Protein AF-0000000066163654 (afdb_homodimer)

pLDDT: mean 97.37, std 4.15, range [55.19, 98.94]

Secondary structure (DSSP, 8-state):
--HHHHHHHHHHHHHHHHGGG--TT-EEEE--SHHHHHHHHHHHTTGGGS-EEEESSHHHHHHHHHTT--B--GGG-S-EEEEEE--SEE-TT--EE--TTS-HHHHHHHHHHEEEEEEEEEGGGB-SSB-SS-EEEEE-GGGHHHHHHHHHHTT-EEEE-TT---TTS-EEEEEES--BS-HHHHHHHHHTSTTEEEESEE-SS--SEEEEEETTEEEEEEPPP-/--HHHHHHHHHHHHHHHHGGG--TT-EEEE--SHHHHHHHHHHHTTGGGS-EEEESSHHHHHHHHHTT--B--GGG-S-EEEEEE--SEE-TT--EE--TTS-HHHHHHHHHHEEEEEEEEEGGGB-SSB-SS-EEEEE-GGGHHHHHHHHHHTT-EEEE-TT---TTS-EEEEEES--BS-HHHHHHHHHTSTTEEEESEE-SS--SEEEEEETTEEEEEEPPP-

Foldseek 3Di:
DDQLVLLLQLLVVVCVVCVVPFAAAAEAAAEDDDSSLSNLVVCLVVLRRYQAYEYLDPVSCVSNVVSVGDYDDPVVDQAHQEHEEEAQAQEQLQKGFHQPVPSQLSSLVVLVRYNAYEYEHEPVRYDHWPAQFFKKWWFAAVCVVVLQVVVVVVVWHWDWPPPDQHPVRTTITGTHDDGPPPLVVVQVVSVPRPGTSHIRICDVRGHQWYWYRDPVGTDIDGRDDD/DDQLVLLLQLLVVVCVVCVVPFAAAAEAEAEDDDSSLSNLVVCLVVLRRYQAYEYLDPVSCVSNVVSVGDYDDPVVDQAHQEHEEEAQAQEQLQKGFHQPVPSQLSSLVVLVRYNAYEYEHEPVRYDHWPAQFFKKWWFAAVCVVVLQVVVVVVVWHWDWPPPDQHPVRTTITGTHDDGPPPLVVVQVVSVPRPGTSHIRICDVRGHQWYWYRDPVGTDIDGRDDD

Organism: Saccharophagus degradans (strain 2-40 / ATCC 43961 / DSM 17024) (NCBI:txid203122)

Structure (mmCIF, N/CA/C/O backbone):
data_AF-0000000066163654-model_v1
#
loop_
_entity.id
_entity.type
_entity.pdbx_description
1 polymer 'Ribose-5-phosphate isomerase A'
#
loop_
_atom_site.group_PDB
_atom_site.id
_atom_site.type_symbol
_atom_site.label_atom_id
_atom_site.label_alt_id
_atom_site.label_comp_id
_atom_site.label_asym_id
_atom_site.label_entity_id
_atom_site.label_seq_id
_atom_site.pdbx_PDB_ins_code
_atom_site.Cartn_x
_atom_site.Cartn_y
_atom_site.Cartn_z
_atom_site.occupancy
_atom_site.B_iso_or_equiv
_atom_site.auth_seq_id
_atom_site.auth_comp_id
_atom_site.auth_asym_id
_atom_site.auth_atom_id
_atom_site.pdbx_PDB_model_num
ATOM 1 N N . MET A 1 1 ? 21 -30.688 -17.922 1 84.75 1 MET A N 1
ATOM 2 C CA . MET A 1 1 ? 19.812 -29.938 -18.297 1 84.75 1 MET A CA 1
ATOM 3 C C . MET A 1 1 ? 20.062 -28.438 -18.188 1 84.75 1 MET A C 1
ATOM 5 O O . MET A 1 1 ? 20.719 -27.984 -17.25 1 84.75 1 MET A O 1
ATOM 9 N N . THR A 1 2 ? 19.547 -27.672 -19.219 1 89.75 2 THR A N 1
ATOM 10 C CA . THR A 1 2 ? 19.672 -26.219 -19.188 1 89.75 2 THR A CA 1
ATOM 11 C C . THR A 1 2 ? 18.594 -25.609 -18.297 1 89.75 2 THR A C 1
ATOM 13 O O . THR A 1 2 ? 17.656 -26.281 -17.875 1 89.75 2 THR A O 1
ATOM 16 N N . GLN A 1 3 ? 18.859 -24.312 -17.906 1 88.62 3 GLN A N 1
ATOM 17 C CA . GLN A 1 3 ? 17.875 -23.609 -17.109 1 88.62 3 GLN A CA 1
ATOM 18 C C . GLN A 1 3 ? 16.516 -23.594 -17.781 1 88.62 3 GLN A C 1
ATOM 20 O O . GLN A 1 3 ? 15.484 -23.766 -17.125 1 88.62 3 GLN A O 1
ATOM 25 N N . ASP A 1 4 ? 16.484 -23.422 -19.016 1 90.5 4 ASP A N 1
ATOM 26 C CA . ASP A 1 4 ? 15.234 -23.391 -19.781 1 90.5 4 ASP A CA 1
ATOM 27 C C . ASP A 1 4 ? 14.523 -24.75 -19.734 1 90.5 4 ASP A C 1
ATOM 29 O O . ASP A 1 4 ? 13.297 -24.797 -19.641 1 90.5 4 ASP A O 1
ATOM 33 N N . GLU A 1 5 ? 15.328 -25.766 -19.828 1 94 5 GLU A N 1
ATOM 34 C CA . GLU A 1 5 ? 14.758 -27.109 -19.734 1 94 5 GLU A CA 1
ATOM 35 C C . GLU A 1 5 ? 14.148 -27.359 -18.359 1 94 5 GLU A C 1
ATOM 37 O O . GLU A 1 5 ? 13.102 -28 -18.234 1 94 5 GLU A O 1
ATOM 42 N N . LEU A 1 6 ? 14.828 -26.859 -17.375 1 95.31 6 LEU A N 1
ATOM 43 C CA . LEU A 1 6 ? 14.305 -27 -16.016 1 95.31 6 LEU A CA 1
ATOM 44 C C . LEU A 1 6 ? 12.984 -26.25 -15.859 1 95.31 6 LEU A C 1
ATOM 46 O O . LEU A 1 6 ? 12.047 -26.75 -15.25 1 95.31 6 LEU A O 1
ATOM 50 N N . LYS A 1 7 ? 12.906 -25.031 -16.438 1 95.81 7 LYS A N 1
ATOM 51 C CA . LYS A 1 7 ? 11.68 -24.25 -16.406 1 95.81 7 LYS A CA 1
ATOM 52 C C . LYS A 1 7 ? 10.547 -24.969 -17.125 1 95.81 7 LYS A C 1
ATOM 54 O O . LYS A 1 7 ? 9.406 -24.969 -16.656 1 95.81 7 LYS A O 1
ATOM 59 N N . GLN A 1 8 ? 10.898 -25.547 -18.219 1 96.62 8 GLN A N 1
ATOM 60 C CA . GLN A 1 8 ? 9.898 -26.297 -18.969 1 96.62 8 GLN A CA 1
ATOM 61 C C . GLN A 1 8 ? 9.383 -27.484 -18.156 1 96.62 8 GLN A C 1
ATOM 63 O O . GLN A 1 8 ? 8.188 -27.781 -18.172 1 96.62 8 GLN A O 1
ATOM 68 N N . ALA A 1 9 ? 10.289 -28.156 -17.5 1 98.06 9 ALA A N 1
ATOM 69 C CA . ALA A 1 9 ? 9.93 -29.328 -16.703 1 98.06 9 ALA A CA 1
ATOM 70 C C . ALA A 1 9 ? 8.961 -28.969 -15.594 1 98.06 9 ALA A C 1
ATOM 72 O O . ALA A 1 9 ? 7.984 -29.688 -15.352 1 98.06 9 ALA A O 1
ATOM 73 N N . VAL A 1 10 ? 9.203 -27.875 -14.938 1 98.56 10 VAL A N 1
ATOM 74 C CA . VAL A 1 10 ? 8.344 -27.516 -13.82 1 98.56 10 VAL A CA 1
ATOM 75 C C . VAL A 1 10 ? 7.016 -26.953 -14.344 1 98.56 10 VAL A C 1
ATOM 77 O O . VAL A 1 10 ? 5.969 -27.141 -13.727 1 98.56 10 VAL A O 1
ATOM 80 N N . ALA A 1 11 ? 7.008 -26.25 -15.469 1 98.5 11 ALA A N 1
ATOM 81 C CA . ALA A 1 11 ? 5.758 -25.844 -16.109 1 98.5 11 ALA A CA 1
ATOM 82 C C . ALA A 1 11 ? 4.871 -27.031 -16.422 1 98.5 11 ALA A C 1
ATOM 84 O O . ALA A 1 11 ? 3.674 -27.031 -16.125 1 98.5 11 ALA A O 1
ATOM 85 N N . GLN A 1 12 ? 5.5 -28.062 -16.969 1 98.56 12 GLN A N 1
ATOM 86 C CA . GLN A 1 12 ? 4.766 -29.281 -17.281 1 98.56 12 GLN A CA 1
ATOM 87 C C . GLN A 1 12 ? 4.25 -29.953 -16.016 1 98.56 12 GLN A C 1
ATOM 89 O O . GLN A 1 12 ? 3.111 -30.422 -15.969 1 98.56 12 GLN A O 1
ATOM 94 N N . ALA A 1 13 ? 5.094 -29.984 -15 1 98.75 13 ALA A N 1
ATOM 95 C CA . ALA A 1 13 ? 4.703 -30.609 -13.727 1 98.75 13 ALA A CA 1
ATOM 96 C C . ALA A 1 13 ? 3.502 -29.875 -13.125 1 98.75 13 ALA A C 1
ATOM 98 O O . ALA A 1 13 ? 2.613 -30.516 -12.547 1 98.75 13 ALA A O 1
ATOM 99 N N . ALA A 1 14 ? 3.477 -28.578 -13.195 1 98.81 14 ALA A N 1
ATOM 100 C CA . ALA A 1 14 ? 2.348 -27.797 -12.703 1 98.81 14 ALA A CA 1
ATOM 101 C C . ALA A 1 14 ? 1.071 -28.125 -13.469 1 98.81 14 ALA A C 1
ATOM 103 O O . ALA A 1 14 ? 0.003 -28.281 -12.875 1 98.81 14 ALA A O 1
ATOM 104 N N . LEU A 1 15 ? 1.201 -28.188 -14.797 1 98.69 15 LEU A N 1
ATOM 105 C CA . LEU A 1 15 ? 0.055 -28.562 -15.625 1 98.69 15 LEU A CA 1
ATOM 106 C C . LEU A 1 15 ? -0.477 -29.938 -15.219 1 98.69 15 LEU A C 1
ATOM 108 O O . LEU A 1 15 ? -1.682 -30.109 -15.023 1 98.69 15 LEU A O 1
ATOM 112 N N . ASP A 1 16 ? 0.438 -30.875 -15.07 1 98.69 16 ASP A N 1
ATOM 113 C CA . ASP A 1 16 ? 0.059 -32.25 -14.688 1 98.69 16 ASP A CA 1
ATOM 114 C C . ASP A 1 16 ? -0.637 -32.25 -13.328 1 98.69 16 ASP A C 1
ATOM 116 O O . ASP A 1 16 ? -1.544 -33.062 -13.094 1 98.69 16 ASP A O 1
ATOM 120 N N . TYR A 1 17 ? -0.197 -31.406 -12.469 1 98.44 17 TYR A N 1
ATOM 121 C CA . TYR A 1 17 ? -0.742 -31.312 -11.117 1 98.44 17 TYR A CA 1
ATOM 122 C C . TYR A 1 17 ? -2.188 -30.844 -11.148 1 98.44 17 TYR A C 1
ATOM 124 O O . TYR A 1 17 ? -3.033 -31.344 -10.406 1 98.44 17 TYR A O 1
ATOM 132 N N . ILE A 1 18 ? -2.543 -29.875 -12.055 1 98.5 18 ILE A N 1
ATOM 133 C CA . ILE A 1 18 ? -3.852 -29.25 -11.953 1 98.5 18 ILE A CA 1
ATOM 134 C C . ILE A 1 18 ? -4.816 -29.891 -12.945 1 98.5 18 ILE A C 1
ATOM 136 O O . ILE A 1 18 ? -6.035 -29.828 -12.773 1 98.5 18 ILE A O 1
ATOM 140 N N . LEU A 1 19 ? -4.305 -30.547 -13.984 1 98.38 19 LEU A N 1
ATOM 141 C CA . LEU A 1 19 ? -5.09 -31.016 -15.125 1 98.38 19 LEU A CA 1
ATOM 142 C C . LEU A 1 19 ? -6.23 -31.922 -14.672 1 98.38 19 LEU A C 1
ATOM 144 O O . LEU A 1 19 ? -7.379 -31.734 -15.086 1 98.38 19 LEU A O 1
ATOM 148 N N . PRO A 1 20 ? -5.984 -32.875 -13.719 1 98.31 20 PRO A N 1
ATOM 149 C CA . PRO A 1 20 ? -7.062 -33.75 -13.305 1 98.31 20 PRO A CA 1
ATOM 150 C C . PRO A 1 20 ? -8.164 -33.062 -12.523 1 98.31 20 PRO A C 1
ATOM 152 O O . PRO A 1 20 ? -9.242 -33.625 -12.312 1 98.31 20 PRO A O 1
ATOM 155 N N . HIS A 1 21 ? -7.969 -31.812 -12.141 1 98.19 21 HIS A N 1
ATOM 156 C CA . HIS A 1 21 ? -8.898 -31.109 -11.273 1 98.19 21 HIS A CA 1
ATOM 157 C C . HIS A 1 21 ? -9.648 -30.016 -12.031 1 98.19 21 HIS A C 1
ATOM 159 O O . HIS A 1 21 ? -10.547 -29.375 -11.484 1 98.19 21 HIS A O 1
ATOM 165 N N . LEU A 1 22 ? -9.281 -29.75 -13.266 1 97.75 22 LEU A N 1
ATOM 166 C CA . LEU A 1 22 ? -9.883 -28.672 -14.031 1 97.75 22 LEU A CA 1
ATOM 167 C C . LEU A 1 22 ? -11.352 -28.953 -14.32 1 97.75 22 LEU A C 1
ATOM 169 O O . LEU A 1 22 ? -11.719 -30.109 -14.586 1 97.75 22 LEU A O 1
ATOM 173 N N . GLU A 1 23 ? -12.117 -27.953 -14.172 1 97.44 23 GLU A N 1
ATOM 174 C CA . GLU A 1 23 ? -13.531 -27.953 -14.531 1 97.44 23 GLU A CA 1
ATOM 175 C C . GLU A 1 23 ? -13.852 -26.797 -15.492 1 97.44 23 GLU A C 1
ATOM 177 O O . GLU A 1 23 ? -13.172 -25.781 -15.492 1 97.44 23 GLU A O 1
ATOM 182 N N . ASP A 1 24 ? -14.938 -26.938 -16.203 1 96.5 24 ASP A N 1
ATOM 183 C CA . ASP A 1 24 ? -15.273 -26.031 -17.312 1 96.5 24 ASP A CA 1
ATOM 184 C C . ASP A 1 24 ? -15.484 -24.609 -16.812 1 96.5 24 ASP A C 1
ATOM 186 O O . ASP A 1 24 ? -15.25 -23.656 -17.531 1 96.5 24 ASP A O 1
ATOM 190 N N . ASP A 1 25 ? -15.867 -24.469 -15.602 1 96.44 25 ASP A N 1
ATOM 191 C CA . ASP A 1 25 ? -16.203 -23.141 -15.102 1 96.44 25 ASP A CA 1
ATOM 192 C C . ASP A 1 25 ? -15.07 -22.578 -14.234 1 96.44 25 ASP A C 1
ATOM 194 O O . ASP A 1 25 ? -15.227 -21.547 -13.602 1 96.44 25 ASP A O 1
ATOM 198 N N . MET A 1 26 ? -13.961 -23.281 -14.242 1 97.75 26 MET A N 1
ATOM 199 C CA . MET A 1 26 ? -12.852 -22.906 -13.375 1 97.75 26 MET A CA 1
ATOM 200 C C . MET A 1 26 ? -12.062 -21.75 -13.969 1 97.75 26 MET A C 1
ATOM 202 O O . MET A 1 26 ? -11.828 -21.703 -15.172 1 97.75 26 MET A O 1
ATOM 206 N N . ILE A 1 27 ? -11.773 -20.734 -13.094 1 98.56 27 ILE A N 1
ATOM 207 C CA . ILE A 1 27 ? -10.867 -19.641 -13.445 1 98.56 27 ILE A CA 1
ATOM 208 C C . ILE A 1 27 ? -9.539 -19.828 -12.711 1 98.56 27 ILE A C 1
ATOM 210 O O . ILE A 1 27 ? -9.516 -20.047 -11.5 1 98.56 27 ILE A O 1
ATOM 214 N N . LEU A 1 28 ? -8.43 -19.75 -13.445 1 98.75 28 LEU A N 1
ATOM 215 C CA . LEU A 1 28 ? -7.094 -19.969 -12.906 1 98.75 28 LEU A CA 1
ATOM 216 C C . LEU A 1 28 ? -6.371 -18.641 -12.688 1 98.75 28 LEU A C 1
ATOM 218 O O . LEU A 1 28 ? -6.559 -17.688 -13.453 1 98.75 28 LEU A O 1
ATOM 222 N N . GLY A 1 29 ? -5.625 -18.562 -11.562 1 98.81 29 GLY A N 1
ATOM 223 C CA . GLY A 1 29 ? -4.648 -17.5 -11.438 1 98.81 29 GLY A CA 1
ATOM 224 C C . GLY A 1 29 ? -3.33 -17.812 -12.117 1 98.81 29 GLY A C 1
ATOM 225 O O . GLY A 1 29 ? -2.791 -18.906 -11.961 1 98.81 29 GLY A O 1
ATOM 226 N N . ILE A 1 30 ? -2.824 -16.859 -12.859 1 98.75 30 ILE A N 1
ATOM 227 C CA . ILE A 1 30 ? -1.599 -17.078 -13.625 1 98.75 30 ILE A CA 1
ATOM 228 C C . ILE A 1 30 ? -0.623 -15.93 -13.375 1 98.75 30 ILE A C 1
ATOM 230 O O . ILE A 1 30 ? -0.985 -14.758 -13.508 1 98.75 30 ILE A O 1
ATOM 234 N N . GLY A 1 31 ? 0.583 -16.312 -13.047 1 98.31 31 GLY A N 1
ATOM 235 C CA . GLY A 1 31 ? 1.608 -15.328 -12.766 1 98.31 31 GLY A CA 1
ATOM 236 C C . GLY A 1 31 ? 2.301 -14.812 -14.008 1 98.31 31 GLY A C 1
ATOM 237 O O . GLY A 1 31 ? 1.725 -14.836 -15.102 1 98.31 31 GLY A O 1
ATOM 238 N N . THR A 1 32 ? 3.459 -14.188 -13.789 1 96.31 32 THR A N 1
ATOM 239 C CA . THR A 1 32 ? 4.234 -13.555 -14.844 1 96.31 32 THR A CA 1
ATOM 240 C C . THR A 1 32 ? 5.691 -14.008 -14.797 1 96.31 32 THR A C 1
ATOM 242 O O . THR A 1 32 ? 6.105 -14.68 -13.844 1 96.31 32 THR A O 1
ATOM 245 N N . GLY A 1 33 ? 6.371 -13.742 -15.898 1 93.94 33 GLY A N 1
ATOM 246 C CA . GLY A 1 33 ? 7.781 -14.094 -15.969 1 93.94 33 GLY A CA 1
ATOM 247 C C . GLY A 1 33 ? 8.055 -15.258 -16.906 1 93.94 33 GLY A C 1
ATOM 248 O O . GLY A 1 33 ? 7.129 -15.828 -17.5 1 93.94 33 GLY A O 1
ATOM 249 N N . SER A 1 34 ? 9.328 -15.68 -16.984 1 94.31 34 SER A N 1
ATOM 250 C CA . SER A 1 34 ? 9.789 -16.625 -18 1 94.31 34 SER A CA 1
ATOM 251 C C . SER A 1 34 ? 9.219 -18.016 -17.781 1 94.31 34 SER A C 1
ATOM 253 O O . SER A 1 34 ? 8.852 -18.703 -18.734 1 94.31 34 SER A O 1
ATOM 255 N N . THR A 1 35 ? 9.141 -18.438 -16.531 1 95.38 35 THR A N 1
ATOM 256 C CA . THR A 1 35 ? 8.617 -19.766 -16.266 1 95.38 35 THR A CA 1
ATOM 257 C C . THR A 1 35 ? 7.105 -19.812 -16.453 1 95.38 35 THR A C 1
ATOM 259 O O . THR A 1 35 ? 6.57 -20.75 -17.031 1 95.38 35 THR A O 1
ATOM 262 N N . ALA A 1 36 ? 6.426 -18.766 -15.984 1 96.56 36 ALA A N 1
ATOM 263 C CA . ALA A 1 36 ? 4.977 -18.672 -16.156 1 96.56 36 ALA A CA 1
ATOM 264 C C . ALA A 1 36 ? 4.602 -18.641 -17.641 1 96.56 36 ALA A C 1
ATOM 266 O O . ALA A 1 36 ? 3.566 -19.188 -18.031 1 96.56 36 ALA A O 1
ATOM 267 N N . ARG A 1 37 ? 5.434 -18.062 -18.469 1 97.25 37 ARG A N 1
ATOM 268 C CA . ARG A 1 37 ? 5.18 -18.016 -19.906 1 97.25 37 ARG A CA 1
ATOM 269 C C . ARG A 1 37 ? 5.125 -19.406 -20.5 1 97.25 37 ARG A C 1
ATOM 271 O O . ARG A 1 37 ? 4.285 -19.688 -21.359 1 97.25 37 ARG A O 1
ATOM 278 N N . LEU A 1 38 ? 6.031 -20.234 -20.078 1 98.06 38 LEU A N 1
ATOM 279 C CA . LEU A 1 38 ? 6.051 -21.609 -20.547 1 98.06 38 LEU A CA 1
ATOM 280 C C . LEU A 1 38 ? 4.797 -22.359 -20.109 1 98.06 38 LEU A C 1
ATOM 282 O O . LEU A 1 38 ? 4.219 -23.125 -20.875 1 98.06 38 LEU A O 1
ATOM 286 N N . PHE A 1 39 ? 4.375 -22.125 -18.906 1 98.62 39 PHE A N 1
ATOM 287 C CA . PHE A 1 39 ? 3.15 -22.734 -18.406 1 98.62 39 PHE A CA 1
ATOM 288 C C . PHE A 1 39 ? 1.951 -22.328 -19.25 1 98.62 39 PHE A C 1
ATOM 290 O O . PHE A 1 39 ? 1.115 -23.156 -19.609 1 98.62 39 PHE A O 1
ATOM 297 N N . ILE A 1 40 ? 1.878 -20.969 -19.562 1 98.62 40 ILE A N 1
ATOM 298 C CA . ILE A 1 40 ? 0.776 -20.453 -20.359 1 98.62 40 ILE A CA 1
ATOM 299 C C . ILE A 1 40 ? 0.745 -21.172 -21.719 1 98.62 40 ILE A C 1
ATOM 301 O O . ILE A 1 40 ? -0.323 -21.562 -22.188 1 98.62 40 ILE A O 1
ATOM 305 N N . ASP A 1 41 ? 1.882 -21.406 -22.344 1 98.38 41 ASP A N 1
ATOM 306 C CA . ASP A 1 41 ? 1.964 -22.078 -23.625 1 98.38 41 ASP A CA 1
ATOM 307 C C . ASP A 1 41 ? 1.426 -23.516 -23.531 1 98.38 41 ASP A C 1
ATOM 309 O O . ASP A 1 41 ? 0.675 -23.953 -24.391 1 98.38 41 ASP A O 1
ATOM 313 N N . LEU A 1 42 ? 1.826 -24.219 -22.5 1 98.38 42 LEU A N 1
ATOM 314 C CA . LEU A 1 42 ? 1.371 -25.578 -22.281 1 98.38 42 LEU A CA 1
ATOM 315 C C . LEU A 1 42 ? -0.125 -25.625 -22 1 98.38 42 LEU A C 1
ATOM 317 O O . LEU A 1 42 ? -0.837 -26.5 -22.5 1 98.38 42 LEU A O 1
ATOM 321 N N . LEU A 1 43 ? -0.573 -24.672 -21.203 1 98.31 43 LEU A N 1
ATOM 322 C CA . LEU A 1 43 ? -1.97 -24.578 -20.797 1 98.31 43 LEU A CA 1
ATOM 323 C C . LEU A 1 43 ? -2.877 -24.359 -22.016 1 98.31 43 LEU A C 1
ATOM 325 O O . LEU A 1 43 ? -4.02 -24.828 -22.016 1 98.31 43 LEU A O 1
ATOM 329 N N . ALA A 1 44 ? -2.367 -23.688 -23.016 1 98.06 44 ALA A N 1
ATOM 330 C CA . ALA A 1 44 ? -3.115 -23.312 -24.219 1 98.06 44 ALA A CA 1
ATOM 331 C C . ALA A 1 44 ? -3.689 -24.531 -24.906 1 98.06 44 ALA A C 1
ATOM 333 O O . ALA A 1 44 ? -4.777 -24.484 -25.5 1 98.06 44 ALA A O 1
ATOM 334 N N . ALA A 1 45 ? -3.018 -25.625 -24.828 1 97.75 45 ALA A N 1
ATOM 335 C CA . ALA A 1 45 ? -3.457 -26.875 -25.469 1 97.75 45 ALA A CA 1
ATOM 336 C C . ALA A 1 45 ? -4.695 -27.438 -24.781 1 97.75 45 ALA A C 1
ATOM 338 O O . ALA A 1 45 ? -5.375 -28.312 -25.328 1 97.75 45 ALA A O 1
ATOM 339 N N . HIS A 1 46 ? -5.027 -26.844 -23.672 1 97.94 46 HIS A N 1
ATOM 340 C CA . HIS A 1 46 ? -6.137 -27.375 -22.875 1 97.94 46 HIS A CA 1
ATOM 341 C C . HIS A 1 46 ? -7.199 -26.312 -22.656 1 97.94 46 HIS A C 1
ATOM 343 O O . HIS A 1 46 ? -7.953 -26.375 -21.672 1 97.94 46 HIS A O 1
ATOM 349 N N . LYS A 1 47 ? -7.285 -25.062 -23.359 1 94.38 47 LYS A N 1
ATOM 350 C CA . LYS A 1 47 ? -8.18 -23.922 -23.188 1 94.38 47 LYS A CA 1
ATOM 351 C C . LYS A 1 47 ? -9.641 -24.359 -23.219 1 94.38 47 LYS A C 1
ATOM 353 O O . LYS A 1 47 ? -10.508 -23.688 -22.656 1 94.38 47 LYS A O 1
ATOM 358 N N . GLY A 1 48 ? -10.039 -25.578 -23.281 1 94.75 48 GLY A N 1
ATOM 359 C CA . GLY A 1 48 ? -11.391 -26.125 -23.266 1 94.75 48 GLY A CA 1
ATOM 360 C C . GLY A 1 48 ? -11.734 -26.828 -21.969 1 94.75 48 GLY A C 1
ATOM 361 O O . GLY A 1 48 ? -12.898 -27.109 -21.703 1 94.75 48 GLY A O 1
ATOM 362 N N . LYS A 1 49 ? -10.766 -26.922 -21.094 1 97.69 49 LYS A N 1
ATOM 363 C CA . LYS A 1 49 ? -10.945 -27.672 -19.859 1 97.69 49 LYS A CA 1
ATOM 364 C C . LYS A 1 49 ? -11.156 -26.734 -18.672 1 97.69 49 LYS A C 1
ATOM 366 O O . LYS A 1 49 ? -11.32 -27.203 -17.547 1 97.69 49 LYS A O 1
ATOM 371 N N . PHE A 1 50 ? -11.188 -25.484 -18.797 1 98 50 PHE A N 1
ATOM 372 C CA . PHE A 1 50 ? -11.398 -24.438 -17.812 1 98 50 PHE A CA 1
ATOM 373 C C . PHE A 1 50 ? -11.992 -23.188 -18.469 1 98 50 PHE A C 1
ATOM 375 O O . PHE A 1 50 ? -12.055 -23.109 -19.703 1 98 50 PHE A O 1
ATOM 382 N N . ASP A 1 51 ? -12.461 -22.266 -17.703 1 97.56 51 ASP A N 1
ATOM 383 C CA . ASP A 1 51 ? -13.211 -21.125 -18.234 1 97.56 51 ASP A CA 1
ATOM 384 C C . ASP A 1 51 ? -12.266 -20.016 -18.672 1 97.56 51 ASP A C 1
ATOM 386 O O . ASP A 1 51 ? -12.484 -19.375 -19.719 1 97.56 51 ASP A O 1
ATOM 390 N N . GLY A 1 52 ? -11.258 -19.703 -17.875 1 98.19 52 GLY A N 1
ATOM 391 C CA . GLY A 1 52 ? -10.328 -18.609 -18.141 1 98.19 52 GLY A CA 1
ATOM 392 C C . GLY A 1 52 ? -9.32 -18.406 -17.031 1 98.19 52 GLY A C 1
ATOM 393 O O . GLY A 1 52 ? -9.008 -19.328 -16.281 1 98.19 52 GLY A O 1
ATOM 394 N N . ALA A 1 53 ? -8.773 -17.156 -17.047 1 98.69 53 ALA A N 1
ATOM 395 C CA . ALA A 1 53 ? -7.711 -16.891 -16.094 1 98.69 53 ALA A CA 1
ATOM 396 C C . ALA A 1 53 ? -7.77 -15.453 -15.578 1 98.69 53 ALA A C 1
ATOM 398 O O . ALA A 1 53 ? -8.383 -14.586 -16.219 1 98.69 53 ALA A O 1
ATOM 399 N N . VAL A 1 54 ? -7.301 -15.25 -14.43 1 98.75 54 VAL A N 1
ATOM 400 C CA . VAL A 1 54 ? -6.836 -13.953 -13.945 1 98.75 54 VAL A CA 1
ATOM 401 C C . VAL A 1 54 ? -5.309 -13.906 -13.992 1 98.75 54 VAL A C 1
ATOM 403 O O . VAL A 1 54 ? -4.637 -14.867 -13.617 1 98.75 54 VAL A O 1
ATO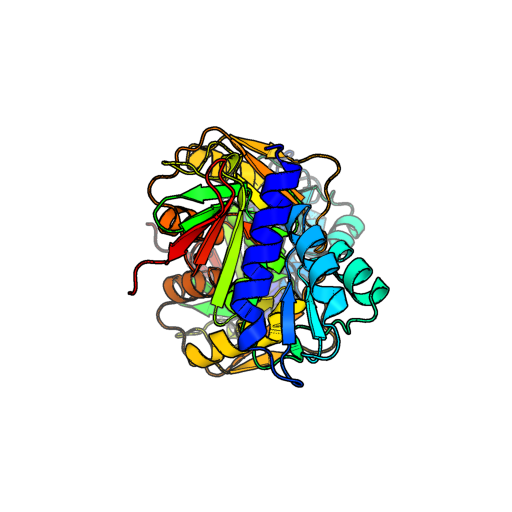M 406 N N . SER A 1 55 ? -4.754 -12.828 -14.469 1 98.44 55 SER A N 1
ATOM 407 C CA . SER A 1 55 ? -3.311 -12.758 -14.656 1 98.44 55 SER A CA 1
ATOM 408 C C . SER A 1 55 ? -2.697 -11.648 -13.812 1 98.44 55 SER A C 1
ATOM 410 O O . SER A 1 55 ? -3.367 -10.664 -13.484 1 98.44 55 SER A O 1
ATOM 412 N N . SER A 1 56 ? -1.423 -11.781 -13.469 1 97.94 56 SER A N 1
ATOM 413 C CA . SER A 1 56 ? -0.757 -10.844 -12.562 1 97.94 56 SER A CA 1
ATOM 414 C C . SER A 1 56 ? -0.032 -9.75 -13.336 1 97.94 56 SER A C 1
ATOM 416 O O . SER A 1 56 ? 0.619 -8.891 -12.742 1 97.94 56 SER A O 1
ATOM 418 N N . SER A 1 57 ? -0.101 -9.758 -14.695 1 97.12 57 SER A N 1
ATOM 419 C CA . SER A 1 57 ? 0.59 -8.734 -15.477 1 97.12 57 SER A CA 1
ATOM 420 C C . SER A 1 57 ? -0.059 -8.539 -16.844 1 97.12 57 SER A C 1
ATOM 422 O O . SER A 1 57 ? -0.771 -9.422 -17.328 1 97.12 57 SER A O 1
ATOM 424 N N . GLU A 1 58 ? 0.278 -7.375 -17.422 1 96.19 58 GLU A N 1
ATOM 425 C CA . GLU A 1 58 ? -0.189 -7.117 -18.781 1 96.19 58 GLU A CA 1
ATOM 426 C C . GLU A 1 58 ? 0.433 -8.094 -19.766 1 96.19 58 GLU A C 1
ATOM 428 O O . GLU A 1 58 ? -0.234 -8.547 -20.703 1 96.19 58 GLU A O 1
ATOM 433 N N . ALA A 1 59 ? 1.669 -8.422 -19.578 1 95.62 59 ALA A N 1
ATOM 434 C CA . ALA A 1 59 ? 2.363 -9.367 -20.438 1 95.62 59 ALA A CA 1
ATOM 435 C C . ALA A 1 59 ? 1.678 -10.727 -20.438 1 95.62 59 ALA A C 1
ATOM 437 O O . ALA A 1 59 ? 1.432 -11.312 -21.5 1 95.62 59 ALA A O 1
ATOM 438 N N . SER A 1 60 ? 1.379 -11.25 -19.25 1 97.75 60 SER A N 1
ATOM 439 C CA . SER A 1 60 ? 0.683 -12.523 -19.141 1 97.75 60 SER A CA 1
ATOM 440 C C . SER A 1 60 ? -0.712 -12.453 -19.75 1 97.75 60 SER A C 1
ATOM 442 O O . SER A 1 60 ? -1.157 -13.391 -20.406 1 97.75 60 SER A O 1
ATOM 444 N N . SER A 1 61 ? -1.394 -11.305 -19.547 1 98.25 61 SER A N 1
ATOM 445 C CA . SER A 1 61 ? -2.721 -11.125 -20.125 1 98.25 61 SER A CA 1
ATOM 446 C C . SER A 1 61 ? -2.68 -11.211 -21.641 1 98.25 61 SER A C 1
ATOM 448 O O . SER A 1 61 ? -3.502 -11.891 -22.25 1 98.25 61 SER A O 1
ATOM 450 N N . GLU A 1 62 ? -1.735 -10.547 -22.219 1 98.25 62 GLU A N 1
ATOM 451 C CA . GLU A 1 62 ? -1.601 -10.539 -23.672 1 98.25 62 GLU A CA 1
ATOM 452 C C . GLU A 1 62 ? -1.313 -11.938 -24.203 1 98.25 62 GLU A C 1
ATOM 454 O O . GLU A 1 62 ? -1.873 -12.344 -25.219 1 98.25 62 GLU A O 1
ATOM 459 N N . GLN A 1 63 ? -0.471 -12.633 -23.547 1 98.38 63 GLN A N 1
ATOM 460 C CA . GLN A 1 63 ? -0.143 -13.984 -23.969 1 98.38 63 GLN A CA 1
ATOM 461 C C . GLN A 1 63 ? -1.365 -14.898 -23.891 1 98.38 63 GLN A C 1
ATOM 463 O O . GLN A 1 63 ? -1.634 -15.664 -24.812 1 98.38 63 GLN A O 1
ATOM 468 N N . LEU A 1 64 ? -2.078 -14.82 -22.766 1 98.69 64 LEU A N 1
ATOM 469 C CA . LEU A 1 64 ? -3.285 -15.617 -22.594 1 98.69 64 LEU A CA 1
ATOM 470 C C . LEU A 1 64 ? -4.301 -15.32 -23.688 1 98.69 64 LEU A C 1
ATOM 472 O O . LEU A 1 64 ? -4.809 -16.25 -24.344 1 98.69 64 LEU A O 1
ATOM 476 N N . LYS A 1 65 ? -4.551 -14.047 -23.922 1 98.56 65 LYS A N 1
ATOM 477 C CA . LYS A 1 65 ? -5.492 -13.641 -24.953 1 98.56 65 LYS A CA 1
ATOM 478 C C . LYS A 1 65 ? -5.031 -14.102 -26.328 1 98.56 65 LYS A C 1
ATOM 480 O O . LYS A 1 65 ? -5.848 -14.516 -27.156 1 98.56 65 LYS A O 1
ATOM 485 N N . GLY A 1 66 ? -3.801 -14.031 -26.562 1 98.5 66 GLY A N 1
ATOM 486 C CA . GLY A 1 66 ? -3.232 -14.5 -27.812 1 98.5 66 GLY A CA 1
ATOM 487 C C . GLY A 1 66 ? -3.51 -15.969 -28.078 1 98.5 66 GLY A C 1
ATOM 488 O O . GLY A 1 66 ? -3.615 -16.391 -29.234 1 98.5 66 GLY A O 1
ATOM 489 N N . HIS A 1 67 ? -3.643 -16.781 -27.031 1 98.5 67 HIS A N 1
ATOM 490 C CA . HIS A 1 67 ? -3.934 -18.203 -27.141 1 98.5 67 HIS A CA 1
ATOM 491 C C . HIS A 1 67 ? -5.438 -18.469 -27.125 1 98.5 67 HIS A C 1
ATOM 493 O O . HIS A 1 67 ? -5.871 -19.625 -27.125 1 98.5 67 HIS A O 1
ATOM 499 N N . GLY A 1 68 ? -6.234 -17.375 -27 1 98.31 68 GLY A N 1
ATOM 500 C CA . GLY A 1 68 ? -7.68 -17.516 -26.969 1 98.31 68 GLY A CA 1
ATOM 501 C C . GLY A 1 68 ? -8.219 -17.875 -25.594 1 98.31 68 GLY A C 1
ATOM 502 O O . GLY A 1 68 ? -9.32 -18.406 -25.484 1 98.31 68 GLY A O 1
ATOM 503 N N . ILE A 1 69 ? -7.473 -17.688 -24.578 1 98.62 69 ILE A N 1
ATOM 504 C CA . ILE A 1 69 ? -7.922 -17.922 -23.203 1 98.62 69 ILE A CA 1
ATOM 505 C C . ILE A 1 69 ? -8.492 -16.625 -22.625 1 98.62 69 ILE A C 1
ATOM 507 O O . ILE A 1 69 ? -7.793 -15.602 -22.562 1 98.62 69 ILE A O 1
ATOM 511 N N . PRO A 1 70 ? -9.758 -16.625 -22.219 1 98.38 70 PRO A N 1
ATOM 512 C CA . PRO A 1 70 ? -10.344 -15.414 -21.641 1 98.38 70 PRO A CA 1
ATOM 513 C C . PRO A 1 70 ? -9.602 -14.953 -20.391 1 98.38 70 PRO A C 1
ATOM 515 O O . PRO A 1 70 ? -9.164 -15.773 -19.578 1 98.38 70 PRO A O 1
ATOM 518 N N . VAL A 1 71 ? -9.422 -13.648 -20.266 1 98.62 71 VAL A N 1
ATOM 519 C CA . VAL A 1 71 ? -8.828 -13.047 -19.078 1 98.62 71 VAL A CA 1
ATOM 520 C C . VAL A 1 71 ? -9.891 -12.242 -18.328 1 98.62 71 VAL A C 1
ATOM 522 O O . VAL A 1 71 ? -10.531 -11.359 -18.906 1 98.62 71 VAL A O 1
ATOM 525 N N . TYR A 1 72 ? -10.039 -12.547 -17.047 1 98.44 72 TYR A N 1
ATOM 526 C CA . TYR A 1 72 ? -11.094 -11.945 -16.234 1 98.44 72 TYR A CA 1
ATOM 527 C C . TYR A 1 72 ? -10.516 -10.906 -15.273 1 98.44 72 TYR A C 1
ATOM 529 O O . TYR A 1 72 ? -9.336 -10.969 -14.922 1 98.44 72 TYR A O 1
ATOM 537 N N . ASP A 1 73 ? -11.375 -9.969 -14.93 1 97.75 73 ASP A N 1
ATOM 538 C CA . ASP A 1 73 ? -11.109 -9.055 -13.828 1 97.75 73 ASP A CA 1
ATOM 539 C C . ASP A 1 73 ? -11.266 -9.758 -12.484 1 97.75 73 ASP A C 1
ATOM 541 O O . ASP A 1 73 ? -12.289 -10.406 -12.227 1 97.75 73 ASP A O 1
ATOM 545 N N . LEU A 1 74 ? -10.234 -9.633 -11.68 1 98.38 74 LEU A N 1
ATOM 546 C CA . LEU A 1 74 ? -10.258 -10.344 -10.406 1 98.38 74 LEU A CA 1
ATOM 547 C C . LEU A 1 74 ? -11.484 -9.961 -9.586 1 98.38 74 LEU A C 1
ATOM 549 O O . LEU A 1 74 ? -12.023 -10.781 -8.844 1 98.38 74 LEU A O 1
ATOM 553 N N . ASN A 1 75 ? -11.977 -8.719 -9.695 1 98.25 75 ASN A N 1
ATOM 554 C CA . ASN A 1 75 ? -13.125 -8.258 -8.93 1 98.25 75 ASN A CA 1
ATOM 555 C C . ASN A 1 75 ? -14.398 -9.023 -9.305 1 98.25 75 ASN A C 1
ATOM 557 O O . ASN A 1 75 ? -15.391 -8.977 -8.578 1 98.25 75 ASN A O 1
ATOM 561 N N . SER A 1 76 ? -14.383 -9.719 -10.414 1 97.12 76 SER A N 1
ATOM 562 C CA . SER A 1 76 ? -15.562 -10.43 -10.883 1 97.12 76 SER A CA 1
ATOM 563 C C . SER A 1 76 ? -15.453 -11.922 -10.609 1 97.12 76 SER A C 1
ATOM 565 O O . SER A 1 76 ? -16.312 -12.703 -11.008 1 97.12 76 SER A O 1
ATOM 567 N N . VAL A 1 77 ? -14.406 -12.344 -9.961 1 95.62 77 VAL A N 1
ATOM 568 C CA . VAL A 1 77 ? -14.125 -13.758 -9.742 1 95.62 77 VAL A CA 1
ATOM 569 C C . VAL A 1 77 ? -14.359 -14.117 -8.281 1 95.62 77 VAL A C 1
ATOM 571 O O . VAL A 1 77 ? -13.883 -13.43 -7.375 1 95.62 77 VAL A O 1
ATOM 574 N N . ASP A 1 78 ? -15.102 -15.141 -8.055 1 83.88 78 ASP A N 1
ATOM 575 C CA . ASP A 1 78 ? -15.484 -15.555 -6.711 1 83.88 78 ASP A CA 1
ATOM 576 C C . ASP A 1 78 ? -14.383 -16.375 -6.047 1 83.88 78 ASP A C 1
ATOM 578 O O . ASP A 1 78 ? -14.203 -16.312 -4.824 1 83.88 78 ASP A O 1
ATOM 582 N N . SER A 1 79 ? -13.781 -17.203 -6.949 1 87.38 79 SER A N 1
ATOM 583 C CA . SER A 1 79 ? -12.773 -18.109 -6.426 1 87.38 79 SER A CA 1
ATOM 584 C C . SER A 1 79 ? -11.664 -18.359 -7.445 1 87.38 79 SER A C 1
ATOM 586 O O . SER A 1 79 ? -11.906 -18.312 -8.648 1 87.38 79 SER A O 1
ATOM 588 N N . LEU A 1 80 ? -10.461 -18.531 -6.961 1 97.62 80 LEU A N 1
ATOM 589 C CA . LEU A 1 80 ? -9.305 -18.984 -7.723 1 97.62 80 LEU A CA 1
ATOM 590 C C . LEU A 1 80 ? -8.727 -20.25 -7.125 1 97.62 80 LEU A C 1
ATOM 592 O O . LEU A 1 80 ? -7.855 -20.203 -6.25 1 97.62 80 LEU A O 1
ATOM 596 N N . PRO A 1 81 ? -9.172 -21.422 -7.621 1 98.38 81 PRO A N 1
ATOM 597 C CA . PRO A 1 81 ? -8.734 -22.656 -6.992 1 98.38 81 PRO A CA 1
ATOM 598 C C . PRO A 1 81 ? -7.219 -22.844 -7.035 1 98.38 81 PRO A C 1
ATOM 600 O O . PRO A 1 81 ? -6.629 -23.375 -6.09 1 98.38 81 PRO A O 1
ATOM 603 N N . PHE A 1 82 ? -6.637 -22.359 -8.203 1 98.81 82 PHE A N 1
ATOM 604 C CA . PHE A 1 82 ? -5.195 -22.5 -8.367 1 98.81 82 PHE A CA 1
ATOM 605 C C . PHE A 1 82 ? -4.57 -21.188 -8.82 1 98.81 82 PHE A C 1
ATOM 607 O O . PHE A 1 82 ? -5.148 -20.469 -9.641 1 98.81 82 PHE A O 1
ATOM 614 N N . TYR A 1 83 ? -3.492 -20.906 -8.312 1 98.88 83 TYR A N 1
ATOM 615 C CA . TYR A 1 83 ? -2.592 -19.875 -8.805 1 98.88 83 TYR A CA 1
ATOM 616 C C . TYR A 1 83 ? -1.208 -20.438 -9.094 1 98.88 83 TYR A C 1
ATOM 618 O O . TYR A 1 83 ? -0.608 -21.094 -8.234 1 98.88 83 TYR A O 1
ATOM 626 N N . ILE A 1 84 ? -0.691 -20.297 -10.289 1 98.94 84 ILE A N 1
ATOM 627 C CA . ILE A 1 84 ? 0.616 -20.797 -10.703 1 98.94 84 ILE A CA 1
ATOM 628 C C . ILE A 1 84 ? 1.543 -19.625 -11.016 1 98.94 84 ILE A C 1
ATOM 630 O O . ILE A 1 84 ? 1.221 -18.781 -11.852 1 98.94 84 ILE A O 1
ATOM 634 N N . ASP A 1 85 ? 2.637 -19.578 -10.398 1 98.69 85 ASP A N 1
ATOM 635 C CA . ASP A 1 85 ? 3.58 -18.484 -10.609 1 98.69 85 ASP A CA 1
ATOM 636 C C . ASP A 1 85 ? 4.992 -18.891 -10.195 1 98.69 85 ASP A C 1
ATOM 638 O O . ASP A 1 85 ? 5.188 -19.922 -9.562 1 98.69 85 ASP A O 1
ATOM 642 N N . GLY A 1 86 ? 5.969 -18.172 -10.695 1 98.25 86 GLY A N 1
ATOM 643 C CA . GLY A 1 86 ? 7.355 -18.406 -10.32 1 98.25 86 GLY A CA 1
ATOM 644 C C . GLY A 1 86 ? 7.781 -17.641 -9.086 1 98.25 86 GLY A C 1
ATOM 645 O O . GLY A 1 86 ? 6.945 -17.031 -8.406 1 98.25 86 GLY A O 1
ATOM 646 N N . ALA A 1 87 ? 9.07 -17.719 -8.812 1 98.38 87 ALA A N 1
ATOM 647 C CA . ALA A 1 87 ? 9.688 -16.969 -7.719 1 98.38 87 ALA A CA 1
ATOM 648 C C . ALA A 1 87 ? 11.148 -16.641 -8.023 1 98.38 87 ALA A C 1
ATOM 650 O O . ALA A 1 87 ? 11.758 -17.281 -8.891 1 98.38 87 ALA A O 1
ATOM 651 N N . ASP A 1 88 ? 11.648 -15.664 -7.352 1 98.62 88 ASP A N 1
ATOM 652 C CA . ASP A 1 88 ? 13.062 -15.328 -7.445 1 98.62 88 ASP A CA 1
ATOM 653 C C . ASP A 1 88 ? 13.891 -16.125 -6.434 1 98.62 88 ASP A C 1
ATOM 655 O O . ASP A 1 88 ? 15.055 -16.438 -6.684 1 98.62 88 ASP A O 1
ATOM 659 N N . GLU A 1 89 ? 13.289 -16.406 -5.27 1 98.81 89 GLU A N 1
ATOM 660 C CA . GLU A 1 89 ? 13.844 -17.297 -4.254 1 98.81 89 GLU A CA 1
ATOM 661 C C . GLU A 1 89 ? 12.742 -18.062 -3.535 1 98.81 89 GLU A C 1
ATOM 663 O O . GLU A 1 89 ? 11.617 -17.594 -3.422 1 98.81 89 GLU A O 1
ATOM 668 N N . ALA A 1 90 ? 13.109 -19.203 -3.047 1 98.75 90 ALA A N 1
ATOM 669 C CA . ALA A 1 90 ? 12.266 -20.016 -2.176 1 98.75 90 ALA A CA 1
ATOM 670 C C . ALA A 1 90 ? 13.094 -20.719 -1.102 1 98.75 90 ALA A C 1
ATOM 672 O O . ALA A 1 90 ? 14.188 -21.219 -1.38 1 98.75 90 ALA A O 1
ATOM 673 N N . ASN A 1 91 ? 12.609 -20.672 0.139 1 98.44 91 ASN A N 1
ATOM 674 C CA . ASN A 1 91 ? 13.312 -21.406 1.188 1 98.44 91 ASN A CA 1
ATOM 675 C C . ASN A 1 91 ? 12.547 -22.656 1.616 1 98.44 91 ASN A C 1
ATOM 677 O O . ASN A 1 91 ? 11.555 -23.016 0.985 1 98.44 91 ASN A O 1
ATOM 681 N N . ALA A 1 92 ? 13.008 -23.281 2.643 1 97.25 92 ALA A N 1
ATOM 682 C CA . ALA A 1 92 ? 12.477 -24.578 3.066 1 97.25 92 ALA A CA 1
ATOM 683 C C . ALA A 1 92 ? 11.039 -24.438 3.57 1 97.25 92 ALA A C 1
ATOM 685 O O . ALA A 1 92 ? 10.258 -25.375 3.508 1 97.25 92 ALA A O 1
ATOM 686 N N . GLN A 1 93 ? 10.664 -23.281 4.059 1 97.75 93 GLN A N 1
ATOM 687 C CA . GLN A 1 93 ? 9.328 -23.031 4.578 1 97.75 93 GLN A CA 1
ATOM 688 C C . GLN A 1 93 ? 8.383 -22.594 3.465 1 97.75 93 GLN A C 1
ATOM 690 O O . GLN A 1 93 ? 7.215 -22.281 3.723 1 97.75 93 GLN A O 1
ATOM 695 N N . LEU A 1 94 ? 8.883 -22.5 2.229 1 98.69 94 LEU A N 1
ATOM 696 C CA . LEU A 1 94 ? 8.18 -22.078 1.026 1 98.69 94 LEU A CA 1
ATOM 697 C C . LEU A 1 94 ? 7.824 -20.594 1.104 1 98.69 94 LEU A C 1
ATOM 699 O O . LEU A 1 94 ? 6.832 -20.156 0.521 1 98.69 94 LEU A O 1
ATOM 703 N N . HIS A 1 95 ? 8.594 -19.891 1.979 1 98.81 95 HIS A N 1
ATOM 704 C CA . HIS A 1 95 ? 8.625 -18.438 1.836 1 98.81 95 HIS A CA 1
ATOM 705 C C . HIS A 1 95 ? 9.344 -18.031 0.56 1 98.81 95 HIS A C 1
ATOM 707 O O . HIS A 1 95 ? 10.352 -18.641 0.186 1 98.81 95 HIS A O 1
ATOM 713 N N . LEU A 1 96 ? 8.852 -16.984 -0.03 1 98.88 96 LEU A N 1
ATOM 714 C CA . LEU A 1 96 ? 9.406 -16.625 -1.328 1 98.88 96 LEU A CA 1
ATOM 715 C C . LEU A 1 96 ? 9.844 -15.164 -1.334 1 98.88 96 LEU A C 1
ATOM 717 O O . LEU A 1 96 ? 9.344 -14.352 -0.552 1 98.88 96 LEU A O 1
ATOM 721 N N . ILE A 1 97 ? 10.766 -14.836 -2.174 1 98.94 97 ILE A N 1
ATOM 722 C CA . ILE A 1 97 ? 10.953 -13.5 -2.713 1 98.94 97 ILE A CA 1
ATOM 723 C C . ILE A 1 97 ? 10.453 -13.445 -4.156 1 98.94 97 ILE A C 1
ATOM 725 O O . ILE A 1 97 ? 10.828 -14.289 -4.977 1 98.94 97 ILE A O 1
ATOM 729 N N . LYS A 1 98 ? 9.57 -12.594 -4.398 1 98.75 98 LYS A N 1
ATOM 730 C CA . LYS A 1 98 ? 9.078 -12.32 -5.746 1 98.75 98 LYS A CA 1
ATOM 731 C C . LYS A 1 98 ? 9.211 -10.844 -6.094 1 98.75 98 LYS A C 1
ATOM 733 O O . LYS A 1 98 ? 9.367 -10 -5.207 1 98.75 98 LYS A O 1
ATOM 738 N N . GLY A 1 99 ? 9.156 -10.539 -7.457 1 98 99 GLY A N 1
ATOM 739 C CA . GLY A 1 99 ? 9.125 -9.148 -7.863 1 98 99 GLY A CA 1
ATOM 740 C C . GLY A 1 99 ? 10.25 -8.766 -8.805 1 98 99 GLY A C 1
ATOM 741 O O . GLY A 1 99 ? 10.398 -7.602 -9.172 1 98 99 GLY A O 1
ATOM 742 N N . GLY A 1 100 ? 11.078 -9.727 -9.219 1 97.56 100 GLY A N 1
ATOM 743 C CA . GLY A 1 100 ? 12.078 -9.438 -10.227 1 97.56 100 GLY A CA 1
ATOM 744 C C . GLY A 1 100 ? 11.492 -8.797 -11.477 1 97.56 100 GLY A C 1
ATOM 745 O O . GLY A 1 100 ? 12.117 -7.93 -12.086 1 97.56 100 GLY A O 1
ATOM 746 N N . GLY A 1 101 ? 10.336 -9.195 -11.852 1 96.75 101 GLY A N 1
ATOM 747 C CA . GLY A 1 101 ? 9.672 -8.688 -13.047 1 96.75 101 GLY A CA 1
ATOM 748 C C . GLY A 1 101 ? 8.797 -7.48 -12.773 1 96.75 101 GLY A C 1
ATOM 749 O O . GLY A 1 101 ? 8.07 -7.023 -13.648 1 96.75 101 GLY A O 1
ATOM 750 N N . ALA A 1 102 ? 8.758 -6.984 -11.57 1 97.94 102 ALA A N 1
ATOM 751 C CA . ALA A 1 102 ? 8.078 -5.754 -11.164 1 97.94 102 ALA A CA 1
ATOM 752 C C . ALA A 1 102 ? 6.566 -5.945 -11.141 1 97.94 102 ALA A C 1
ATOM 754 O O . ALA A 1 102 ? 5.809 -5 -11.359 1 97.94 102 ALA A O 1
ATOM 755 N N . ALA A 1 103 ? 6.094 -7.223 -10.891 1 98.06 103 ALA A N 1
ATOM 756 C CA . ALA A 1 103 ? 4.664 -7.52 -10.859 1 98.06 103 ALA A CA 1
ATOM 757 C C . ALA A 1 103 ? 4.215 -7.914 -9.453 1 98.06 103 ALA A C 1
ATOM 759 O O . ALA A 1 103 ? 3.125 -8.461 -9.273 1 98.06 103 ALA A O 1
ATOM 760 N N . LEU A 1 104 ? 4.949 -7.676 -8.445 1 98.44 104 LEU A N 1
ATOM 761 C CA . LEU A 1 104 ? 4.828 -8.25 -7.109 1 98.44 104 LEU A CA 1
ATOM 762 C C . LEU A 1 104 ? 3.475 -7.906 -6.496 1 98.44 104 LEU A C 1
ATOM 764 O O . LEU A 1 104 ? 2.873 -8.734 -5.809 1 98.44 104 LEU A O 1
ATOM 768 N N . THR A 1 105 ? 2.982 -6.707 -6.758 1 98.81 105 THR A N 1
ATOM 769 C CA . THR A 1 105 ? 1.74 -6.309 -6.102 1 98.81 105 THR A CA 1
ATOM 770 C C . THR A 1 105 ? 0.568 -7.141 -6.617 1 98.81 105 THR A C 1
ATOM 772 O O . THR A 1 105 ? -0.17 -7.738 -5.832 1 98.81 105 THR A O 1
ATOM 775 N N . ARG A 1 106 ? 0.438 -7.215 -7.914 1 98.75 106 ARG A N 1
ATOM 776 C CA . ARG A 1 106 ? -0.662 -7.988 -8.484 1 98.75 106 ARG A CA 1
ATOM 777 C C . ARG A 1 106 ? -0.502 -9.477 -8.18 1 98.75 106 ARG A C 1
ATOM 779 O O . ARG A 1 106 ? -1.488 -10.172 -7.945 1 98.75 106 ARG A O 1
ATOM 786 N N . GLU A 1 107 ? 0.748 -9.914 -8.195 1 98.81 107 GLU A N 1
ATOM 787 C CA . GLU A 1 107 ? 1.021 -11.297 -7.816 1 98.81 107 GLU A CA 1
ATOM 788 C C . GLU A 1 107 ? 0.57 -11.578 -6.383 1 98.81 107 GLU A C 1
ATOM 790 O O . GLU A 1 107 ? -0.048 -12.609 -6.109 1 98.81 107 GLU A O 1
ATOM 795 N N . LYS A 1 108 ? 0.871 -10.695 -5.48 1 98.81 108 LYS A N 1
ATOM 796 C CA . LYS A 1 108 ? 0.495 -10.875 -4.082 1 98.81 108 LYS A CA 1
ATOM 797 C C . LYS A 1 108 ? -1.021 -10.891 -3.916 1 98.81 108 LYS A C 1
ATOM 799 O O . LYS A 1 108 ? -1.556 -11.672 -3.121 1 98.81 108 LYS A O 1
ATOM 804 N N . ILE A 1 109 ? -1.733 -10.047 -4.613 1 98.69 109 ILE A N 1
ATOM 805 C CA . ILE A 1 109 ? -3.188 -9.969 -4.535 1 98.69 109 ILE A CA 1
ATOM 806 C C . ILE A 1 109 ? -3.805 -11.281 -5.004 1 98.69 109 ILE A C 1
ATOM 808 O O . ILE A 1 109 ? -4.68 -11.844 -4.34 1 98.69 109 ILE A O 1
ATOM 812 N N . ILE A 1 110 ? -3.336 -11.805 -6.145 1 98.75 110 ILE A N 1
ATOM 813 C CA . ILE A 1 110 ? -3.863 -13.055 -6.664 1 98.75 110 ILE A CA 1
ATOM 814 C C . ILE A 1 110 ? -3.549 -14.195 -5.691 1 98.75 110 ILE A C 1
ATOM 816 O O . ILE A 1 110 ? -4.391 -15.062 -5.449 1 98.75 110 ILE A O 1
ATOM 820 N N . THR A 1 111 ? -2.348 -14.18 -5.105 1 98.56 111 THR A N 1
ATOM 821 C CA . THR A 1 111 ? -1.965 -15.18 -4.109 1 98.56 111 THR A CA 1
ATOM 822 C C . THR A 1 111 ? -2.957 -15.188 -2.951 1 98.56 111 THR A C 1
ATOM 824 O O . THR A 1 111 ? -3.375 -16.25 -2.498 1 98.56 111 THR A O 1
ATOM 827 N N . ALA A 1 112 ? -3.359 -14.039 -2.516 1 98 112 ALA A N 1
ATOM 828 C CA . ALA A 1 112 ? -4.246 -13.906 -1.363 1 98 112 ALA A CA 1
ATOM 829 C C . ALA A 1 112 ? -5.633 -14.477 -1.667 1 98 112 ALA A C 1
ATOM 831 O O . ALA A 1 112 ? -6.324 -14.953 -0.765 1 98 112 ALA A O 1
ATOM 832 N N . VAL A 1 113 ? -6.043 -14.445 -2.908 1 98.12 113 VAL A N 1
ATOM 833 C CA . VAL A 1 113 ? -7.391 -14.852 -3.301 1 98.12 113 VAL A CA 1
ATOM 834 C C . VAL A 1 113 ? -7.402 -16.344 -3.629 1 98.12 113 VAL A C 1
ATOM 836 O O . VAL A 1 113 ? -8.445 -17 -3.543 1 98.12 113 VAL A O 1
ATOM 839 N N . ALA A 1 114 ? -6.281 -16.922 -3.988 1 98.56 114 ALA A N 1
ATOM 840 C CA . ALA A 1 114 ? -6.195 -18.297 -4.473 1 98.56 114 ALA A CA 1
ATOM 841 C C . ALA A 1 114 ? -6.316 -19.297 -3.322 1 98.56 114 ALA A C 1
ATOM 843 O O . ALA A 1 114 ? -5.781 -19.062 -2.234 1 98.56 114 ALA A O 1
ATOM 844 N N . ASP A 1 115 ? -6.953 -20.406 -3.588 1 98.19 115 ASP A N 1
ATOM 845 C CA . ASP A 1 115 ? -7.016 -21.484 -2.615 1 98.19 115 ASP A CA 1
ATOM 846 C C . ASP A 1 115 ? -5.668 -22.188 -2.492 1 98.19 115 ASP A C 1
ATOM 848 O O . ASP A 1 115 ? -5.211 -22.484 -1.384 1 98.19 115 ASP A O 1
ATOM 852 N N . LYS A 1 116 ? -5.051 -22.422 -3.625 1 98.56 116 LYS A N 1
ATOM 853 C CA . LYS A 1 116 ? -3.764 -23.109 -3.67 1 98.56 116 LYS A CA 1
ATOM 854 C C . LYS A 1 116 ? -2.768 -22.359 -4.543 1 98.56 116 LYS A C 1
ATOM 856 O O . LYS A 1 116 ? -3.025 -22.125 -5.727 1 98.56 116 LYS A O 1
ATOM 861 N N . PHE A 1 117 ? -1.699 -21.984 -3.959 1 98.81 117 PHE A N 1
ATOM 862 C CA . PHE A 1 117 ? -0.605 -21.359 -4.688 1 98.81 117 PHE A CA 1
ATOM 863 C C . PHE A 1 117 ? 0.489 -22.375 -5.004 1 98.81 117 PHE A C 1
ATOM 865 O O . PHE A 1 117 ? 1.152 -22.875 -4.102 1 98.81 117 PHE A O 1
ATOM 872 N N . ILE A 1 118 ? 0.702 -22.594 -6.266 1 98.88 118 ILE A N 1
ATOM 873 C CA . ILE A 1 118 ? 1.729 -23.5 -6.77 1 98.88 118 ILE A CA 1
ATOM 874 C C . ILE A 1 118 ? 2.889 -22.688 -7.348 1 98.88 118 ILE A C 1
ATOM 876 O O . ILE A 1 118 ? 2.748 -22.062 -8.391 1 98.88 118 ILE A O 1
ATOM 880 N N . CYS A 1 119 ? 3.988 -22.781 -6.703 1 98.88 119 CYS A N 1
ATOM 881 C CA . CYS A 1 119 ? 5.191 -22.094 -7.164 1 98.88 119 CYS A CA 1
ATOM 882 C C . CYS A 1 119 ? 6.039 -23.016 -8.039 1 98.88 119 CYS A C 1
ATOM 884 O O . CYS A 1 119 ? 6.293 -24.172 -7.676 1 98.88 119 CYS A O 1
ATOM 886 N N . ILE A 1 120 ? 6.438 -22.531 -9.172 1 98.81 120 ILE A N 1
ATOM 887 C CA . ILE A 1 120 ? 7.285 -23.281 -10.086 1 98.81 120 ILE A CA 1
ATOM 888 C C . ILE A 1 120 ? 8.617 -22.562 -10.266 1 98.81 120 ILE A C 1
ATOM 890 O O . ILE A 1 120 ? 8.664 -21.422 -10.742 1 98.81 120 ILE A O 1
ATOM 894 N N . ALA A 1 121 ? 9.688 -23.234 -9.969 1 98.06 121 ALA A N 1
ATOM 895 C CA . ALA A 1 121 ? 11 -22.609 -10.008 1 98.06 121 ALA A CA 1
ATOM 896 C C . ALA A 1 121 ? 12.078 -23.625 -10.375 1 98.06 121 ALA A C 1
ATOM 898 O O . ALA A 1 121 ? 11.875 -24.844 -10.242 1 98.06 121 ALA A O 1
ATOM 899 N N . ASP A 1 122 ? 13.156 -23.188 -10.898 1 97.19 122 ASP A N 1
ATOM 900 C CA . ASP A 1 122 ? 14.305 -24.062 -11.07 1 97.19 122 ASP A CA 1
ATOM 901 C C . ASP A 1 122 ? 15.172 -24.078 -9.812 1 97.19 122 ASP A C 1
ATOM 903 O O . ASP A 1 122 ? 15.047 -23.203 -8.953 1 97.19 122 ASP A O 1
ATOM 907 N N . ALA A 1 123 ? 16.109 -24.969 -9.734 1 95.88 123 ALA A N 1
ATOM 908 C CA . ALA A 1 123 ? 16.844 -25.25 -8.516 1 95.88 123 ALA A CA 1
ATOM 909 C C . ALA A 1 123 ? 17.703 -24.062 -8.094 1 95.88 123 ALA A C 1
ATOM 911 O O . ALA A 1 123 ? 18.078 -23.953 -6.926 1 95.88 123 ALA A O 1
ATOM 912 N N . SER A 1 124 ? 18.016 -23.156 -9.016 1 96.06 124 SER A N 1
ATOM 913 C CA . SER A 1 124 ? 18.828 -21.984 -8.68 1 96.06 124 SER A CA 1
ATOM 914 C C . SER A 1 124 ? 18.078 -21.047 -7.742 1 96.06 124 SER A C 1
ATOM 916 O O . SER A 1 124 ? 18.688 -20.156 -7.137 1 96.06 124 SER A O 1
ATOM 918 N N . LYS A 1 125 ? 16.75 -21.203 -7.621 1 97.75 125 LYS A N 1
ATOM 919 C CA . LYS A 1 125 ? 15.922 -20.312 -6.805 1 97.75 125 LYS A CA 1
ATOM 920 C C . LYS A 1 125 ? 15.812 -20.812 -5.371 1 97.75 125 LYS A C 1
ATOM 922 O O . LYS A 1 125 ? 15.281 -20.125 -4.5 1 97.75 125 LYS A O 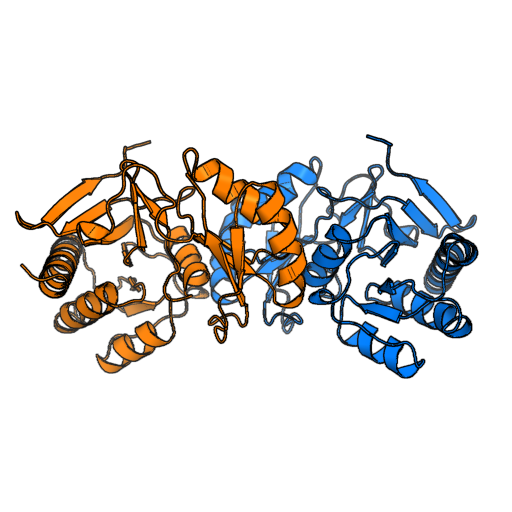1
ATOM 927 N N . ASP A 1 126 ? 16.281 -22.016 -5.184 1 97.94 126 ASP A N 1
ATOM 928 C CA . ASP A 1 126 ? 16.234 -22.641 -3.863 1 97.94 126 ASP A CA 1
ATOM 929 C C . ASP A 1 126 ? 17.359 -22.125 -2.967 1 97.94 126 ASP A C 1
ATOM 931 O O . ASP A 1 126 ? 18.531 -22.266 -3.305 1 97.94 126 ASP A O 1
ATOM 935 N N . VAL A 1 127 ? 17.016 -21.531 -1.85 1 98.56 127 VAL A N 1
ATOM 936 C CA . VAL A 1 127 ? 18.031 -21 -0.944 1 98.56 127 VAL A CA 1
ATOM 937 C C . VAL A 1 127 ? 17.719 -21.422 0.488 1 98.56 127 VAL A C 1
ATOM 939 O O . VAL A 1 127 ? 16.578 -21.688 0.831 1 98.56 127 VAL A O 1
ATOM 942 N N . ASP A 1 128 ? 18.703 -21.469 1.353 1 98.12 128 ASP A N 1
ATOM 943 C CA . ASP A 1 128 ? 18.516 -21.766 2.771 1 98.12 128 ASP A CA 1
ATOM 944 C C . ASP A 1 128 ? 17.938 -20.547 3.502 1 98.12 128 ASP A C 1
ATOM 946 O O . ASP A 1 128 ? 17 -20.688 4.293 1 98.12 128 ASP A O 1
ATOM 950 N N . VAL A 1 129 ? 18.578 -19.438 3.201 1 98.56 129 VAL A N 1
ATOM 951 C CA . VAL A 1 129 ? 18.156 -18.172 3.781 1 98.56 129 VAL A CA 1
ATOM 952 C C . VAL A 1 129 ? 17.828 -17.172 2.668 1 98.56 129 VAL A C 1
ATOM 954 O O . VAL A 1 129 ? 18.625 -16.969 1.754 1 98.56 129 VAL A O 1
ATOM 957 N N . LEU A 1 130 ? 16.656 -16.578 2.713 1 98.75 130 LEU A N 1
ATOM 958 C CA . LEU A 1 130 ? 16.25 -15.586 1.718 1 98.75 130 LEU A CA 1
ATOM 959 C C . LEU A 1 130 ? 17.141 -14.352 1.789 1 98.75 130 LEU A C 1
ATOM 961 O O . LEU A 1 130 ? 17.625 -13.992 2.863 1 98.75 130 LEU A O 1
ATOM 965 N N . GLY A 1 131 ? 17.25 -13.68 0.636 1 98.44 131 GLY A N 1
ATOM 966 C CA . GLY A 1 131 ? 17.922 -12.391 0.651 1 98.44 131 GLY A CA 1
ATOM 967 C C . GLY A 1 131 ? 19.109 -12.328 -0.276 1 98.44 131 GLY A C 1
ATOM 968 O O . GLY A 1 131 ? 19.75 -11.273 -0.411 1 98.44 131 GLY A O 1
ATOM 969 N N . LYS A 1 132 ? 19.516 -13.445 -0.887 1 97.62 132 LYS A N 1
ATOM 970 C CA . LYS A 1 132 ? 20.531 -13.383 -1.924 1 97.62 132 LYS A CA 1
ATOM 971 C C . LYS A 1 132 ? 20.062 -12.562 -3.117 1 97.62 132 LYS A C 1
ATOM 973 O O . LYS A 1 132 ? 20.828 -11.766 -3.672 1 97.62 132 LYS A O 1
ATOM 978 N N . PHE A 1 133 ? 18.906 -12.891 -3.568 1 98.31 133 PHE A N 1
ATOM 979 C CA . PHE A 1 133 ? 18.219 -12.016 -4.508 1 98.31 133 PHE A CA 1
ATOM 980 C C . PHE A 1 133 ? 17.734 -10.742 -3.811 1 98.31 133 PHE A C 1
ATOM 982 O O . PHE A 1 133 ? 17.172 -10.812 -2.715 1 98.31 133 PHE A O 1
ATOM 989 N N . PRO A 1 134 ? 18 -9.516 -4.41 1 98.81 134 PRO A N 1
ATOM 990 C CA . PRO A 1 134 ? 17.516 -8.305 -3.754 1 98.81 134 PRO A CA 1
ATOM 991 C C . PRO A 1 134 ? 16 -8.289 -3.574 1 98.81 134 PRO A C 1
ATOM 993 O O . PRO A 1 134 ? 15.266 -8.68 -4.484 1 98.81 134 PRO A O 1
ATOM 996 N N . LEU A 1 135 ? 15.578 -7.906 -2.404 1 98.94 135 LEU A N 1
ATOM 997 C CA . LEU A 1 135 ? 14.156 -7.855 -2.084 1 98.94 135 LEU A CA 1
ATOM 998 C C . LEU A 1 135 ? 13.5 -6.629 -2.717 1 98.94 135 LEU A C 1
ATOM 1000 O O . LEU A 1 135 ? 13.828 -5.496 -2.361 1 98.94 135 LEU A O 1
ATOM 1004 N N . PRO A 1 136 ? 12.602 -6.828 -3.648 1 98.94 136 PRO A N 1
ATOM 1005 C CA . PRO A 1 136 ? 11.898 -5.68 -4.223 1 98.94 136 PRO A CA 1
ATOM 1006 C C . PRO A 1 136 ? 10.836 -5.109 -3.281 1 98.94 136 PRO A C 1
ATOM 1008 O O . PRO A 1 136 ? 10.094 -5.867 -2.652 1 98.94 136 PRO A O 1
ATOM 1011 N N . VAL A 1 137 ? 10.805 -3.832 -3.18 1 98.94 137 VAL A N 1
ATOM 1012 C CA . VAL A 1 137 ? 9.773 -3.1 -2.455 1 98.94 137 VAL A CA 1
ATOM 1013 C C . VAL A 1 137 ? 9.133 -2.061 -3.373 1 98.94 137 VAL A C 1
ATOM 1015 O O . VAL A 1 137 ? 9.812 -1.159 -3.869 1 98.94 137 VAL A O 1
ATOM 1018 N N . GLU A 1 138 ? 7.867 -2.275 -3.689 1 98.94 138 GLU A N 1
ATOM 1019 C CA . GLU A 1 138 ? 7.129 -1.303 -4.488 1 98.94 138 GLU A CA 1
ATOM 1020 C C . GLU A 1 138 ? 6.648 -0.133 -3.635 1 98.94 138 GLU A C 1
ATOM 1022 O O . GLU A 1 138 ? 6.035 -0.336 -2.584 1 98.94 138 GLU A O 1
ATOM 1027 N N . VAL A 1 139 ? 6.926 1.107 -4.098 1 98.94 139 VAL A N 1
ATOM 1028 C CA . VAL A 1 139 ? 6.668 2.275 -3.262 1 98.94 139 VAL A CA 1
ATOM 1029 C C . VAL A 1 139 ? 5.941 3.344 -4.074 1 98.94 139 VAL A C 1
ATOM 1031 O O . VAL A 1 139 ? 6.156 3.469 -5.285 1 98.94 139 VAL A O 1
ATOM 1034 N N . ILE A 1 140 ? 5.043 4.07 -3.412 1 98.81 140 ILE A N 1
ATOM 1035 C CA . ILE A 1 140 ? 4.516 5.301 -3.99 1 98.81 140 ILE A CA 1
ATOM 1036 C C . ILE A 1 140 ? 5.672 6.211 -4.402 1 98.81 140 ILE A C 1
ATOM 1038 O O . ILE A 1 140 ? 6.598 6.445 -3.619 1 98.81 140 ILE A O 1
ATOM 1042 N N . PRO A 1 141 ? 5.621 6.812 -5.613 1 98.44 141 PRO A N 1
ATOM 1043 C CA . PRO A 1 141 ? 6.773 7.57 -6.105 1 98.44 141 PRO A CA 1
ATOM 1044 C C . PRO A 1 141 ? 7.211 8.672 -5.137 1 98.44 141 PRO A C 1
ATOM 1046 O O . PRO A 1 141 ? 8.406 8.828 -4.875 1 98.44 141 PRO A O 1
ATOM 1049 N N . MET A 1 142 ? 6.301 9.352 -4.496 1 98.12 142 MET A N 1
ATOM 1050 C CA . MET A 1 142 ? 6.609 10.469 -3.602 1 98.12 142 MET A CA 1
ATOM 1051 C C . MET A 1 142 ? 7.32 9.977 -2.346 1 98.12 142 MET A C 1
ATOM 1053 O O . MET A 1 142 ? 7.965 10.758 -1.645 1 98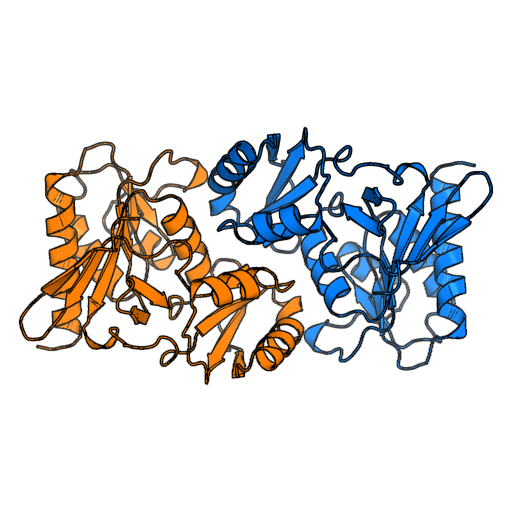.12 142 MET A O 1
ATOM 1057 N N . ALA A 1 143 ? 7.262 8.688 -2.064 1 98.44 143 ALA A N 1
ATOM 1058 C CA . ALA A 1 143 ? 7.734 8.148 -0.791 1 98.44 143 ALA A CA 1
ATOM 1059 C C . ALA A 1 143 ? 9.094 7.48 -0.948 1 98.44 143 ALA A C 1
ATOM 1061 O O . ALA A 1 143 ? 9.641 6.938 0.015 1 98.44 143 ALA A O 1
ATOM 1062 N N . ARG A 1 144 ? 9.664 7.473 -2.129 1 98.62 144 ARG A N 1
ATOM 1063 C CA . ARG A 1 144 ? 10.836 6.66 -2.434 1 98.62 144 ARG A CA 1
ATOM 1064 C C . ARG A 1 144 ? 11.961 6.93 -1.444 1 98.62 144 ARG A C 1
ATOM 1066 O O . ARG A 1 144 ? 12.5 6 -0.843 1 98.62 144 ARG A O 1
ATOM 1073 N N . ALA A 1 145 ? 12.336 8.227 -1.237 1 98.38 145 ALA A N 1
ATOM 1074 C CA . ALA A 1 145 ? 13.453 8.57 -0.354 1 98.38 145 ALA A CA 1
ATOM 1075 C C . ALA A 1 145 ? 13.125 8.234 1.098 1 98.38 145 ALA A C 1
ATOM 1077 O O . ALA A 1 145 ? 13.969 7.719 1.828 1 98.38 145 ALA A O 1
ATOM 1078 N N . HIS A 1 146 ? 11.93 8.508 1.535 1 98.12 146 HIS A N 1
ATOM 1079 C CA . HIS A 1 146 ? 11.508 8.195 2.898 1 98.12 146 HIS A CA 1
ATOM 1080 C C . HIS A 1 146 ? 11.602 6.699 3.17 1 98.12 146 HIS A C 1
ATOM 1082 O O . HIS A 1 146 ? 12.188 6.281 4.172 1 98.12 146 HIS A O 1
ATOM 1088 N N . VAL A 1 147 ? 11.039 5.863 2.273 1 98.75 147 VAL A N 1
ATOM 1089 C CA . VAL A 1 147 ? 11.047 4.414 2.449 1 98.75 147 VAL A CA 1
ATOM 1090 C C . VAL A 1 147 ? 12.484 3.898 2.453 1 98.75 147 VAL A C 1
ATOM 1092 O O . VAL A 1 147 ? 12.828 3.021 3.246 1 98.75 147 VAL A O 1
ATOM 1095 N N . ALA A 1 148 ? 13.281 4.48 1.553 1 98.62 148 ALA A N 1
ATOM 1096 C CA . ALA A 1 148 ? 14.688 4.098 1.532 1 98.62 148 ALA A CA 1
ATOM 1097 C C . ALA A 1 148 ? 15.336 4.328 2.893 1 98.62 148 ALA A C 1
ATOM 1099 O O . ALA A 1 148 ? 16.047 3.461 3.402 1 98.62 148 ALA A O 1
ATOM 1100 N N . ARG A 1 149 ? 15.094 5.477 3.508 1 98.06 149 ARG A N 1
ATOM 1101 C CA . ARG A 1 149 ? 15.664 5.785 4.816 1 98.06 149 ARG A CA 1
ATOM 1102 C C . ARG A 1 149 ? 15.188 4.785 5.867 1 98.06 149 ARG A C 1
ATOM 1104 O O . ARG A 1 149 ? 15.977 4.34 6.707 1 98.06 149 ARG A O 1
ATOM 1111 N N . GLU A 1 150 ? 13.93 4.422 5.832 1 98.06 150 GLU A N 1
ATOM 1112 C CA . GLU A 1 150 ? 13.391 3.461 6.789 1 98.06 150 GLU A CA 1
ATOM 1113 C C . GLU A 1 150 ? 14.023 2.086 6.605 1 98.06 150 GLU A C 1
ATOM 1115 O O . GLU A 1 150 ? 14.305 1.392 7.586 1 98.06 150 GLU A O 1
ATOM 1120 N N . ILE A 1 151 ? 14.234 1.669 5.352 1 98.62 151 ILE A N 1
ATOM 1121 C CA . ILE A 1 151 ? 14.82 0.367 5.051 1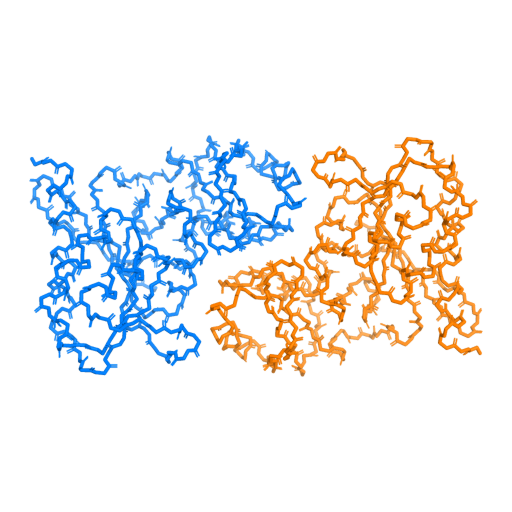 98.62 151 ILE A CA 1
ATOM 1122 C C . ILE A 1 151 ? 16.266 0.32 5.555 1 98.62 151 ILE A C 1
ATOM 1124 O O . ILE A 1 151 ? 16.719 -0.704 6.074 1 98.62 151 ILE A O 1
ATOM 1128 N N . VAL A 1 152 ? 17 1.446 5.422 1 98.5 152 VAL A N 1
ATOM 1129 C CA . VAL A 1 152 ? 18.359 1.522 5.93 1 98.5 152 VAL A CA 1
ATOM 1130 C C . VAL A 1 152 ? 18.359 1.287 7.438 1 98.5 152 VAL A C 1
ATOM 1132 O O . VAL A 1 152 ? 19.219 0.563 7.961 1 98.5 152 VAL A O 1
ATOM 1135 N N . LYS A 1 153 ? 17.375 1.81 8.156 1 97.69 153 LYS A N 1
ATOM 1136 C CA . LYS A 1 153 ? 17.266 1.62 9.602 1 97.69 153 LYS A CA 1
ATOM 1137 C C . LYS A 1 153 ? 17.062 0.148 9.953 1 97.69 153 LYS A C 1
ATOM 1139 O O . LYS A 1 153 ? 17.422 -0.293 11.039 1 97.69 153 LYS A O 1
ATOM 1144 N N . LEU A 1 154 ? 16.516 -0.583 9.031 1 96.88 154 LEU A N 1
ATOM 1145 C CA . LEU A 1 154 ? 16.25 -2.002 9.242 1 96.88 154 LEU A CA 1
ATOM 1146 C C . LEU A 1 154 ? 17.469 -2.846 8.852 1 96.88 154 LEU A C 1
ATOM 1148 O O . LEU A 1 154 ? 17.438 -4.07 8.984 1 96.88 154 LEU A O 1
ATOM 1152 N N . GLY A 1 155 ? 18.5 -2.246 8.359 1 97.06 155 GLY A N 1
ATOM 1153 C CA . GLY A 1 155 ? 19.75 -2.934 8.047 1 97.06 155 GLY A CA 1
ATOM 1154 C C . GLY A 1 155 ? 19.891 -3.27 6.578 1 97.06 155 GLY A C 1
ATOM 1155 O O . GLY A 1 155 ? 20.828 -3.955 6.18 1 97.06 155 GLY A O 1
ATOM 1156 N N . GLY A 1 156 ? 18.938 -2.814 5.766 1 98.12 156 GLY A N 1
ATOM 1157 C CA . GLY A 1 156 ? 19 -3.076 4.336 1 98.12 156 GLY A CA 1
ATOM 1158 C C . GLY A 1 156 ? 19.703 -1.979 3.559 1 98.12 156 GLY A C 1
ATOM 1159 O O . GLY A 1 156 ? 19.969 -0.902 4.094 1 98.12 156 GLY A O 1
ATOM 1160 N N . ASN A 1 157 ? 20.031 -2.301 2.312 1 98.75 157 ASN A N 1
ATOM 1161 C CA . ASN A 1 157 ? 20.625 -1.364 1.367 1 98.75 157 ASN A CA 1
ATOM 1162 C C . ASN A 1 157 ? 19.75 -1.174 0.135 1 98.75 157 ASN A C 1
ATOM 1164 O O . ASN A 1 157 ? 19.922 -1.874 -0.866 1 98.75 157 ASN A O 1
ATOM 1168 N N . PRO A 1 158 ? 18.844 -0.163 0.198 1 98.88 158 PRO A N 1
ATOM 1169 C CA . PRO A 1 158 ? 17.891 0.046 -0.898 1 98.88 158 PRO A CA 1
ATOM 1170 C C . PRO A 1 158 ? 18.516 0.76 -2.094 1 98.88 158 PRO A C 1
ATOM 1172 O O . PRO A 1 158 ? 19.266 1.727 -1.918 1 98.88 158 PRO A O 1
ATOM 1175 N N . VAL A 1 159 ? 18.219 0.287 -3.291 1 98.88 159 VAL A N 1
ATOM 1176 C CA . VAL A 1 159 ? 18.625 0.899 -4.551 1 98.88 159 VAL A CA 1
ATOM 1177 C C . VAL A 1 159 ? 17.422 1.062 -5.465 1 98.88 159 VAL A C 1
ATOM 1179 O O . VAL A 1 159 ? 16.703 0.097 -5.73 1 98.88 159 VAL A O 1
ATOM 1182 N N . HIS A 1 160 ? 17.219 2.275 -5.871 1 98.81 160 HIS A N 1
ATOM 1183 C CA . HIS A 1 160 ? 16.109 2.541 -6.789 1 98.81 160 HIS A CA 1
ATOM 1184 C C . HIS A 1 160 ? 16.297 1.793 -8.102 1 98.81 160 HIS A C 1
ATOM 1186 O O . HIS A 1 160 ? 17.344 1.902 -8.742 1 98.81 160 HIS A O 1
ATOM 1192 N N . ARG A 1 161 ? 15.289 0.864 -8.453 1 98.75 161 ARG A N 1
ATOM 1193 C CA . ARG A 1 161 ? 15.297 0.221 -9.758 1 98.75 161 ARG A CA 1
ATOM 1194 C C . ARG A 1 161 ? 15.016 1.229 -10.867 1 98.75 161 ARG A C 1
ATOM 1196 O O . ARG A 1 161 ? 13.852 1.541 -11.148 1 98.75 161 ARG A O 1
ATOM 1203 N N . GLN A 1 162 ? 15.969 1.747 -11.555 1 98 162 GLN A N 1
ATOM 1204 C CA . GLN A 1 162 ? 15.844 2.822 -12.531 1 98 162 GLN A CA 1
ATOM 1205 C C . GLN A 1 162 ? 15.016 2.379 -13.734 1 98 162 GLN A C 1
ATOM 1207 O O . GLN A 1 162 ? 14.984 1.192 -14.07 1 98 162 GLN A O 1
ATOM 1212 N N . ASP A 1 163 ? 14.344 3.285 -14.398 1 96.69 163 ASP A N 1
ATOM 1213 C CA . ASP A 1 163 ? 13.578 3.082 -15.625 1 96.69 163 ASP A CA 1
ATOM 1214 C C . ASP A 1 163 ? 12.562 1.95 -15.461 1 96.69 163 ASP A C 1
ATOM 1216 O O . ASP A 1 163 ? 12.398 1.125 -16.359 1 96.69 163 ASP A O 1
ATOM 1220 N N . CYS A 1 164 ? 12.039 1.798 -14.297 1 98.06 164 CYS A N 1
ATOM 1221 C CA . CYS A 1 164 ? 11.031 0.793 -13.984 1 98.06 164 CYS A CA 1
ATOM 1222 C C . CYS A 1 164 ? 9.797 1.435 -13.359 1 98.06 164 CYS A C 1
ATOM 1224 O O . CYS A 1 164 ? 9.891 2.078 -12.312 1 98.06 164 CYS A O 1
ATOM 1226 N N . VAL A 1 165 ? 8.734 1.43 -14.016 1 98.25 165 VAL A N 1
ATOM 1227 C CA . VAL A 1 165 ? 7.426 1.808 -13.5 1 98.25 165 VAL A CA 1
ATOM 1228 C C . VAL A 1 165 ? 6.5 0.595 -13.508 1 98.25 165 VAL A C 1
ATOM 1230 O O . VAL A 1 165 ? 6.352 -0.078 -14.523 1 98.25 165 VAL A O 1
ATOM 1233 N N . THR A 1 166 ? 6.02 0.195 -12.359 1 98.12 166 THR A N 1
ATOM 1234 C CA . THR A 1 166 ? 5.16 -0.98 -12.258 1 98.12 166 THR A CA 1
ATOM 1235 C C . THR A 1 166 ? 3.83 -0.745 -12.969 1 98.12 166 THR A C 1
ATOM 1237 O O . THR A 1 166 ? 3.508 0.388 -13.336 1 98.12 166 THR A O 1
ATOM 1240 N N . ASP A 1 167 ? 3.037 -1.809 -13.133 1 96.12 167 ASP A N 1
ATOM 1241 C CA . ASP A 1 167 ? 1.713 -1.711 -13.734 1 96.12 167 ASP A CA 1
ATOM 1242 C C . ASP A 1 167 ? 0.796 -0.815 -12.906 1 96.12 167 ASP A C 1
ATOM 1244 O O . ASP A 1 167 ? -0.246 -0.367 -13.391 1 96.12 167 ASP A O 1
ATOM 1248 N N . ASN A 1 168 ? 1.179 -0.475 -11.656 1 97.12 168 ASN A N 1
ATOM 1249 C CA . ASN A 1 168 ? 0.397 0.378 -10.766 1 97.12 168 ASN A CA 1
ATOM 1250 C C . ASN A 1 168 ? 0.95 1.8 -10.727 1 97.12 168 ASN A C 1
ATOM 1252 O O . ASN A 1 168 ? 0.534 2.607 -9.891 1 97.12 168 ASN A O 1
ATOM 1256 N N . GLY A 1 169 ? 1.909 2.078 -11.586 1 97.62 169 GLY A N 1
ATOM 1257 C CA . GLY A 1 169 ? 2.463 3.42 -11.672 1 97.62 169 GLY A CA 1
ATOM 1258 C C . GLY A 1 169 ? 3.43 3.738 -10.547 1 97.62 169 GLY A C 1
ATOM 1259 O O . GLY A 1 169 ? 3.691 4.91 -10.258 1 97.62 169 GLY A O 1
ATOM 1260 N N . CYS A 1 170 ? 3.932 2.725 -9.883 1 98.69 170 CYS A N 1
ATOM 1261 C CA . CYS A 1 170 ? 4.797 2.906 -8.727 1 98.69 170 CYS A CA 1
ATOM 1262 C C . CYS A 1 170 ? 6.246 2.586 -9.062 1 98.69 170 CYS A C 1
ATOM 1264 O O . CYS A 1 170 ? 6.559 2.264 -10.211 1 98.69 170 CYS A O 1
ATOM 1266 N N . GLN A 1 171 ? 7.109 2.861 -8.117 1 98.88 171 GLN A N 1
ATOM 1267 C CA . GLN A 1 171 ? 8.539 2.605 -8.258 1 98.88 171 GLN A CA 1
ATOM 1268 C C . GLN A 1 171 ? 8.977 1.433 -7.387 1 98.88 171 GLN A C 1
ATOM 1270 O O . GLN A 1 171 ? 8.219 0.963 -6.539 1 98.88 171 GLN A O 1
ATOM 1275 N N . ILE A 1 172 ? 10.188 0.921 -7.676 1 98.94 172 ILE A N 1
ATOM 1276 C CA . ILE A 1 172 ? 10.672 -0.219 -6.91 1 98.94 172 ILE A CA 1
ATOM 1277 C C . ILE A 1 172 ? 12.031 0.119 -6.293 1 98.94 172 ILE A C 1
ATOM 1279 O O . ILE A 1 172 ? 12.891 0.715 -6.949 1 98.94 172 ILE A O 1
ATOM 1283 N N . LEU A 1 173 ? 12.211 -0.117 -5.008 1 98.94 173 LEU A N 1
ATOM 1284 C CA . LEU A 1 173 ? 13.5 -0.206 -4.336 1 98.94 173 LEU A CA 1
ATOM 1285 C C . LEU A 1 173 ? 13.945 -1.658 -4.211 1 98.94 173 LEU A C 1
ATOM 1287 O O . LEU A 1 173 ? 13.234 -2.486 -3.639 1 98.94 173 LEU A O 1
ATOM 1291 N N . ASP A 1 174 ? 15.078 -1.994 -4.832 1 98.94 174 ASP A N 1
ATOM 1292 C CA . ASP A 1 174 ? 15.703 -3.291 -4.586 1 98.94 174 ASP A CA 1
ATOM 1293 C C . ASP A 1 174 ? 16.594 -3.248 -3.348 1 98.94 174 ASP A C 1
ATOM 1295 O O . ASP A 1 174 ? 17.547 -2.467 -3.287 1 98.94 174 ASP A O 1
ATOM 1299 N N . VAL A 1 175 ? 16.297 -4.039 -2.369 1 98.94 175 VAL A N 1
ATOM 1300 C CA . VAL A 1 175 ? 16.984 -3.982 -1.09 1 98.94 175 VAL A CA 1
ATOM 1301 C C . VAL A 1 175 ? 18.062 -5.078 -1.032 1 98.94 175 VAL A C 1
ATOM 1303 O O . VAL A 1 175 ? 17.734 -6.266 -1.021 1 98.94 175 VAL A O 1
ATOM 1306 N N . TYR A 1 176 ? 19.25 -4.711 -0.994 1 98.69 176 TYR A N 1
ATOM 1307 C CA . TYR A 1 176 ? 20.391 -5.605 -0.952 1 98.69 176 TYR A CA 1
ATOM 1308 C C . TYR A 1 176 ? 20.859 -5.82 0.481 1 98.69 176 TYR A C 1
ATOM 1310 O O . TYR A 1 176 ? 20.422 -5.125 1.397 1 98.69 176 TYR A O 1
ATOM 1318 N N . ASP A 1 177 ? 21.703 -6.828 0.706 1 96.62 177 ASP A N 1
ATOM 1319 C CA . ASP A 1 177 ? 22.469 -7.094 1.918 1 96.62 177 ASP A CA 1
ATOM 1320 C C . ASP A 1 177 ? 21.547 -7.438 3.088 1 96.62 177 ASP A C 1
ATOM 1322 O O . ASP A 1 177 ? 21.766 -6.973 4.207 1 96.62 177 ASP A O 1
ATOM 1326 N N . LEU A 1 178 ? 20.5 -8.172 2.703 1 95.88 178 LEU A N 1
ATOM 1327 C CA . LEU A 1 178 ? 19.609 -8.695 3.736 1 95.88 178 LEU A CA 1
ATOM 1328 C C . LEU A 1 178 ? 19.797 -10.203 3.896 1 95.88 178 LEU A C 1
ATOM 1330 O O . LEU A 1 178 ? 19.953 -10.922 2.906 1 95.88 178 LEU A O 1
ATOM 1334 N N . ALA A 1 179 ? 20.016 -10.695 5.07 1 97.44 179 ALA A N 1
ATOM 1335 C CA . ALA A 1 179 ? 19.781 -12.094 5.445 1 97.44 179 ALA A CA 1
ATOM 1336 C C . ALA A 1 179 ? 18.469 -12.242 6.215 1 97.44 179 ALA A C 1
ATOM 1338 O O . ALA A 1 179 ? 18.375 -11.844 7.375 1 97.44 179 ALA A O 1
ATOM 1339 N N . ILE A 1 180 ? 17.516 -12.805 5.543 1 98.38 180 ILE A N 1
ATOM 1340 C CA . ILE A 1 180 ? 16.156 -12.75 6.062 1 98.38 180 ILE A CA 1
ATOM 1341 C C . ILE A 1 180 ? 15.82 -14.047 6.797 1 98.38 180 ILE A C 1
ATOM 1343 O O . ILE A 1 180 ? 15.438 -15.039 6.176 1 98.38 180 ILE A O 1
ATOM 1347 N N . HIS A 1 181 ? 15.898 -13.992 8.078 1 97.94 181 HIS A N 1
ATOM 1348 C CA . HIS A 1 181 ? 15.695 -15.18 8.906 1 97.94 181 HIS A CA 1
ATOM 1349 C C . HIS A 1 181 ? 14.242 -15.289 9.359 1 97.94 181 HIS A C 1
ATOM 1351 O O . HIS A 1 181 ? 13.75 -16.391 9.602 1 97.94 181 HIS A O 1
ATOM 1357 N N . ASP A 1 182 ? 13.594 -14.18 9.57 1 98.44 182 ASP A N 1
ATOM 1358 C CA . ASP A 1 182 ? 12.18 -14.125 9.93 1 98.44 182 ASP A CA 1
ATOM 1359 C C . ASP A 1 182 ? 11.375 -13.383 8.867 1 98.44 182 ASP A C 1
ATOM 1361 O O . ASP A 1 182 ? 11.023 -12.219 9.055 1 98.44 182 ASP A O 1
ATOM 1365 N N . ALA A 1 183 ? 11.047 -14.07 7.797 1 98.62 183 ALA A N 1
ATOM 1366 C CA . ALA A 1 183 ? 10.438 -13.477 6.609 1 98.62 183 ALA A CA 1
ATOM 1367 C C . ALA A 1 183 ? 9.055 -12.906 6.926 1 98.62 183 ALA A C 1
ATOM 1369 O O . ALA A 1 183 ? 8.734 -11.781 6.531 1 98.62 183 ALA A O 1
ATOM 1370 N N . PRO A 1 184 ? 8.18 -13.672 7.738 1 98.62 184 PRO A N 1
ATOM 1371 C CA . PRO A 1 184 ? 6.867 -13.102 8.047 1 98.62 184 PRO A CA 1
ATOM 1372 C C . PRO A 1 184 ? 6.965 -11.789 8.82 1 98.62 184 PRO A C 1
ATOM 1374 O O . PRO A 1 184 ? 6.234 -10.844 8.531 1 98.62 184 PRO A O 1
ATOM 1377 N N . ALA A 1 185 ? 7.855 -11.711 9.758 1 98.56 185 ALA A N 1
ATOM 1378 C CA . ALA A 1 185 ? 7.996 -10.5 10.562 1 98.56 185 ALA A CA 1
ATOM 1379 C C . ALA A 1 185 ? 8.477 -9.328 9.719 1 98.56 185 ALA A C 1
ATOM 1381 O O . ALA A 1 185 ? 7.973 -8.211 9.852 1 98.56 185 ALA A O 1
ATOM 1382 N N . LEU A 1 186 ? 9.445 -9.562 8.875 1 98.75 186 LEU A N 1
ATOM 1383 C CA . LEU A 1 186 ? 9.961 -8.5 8.016 1 98.75 186 LEU A CA 1
ATOM 1384 C C . LEU A 1 186 ? 8.898 -8.031 7.027 1 98.75 186 LEU A C 1
ATOM 1386 O O . LEU A 1 186 ? 8.766 -6.832 6.777 1 98.75 186 LEU A O 1
ATOM 1390 N N . GLU A 1 187 ? 8.188 -8.984 6.469 1 98.88 187 GLU A N 1
ATOM 1391 C CA . GLU A 1 187 ? 7.109 -8.648 5.551 1 98.88 187 GLU A CA 1
ATOM 1392 C C . GLU A 1 187 ? 6.102 -7.703 6.203 1 98.88 187 GLU A C 1
ATOM 1394 O O . GLU A 1 187 ? 5.758 -6.664 5.641 1 98.88 187 GLU A O 1
ATOM 1399 N N . ALA A 1 188 ? 5.688 -8.07 7.387 1 98.62 188 ALA A N 1
ATOM 1400 C CA . ALA A 1 188 ? 4.703 -7.27 8.109 1 98.62 188 ALA A CA 1
ATOM 1401 C C . ALA A 1 188 ? 5.262 -5.891 8.461 1 98.62 188 ALA A C 1
ATOM 1403 O O . ALA A 1 188 ? 4.559 -4.887 8.359 1 98.62 188 ALA A O 1
ATOM 1404 N N . LYS A 1 189 ? 6.473 -5.836 8.852 1 98.38 189 LYS A N 1
ATOM 1405 C CA . LYS A 1 189 ? 7.117 -4.578 9.219 1 98.38 189 LYS A CA 1
ATOM 1406 C C . LYS A 1 189 ? 7.199 -3.633 8.023 1 98.38 189 LYS A C 1
ATOM 1408 O O . LYS A 1 189 ? 6.875 -2.449 8.133 1 98.38 189 LYS A O 1
ATOM 1413 N N . LEU A 1 190 ? 7.613 -4.148 6.914 1 98.81 190 LEU A N 1
ATOM 1414 C CA . LEU A 1 190 ? 7.73 -3.346 5.703 1 98.81 190 LEU A CA 1
ATOM 1415 C C . LEU A 1 190 ? 6.371 -2.826 5.258 1 98.81 190 LEU A C 1
ATOM 1417 O O . LEU A 1 190 ? 6.25 -1.68 4.82 1 98.81 190 LEU A O 1
ATOM 1421 N N . ASN A 1 191 ? 5.375 -3.682 5.41 1 98.75 191 ASN A N 1
ATOM 1422 C CA . ASN A 1 191 ? 4.023 -3.291 5.02 1 98.75 191 ASN A CA 1
ATOM 1423 C C . ASN A 1 191 ? 3.545 -2.072 5.801 1 98.75 191 ASN A C 1
ATOM 1425 O O . ASN A 1 191 ? 2.648 -1.355 5.355 1 98.75 191 ASN A O 1
ATOM 1429 N N . ASN A 1 192 ? 4.117 -1.807 6.957 1 98.62 192 ASN A N 1
ATOM 1430 C CA . ASN A 1 192 ? 3.629 -0.739 7.824 1 98.62 192 ASN A CA 1
ATOM 1431 C C . ASN A 1 192 ? 4.449 0.536 7.656 1 98.62 192 ASN A C 1
ATOM 1433 O O . ASN A 1 192 ? 4.238 1.513 8.375 1 98.62 192 ASN A O 1
ATOM 1437 N N . ILE A 1 193 ? 5.387 0.543 6.73 1 98.69 193 ILE A N 1
ATOM 1438 C CA . ILE A 1 193 ? 6.09 1.774 6.383 1 98.69 193 ILE A CA 1
ATOM 1439 C C . ILE A 1 193 ? 5.23 2.607 5.434 1 98.69 193 ILE A C 1
ATOM 1441 O O . ILE A 1 193 ? 4.812 2.125 4.383 1 98.69 193 ILE A O 1
ATOM 1445 N N . ALA A 1 194 ? 4.945 3.875 5.812 1 98.5 194 ALA A N 1
ATOM 1446 C CA . ALA A 1 194 ? 4.137 4.758 4.977 1 98.5 194 ALA A CA 1
ATOM 1447 C C . ALA A 1 194 ? 4.738 4.895 3.582 1 98.5 194 ALA A C 1
ATOM 1449 O O . ALA A 1 194 ? 5.922 5.215 3.438 1 98.5 194 ALA A O 1
ATOM 1450 N N . GLY A 1 195 ? 3.973 4.598 2.559 1 98.75 195 GLY A N 1
ATOM 1451 C CA . GLY A 1 195 ? 4.434 4.746 1.187 1 98.75 195 GLY A CA 1
ATOM 1452 C C . GLY A 1 195 ? 4.801 3.424 0.538 1 98.75 195 GLY A C 1
ATOM 1453 O O . GLY A 1 195 ? 4.98 3.352 -0.68 1 98.75 195 GLY A O 1
ATOM 1454 N N . VAL A 1 196 ? 4.938 2.355 1.335 1 98.94 196 VAL A N 1
ATOM 1455 C CA . VAL A 1 196 ? 5.113 1.022 0.768 1 98.94 196 VAL A CA 1
ATOM 1456 C C . VAL A 1 196 ? 3.777 0.503 0.241 1 98.94 196 VAL A C 1
ATOM 1458 O O . VAL A 1 196 ? 2.781 0.49 0.966 1 98.94 196 VAL A O 1
ATOM 1461 N N . VAL A 1 197 ? 3.75 0.123 -1.024 1 98.88 197 VAL A N 1
ATOM 1462 C CA . VAL A 1 197 ? 2.566 -0.475 -1.631 1 98.88 197 VAL A CA 1
ATOM 1463 C C . VAL A 1 197 ? 2.549 -1.978 -1.36 1 98.88 197 VAL A C 1
ATOM 1465 O O . VAL A 1 197 ? 1.521 -2.531 -0.964 1 98.88 197 VAL A O 1
ATOM 1468 N N . THR A 1 198 ? 3.668 -2.559 -1.622 1 98.69 198 THR A N 1
ATOM 1469 C CA . THR A 1 198 ? 3.883 -3.986 -1.414 1 98.69 198 THR A CA 1
ATOM 1470 C C . THR A 1 198 ? 5.371 -4.301 -1.313 1 98.69 198 THR A C 1
ATOM 1472 O O . THR A 1 198 ? 6.211 -3.494 -1.723 1 98.69 198 THR A O 1
ATOM 1475 N N . ASN A 1 199 ? 5.73 -5.398 -0.644 1 98.88 199 ASN A N 1
ATOM 1476 C CA . ASN A 1 199 ? 7.098 -5.902 -0.746 1 98.88 199 ASN A CA 1
ATOM 1477 C C . ASN A 1 199 ? 7.133 -7.328 -1.286 1 98.88 199 ASN A C 1
ATOM 1479 O O . ASN A 1 199 ? 6.105 -8.016 -1.309 1 98.88 199 ASN A O 1
ATOM 1483 N N . GLY A 1 200 ? 8.266 -7.734 -1.693 1 98.94 200 GLY A N 1
ATOM 1484 C CA . GLY A 1 200 ? 8.398 -8.945 -2.48 1 98.94 200 GLY A CA 1
ATOM 1485 C C . GLY A 1 200 ? 8.414 -10.211 -1.634 1 98.94 200 GLY A C 1
ATOM 1486 O O . GLY A 1 200 ? 8.625 -11.305 -2.152 1 98.94 200 GLY A O 1
ATOM 1487 N N . LEU A 1 201 ? 8.242 -10.133 -0.334 1 98.94 201 LEU A N 1
ATOM 1488 C CA . LEU A 1 201 ? 8.172 -11.32 0.517 1 98.94 201 LEU A CA 1
ATOM 1489 C C . LEU A 1 201 ? 6.777 -11.93 0.489 1 98.94 201 LEU A C 1
ATOM 1491 O O . LEU A 1 201 ? 5.781 -11.227 0.704 1 98.94 201 LEU A O 1
ATOM 1495 N N . PHE A 1 202 ? 6.695 -13.133 0.127 1 98.88 202 PHE A N 1
ATOM 1496 C CA . PHE A 1 202 ? 5.5 -13.961 0.25 1 98.88 202 PHE A CA 1
ATOM 1497 C C . PHE A 1 202 ? 5.652 -14.969 1.382 1 98.88 202 PHE A C 1
ATOM 1499 O O . PHE A 1 202 ? 5.871 -16.156 1.137 1 98.88 202 PHE A O 1
ATOM 1506 N N . ALA A 1 203 ? 5.492 -14.477 2.602 1 98.75 203 ALA A N 1
ATOM 1507 C CA . ALA A 1 203 ? 5.754 -15.281 3.791 1 98.75 203 ALA A CA 1
ATOM 1508 C C . ALA A 1 203 ? 4.52 -15.352 4.688 1 98.75 203 ALA A C 1
ATOM 1510 O O . ALA A 1 203 ? 4.305 -16.344 5.387 1 98.75 203 ALA A O 1
ATOM 1511 N N . LEU A 1 204 ? 3.727 -14.25 4.652 1 98.38 204 LEU A N 1
ATOM 1512 C CA . LEU A 1 204 ? 2.467 -14.273 5.387 1 98.38 204 LEU A CA 1
ATOM 1513 C C . LEU A 1 204 ? 1.472 -15.227 4.734 1 98.38 204 LEU A C 1
ATOM 1515 O O . LEU A 1 204 ? 0.676 -15.867 5.422 1 98.38 204 LEU A O 1
ATOM 1519 N N . ARG A 1 205 ? 1.499 -15.297 3.426 1 98.06 205 ARG A N 1
ATOM 1520 C CA . ARG A 1 205 ? 0.808 -16.266 2.59 1 98.06 205 ARG A CA 1
ATOM 1521 C C . ARG A 1 205 ? 1.782 -16.984 1.653 1 98.06 205 ARG A C 1
ATOM 1523 O O . ARG A 1 205 ? 1.909 -16.609 0.485 1 98.06 205 ARG A O 1
ATOM 1530 N N . PRO A 1 206 ? 2.436 -18.031 2.18 1 98.5 206 PRO A N 1
ATOM 1531 C CA . PRO A 1 206 ? 3.465 -18.719 1.396 1 98.5 206 PRO A CA 1
ATOM 1532 C C . PRO A 1 206 ? 2.879 -19.609 0.309 1 98.5 206 PRO A C 1
ATOM 1534 O O . PRO A 1 206 ? 1.656 -19.719 0.186 1 98.5 206 PRO A O 1
ATOM 1537 N N . ALA A 1 207 ? 3.746 -20.156 -0.513 1 98.75 207 ALA A N 1
ATOM 1538 C CA . ALA A 1 207 ? 3.287 -21.172 -1.456 1 98.75 207 ALA A CA 1
ATOM 1539 C C . ALA A 1 207 ? 2.77 -22.406 -0.724 1 98.75 207 ALA A C 1
ATOM 1541 O O . ALA A 1 207 ? 3.242 -22.734 0.368 1 98.75 207 ALA A O 1
ATOM 1542 N N . ASP A 1 208 ? 1.797 -23.031 -1.33 1 98.62 208 ASP A N 1
ATOM 1543 C CA . ASP A 1 208 ? 1.304 -24.312 -0.811 1 98.62 208 ASP A CA 1
ATOM 1544 C C . ASP A 1 208 ? 2.127 -25.484 -1.348 1 98.62 208 ASP A C 1
ATOM 1546 O O . ASP A 1 208 ? 2.301 -26.484 -0.663 1 98.62 208 ASP A O 1
ATOM 1550 N N . VAL A 1 209 ? 2.58 -25.344 -2.572 1 98.69 209 VAL A N 1
ATOM 1551 C CA . VAL A 1 209 ? 3.379 -26.344 -3.283 1 98.69 209 VAL A CA 1
ATOM 1552 C C . VAL A 1 209 ? 4.531 -25.641 -4.008 1 98.69 209 VAL A C 1
ATOM 1554 O O . VAL A 1 209 ? 4.352 -24.578 -4.609 1 98.69 209 VAL A O 1
ATOM 1557 N N . LEU A 1 210 ? 5.645 -26.203 -3.879 1 98.81 210 LEU A N 1
ATOM 1558 C CA . LEU A 1 210 ? 6.797 -25.797 -4.68 1 98.81 210 LEU A CA 1
ATOM 1559 C C . LEU A 1 210 ? 7.246 -26.938 -5.598 1 98.81 210 LEU A C 1
ATOM 1561 O O . LEU A 1 210 ? 7.578 -28.016 -5.129 1 98.81 210 LEU A O 1
ATOM 1565 N N . LEU A 1 211 ? 7.141 -26.734 -6.844 1 98.81 211 LEU A N 1
ATOM 1566 C CA . LEU A 1 211 ? 7.734 -27.609 -7.844 1 98.81 211 LEU A CA 1
ATOM 1567 C C . LEU A 1 211 ? 9.102 -27.094 -8.281 1 98.81 211 LEU A C 1
ATOM 1569 O O . LEU A 1 211 ? 9.195 -26.047 -8.93 1 98.81 211 LEU A O 1
ATOM 1573 N N . LEU A 1 212 ? 10.086 -27.844 -7.934 1 98.44 212 LEU A N 1
ATOM 1574 C CA . LEU A 1 212 ? 11.469 -27.438 -8.156 1 98.44 212 LEU A CA 1
ATOM 1575 C C . LEU A 1 212 ? 12.117 -28.281 -9.242 1 98.44 212 LEU A C 1
ATOM 1577 O O . LEU A 1 212 ? 12.227 -29.5 -9.102 1 98.44 212 LEU A O 1
ATOM 1581 N N . GLY A 1 213 ? 12.508 -27.594 -10.312 1 98 213 GLY A N 1
ATOM 1582 C CA . GLY A 1 213 ? 13.242 -28.297 -11.352 1 98 213 GLY A CA 1
ATOM 1583 C C . GLY A 1 213 ? 14.695 -28.547 -10.992 1 98 213 GLY A C 1
ATOM 1584 O O . GLY A 1 213 ? 15.453 -27.594 -10.758 1 98 213 GLY A O 1
ATOM 1585 N N . THR A 1 214 ? 15.07 -29.828 -10.969 1 96.88 214 THR A N 1
ATOM 1586 C CA . THR A 1 214 ? 16.438 -30.219 -10.664 1 96.88 214 THR A CA 1
ATOM 1587 C C . THR A 1 214 ? 17.016 -31.094 -11.773 1 96.88 214 THR A C 1
ATOM 1589 O O . THR A 1 214 ? 16.297 -31.516 -12.68 1 96.88 214 THR A O 1
ATOM 1592 N N . THR A 1 215 ? 18.281 -31.328 -11.68 1 94.62 215 THR A N 1
ATOM 1593 C CA . THR A 1 215 ? 18.922 -32.188 -12.672 1 94.62 215 THR A CA 1
ATOM 1594 C C . THR A 1 215 ? 18.406 -33.594 -12.57 1 94.62 215 THR A C 1
ATOM 1596 O O . THR A 1 215 ? 18.516 -34.375 -13.523 1 94.62 215 THR A O 1
ATOM 1599 N N . ASN A 1 216 ? 17.828 -33.938 -11.453 1 95.75 216 ASN A N 1
ATOM 1600 C CA . ASN A 1 216 ? 17.297 -35.281 -11.227 1 95.75 216 ASN A CA 1
ATOM 1601 C C . ASN A 1 216 ? 15.797 -35.344 -11.469 1 95.75 216 ASN A C 1
ATOM 1603 O O . ASN A 1 216 ? 15.156 -36.344 -11.18 1 95.75 216 ASN A O 1
ATOM 1607 N N . GLY A 1 217 ? 15.305 -34.25 -11.992 1 96.62 217 GLY A N 1
ATOM 1608 C CA . GLY A 1 217 ? 13.867 -34.188 -12.188 1 96.62 217 GLY A CA 1
ATOM 1609 C C . GLY A 1 217 ? 13.195 -33.125 -11.344 1 96.62 217 GLY A C 1
ATOM 1610 O O . GLY A 1 217 ? 13.867 -32.25 -10.789 1 96.62 217 GLY A O 1
ATOM 1611 N N . VAL A 1 218 ? 11.867 -33.156 -11.32 1 98.38 218 VAL A N 1
ATOM 1612 C CA . VAL A 1 218 ? 11.102 -32.156 -10.57 1 98.38 218 VAL A CA 1
ATOM 1613 C C . VAL A 1 218 ? 10.859 -32.656 -9.148 1 98.38 218 VAL A C 1
ATOM 1615 O O . VAL A 1 218 ? 10.352 -33.75 -8.945 1 98.38 218 VAL A O 1
ATOM 1618 N N . GLU A 1 219 ? 11.336 -31.906 -8.234 1 98.06 219 GLU A N 1
ATOM 1619 C CA . GLU A 1 219 ? 11.055 -32.156 -6.816 1 98.06 219 GLU A CA 1
ATOM 1620 C C . GLU A 1 219 ? 9.805 -31.406 -6.363 1 98.06 219 GLU A C 1
ATOM 1622 O O . GLU A 1 219 ? 9.641 -30.219 -6.672 1 98.06 219 GLU A O 1
ATOM 1627 N N . THR A 1 220 ? 8.922 -32.125 -5.656 1 98.31 220 THR A N 1
ATOM 1628 C CA . THR A 1 220 ? 7.711 -31.5 -5.117 1 98.31 220 THR A CA 1
ATOM 1629 C C . THR A 1 220 ? 7.828 -31.328 -3.604 1 98.31 220 THR A C 1
ATOM 1631 O O . THR A 1 220 ? 8.117 -32.281 -2.881 1 98.31 220 THR A O 1
ATOM 1634 N N . ARG A 1 221 ? 7.629 -30.062 -3.195 1 98.12 221 ARG A N 1
ATOM 1635 C CA . ARG A 1 221 ? 7.594 -29.75 -1.771 1 98.12 221 ARG A CA 1
ATOM 1636 C C . ARG A 1 221 ? 6.242 -29.172 -1.373 1 98.12 221 ARG A C 1
ATOM 1638 O O . ARG A 1 221 ? 5.664 -28.375 -2.109 1 98.12 221 ARG A O 1
ATOM 1645 N N . PHE A 1 222 ? 5.746 -29.578 -0.194 1 97.56 222 PHE A N 1
ATOM 1646 C CA . PHE A 1 222 ? 4.48 -29.062 0.325 1 97.56 222 PHE A CA 1
ATOM 1647 C C . PHE A 1 222 ? 4.707 -28.234 1.583 1 97.56 222 PHE A C 1
ATOM 1649 O O . PHE A 1 222 ? 5.578 -28.547 2.395 1 97.56 222 PHE A O 1
ATOM 1656 N N . ALA A 1 223 ? 3.91 -27.141 1.633 1 91.81 223 ALA A N 1
ATOM 1657 C CA . ALA A 1 223 ? 3.945 -26.391 2.877 1 91.81 223 ALA A CA 1
ATOM 1658 C C . ALA A 1 223 ? 3.541 -27.25 4.066 1 91.81 223 ALA A C 1
ATOM 1660 O O . ALA A 1 223 ? 2.711 -28.156 3.93 1 91.81 223 ALA A O 1
ATOM 1661 N N . ALA A 1 224 ? 4.23 -26.953 5.09 1 81.88 224 ALA A N 1
ATOM 1662 C CA . ALA A 1 224 ? 3.854 -27.703 6.293 1 81.88 224 ALA A CA 1
ATOM 1663 C C . ALA A 1 224 ? 2.412 -27.391 6.695 1 81.88 224 ALA A C 1
ATOM 1665 O O . ALA A 1 224 ? 1.932 -26.281 6.504 1 81.88 224 ALA A O 1
ATOM 1666 N N . LYS A 1 225 ? 1.602 -28.391 6.723 1 67.38 225 LYS A N 1
ATOM 1667 C CA . LYS A 1 225 ? 0.235 -28.234 7.211 1 67.38 225 LYS A CA 1
ATOM 1668 C C . LYS A 1 225 ? 0.216 -27.516 8.562 1 67.38 225 LYS A C 1
ATOM 1670 O O . LYS A 1 225 ? 1.006 -27.828 9.453 1 67.38 225 LYS A O 1
ATOM 1675 N N . PRO A 1 226 ? -0.646 -26.219 8.562 1 55.28 226 PRO A N 1
ATOM 1676 C CA . PRO A 1 226 ? -0.692 -25.625 9.898 1 55.28 226 PRO A CA 1
ATOM 1677 C C . PRO A 1 226 ? -1.037 -26.641 10.984 1 55.28 226 PRO A C 1
ATOM 1679 O O . PRO A 1 226 ? -1.682 -27.656 10.703 1 55.28 226 PRO A O 1
ATOM 1682 N N . MET B 1 1 ? -20.625 30.797 16.484 1 84.62 1 MET B N 1
ATOM 1683 C CA . MET B 1 1 ? -19.641 30.719 15.422 1 84.62 1 MET B CA 1
ATOM 1684 C C . MET B 1 1 ? -20.016 29.641 14.414 1 84.62 1 MET B C 1
ATOM 1686 O O . MET B 1 1 ? -20.5 28.562 14.789 1 84.62 1 MET B O 1
ATOM 1690 N N . THR B 1 2 ? -19.812 29.969 13.102 1 89.75 2 THR B N 1
ATOM 1691 C CA . THR B 1 2 ? -20.078 29 12.047 1 89.75 2 THR B CA 1
ATOM 1692 C C . THR B 1 2 ? -18.906 28.031 11.891 1 89.75 2 THR B C 1
ATOM 1694 O O . THR B 1 2 ? -17.828 28.25 12.461 1 89.75 2 THR B O 1
ATOM 1697 N N . GLN B 1 3 ? -19.203 26.875 11.227 1 88.62 3 GLN B N 1
ATOM 1698 C CA . GLN B 1 3 ? -18.141 25.906 10.961 1 88.62 3 GLN B CA 1
ATOM 1699 C C . GLN B 1 3 ? -16.969 26.562 10.234 1 88.62 3 GLN B C 1
ATOM 1701 O O . GLN B 1 3 ? -15.812 26.281 10.539 1 88.62 3 GLN B O 1
ATOM 1706 N N . ASP B 1 4 ? -17.234 27.391 9.328 1 90.44 4 ASP B N 1
ATOM 1707 C CA . ASP B 1 4 ? -16.203 28.078 8.562 1 90.44 4 ASP B CA 1
ATOM 1708 C C . ASP B 1 4 ? -15.359 28.984 9.461 1 90.44 4 ASP B C 1
ATOM 1710 O O . ASP B 1 4 ? -14.148 29.078 9.289 1 90.44 4 ASP B O 1
ATOM 1714 N N . GLU B 1 5 ? -16.047 29.625 10.352 1 94 5 GLU B N 1
ATOM 1715 C CA . GLU B 1 5 ? -15.344 30.484 11.305 1 94 5 GLU B CA 1
ATOM 1716 C C . GLU B 1 5 ? -14.422 29.672 12.203 1 94 5 GLU B C 1
ATOM 1718 O O . GLU B 1 5 ? -13.32 30.109 12.531 1 94 5 GLU B O 1
ATOM 1723 N N . LEU B 1 6 ? -14.914 28.531 12.586 1 95.31 6 LEU B N 1
ATOM 1724 C CA . LEU B 1 6 ? -14.094 27.656 13.414 1 95.31 6 LEU B CA 1
ATOM 1725 C C . LEU B 1 6 ? -12.859 27.188 12.648 1 95.31 6 LEU B C 1
ATOM 1727 O O . LEU B 1 6 ? -11.758 27.156 13.195 1 95.31 6 LEU B O 1
ATOM 1731 N N . LYS B 1 7 ? -13.031 26.844 11.359 1 95.75 7 LYS B N 1
ATOM 1732 C CA . LYS B 1 7 ? -11.914 26.422 10.508 1 95.75 7 LYS B CA 1
ATOM 1733 C C . LYS B 1 7 ? -10.898 27.562 10.352 1 95.75 7 LYS B C 1
ATOM 1735 O O . LYS B 1 7 ? -9.695 27.328 10.398 1 95.75 7 LYS B O 1
ATOM 1740 N N . GLN B 1 8 ? -11.43 28.734 10.195 1 96.62 8 GLN B N 1
ATOM 1741 C CA . GLN B 1 8 ? -10.547 29.891 10.086 1 96.62 8 GLN B CA 1
ATOM 1742 C C . GLN B 1 8 ? -9.75 30.094 11.367 1 96.62 8 GLN B C 1
ATOM 1744 O O . GLN B 1 8 ? -8.562 30.438 11.312 1 96.62 8 GLN B O 1
ATOM 1749 N N . ALA B 1 9 ? -10.414 29.938 12.484 1 98 9 ALA B N 1
ATOM 1750 C CA . ALA B 1 9 ? -9.773 30.141 13.781 1 98 9 ALA B CA 1
ATOM 1751 C C . ALA B 1 9 ? -8.617 29.172 13.984 1 98 9 ALA B C 1
ATOM 1753 O O . ALA B 1 9 ? -7.547 29.547 14.461 1 98 9 ALA B O 1
ATOM 1754 N N . VAL B 1 10 ? -8.82 27.938 13.602 1 98.56 10 VAL B N 1
ATOM 1755 C CA . VAL B 1 10 ? -7.773 26.953 13.828 1 98.56 10 VAL B CA 1
ATOM 1756 C C . VAL B 1 10 ? -6.664 27.125 12.797 1 98.56 10 VAL B C 1
ATOM 1758 O O . VAL B 1 10 ? -5.488 26.875 13.094 1 98.56 10 VAL B O 1
ATOM 1761 N N . ALA B 1 11 ? -6.977 27.516 11.57 1 98.56 11 ALA B N 1
ATOM 1762 C CA . ALA B 1 11 ? -5.949 27.859 10.586 1 98.56 11 ALA B CA 1
ATOM 1763 C C . ALA B 1 11 ? -5.035 28.953 11.109 1 98.56 11 ALA B C 1
ATOM 1765 O O . ALA B 1 11 ? -3.811 28.859 11.016 1 98.56 11 ALA B O 1
ATOM 1766 N N . GLN B 1 12 ? -5.66 29.984 11.672 1 98.56 12 GLN B N 1
ATOM 1767 C CA . GLN B 1 12 ? -4.887 31.078 12.25 1 98.56 12 GLN B CA 1
ATOM 1768 C C . GLN B 1 12 ? -4.039 30.594 13.422 1 98.56 12 GLN B C 1
ATOM 1770 O O . GLN B 1 12 ? -2.879 30.984 13.555 1 98.56 12 GLN B O 1
ATOM 1775 N N . ALA B 1 13 ? -4.633 29.766 14.266 1 98.81 13 ALA B N 1
ATOM 1776 C CA . ALA B 1 13 ? -3.908 29.25 15.422 1 98.81 13 ALA B CA 1
ATOM 1777 C C . ALA B 1 13 ? -2.682 28.438 14.992 1 98.81 13 ALA B C 1
ATOM 1779 O O . ALA B 1 13 ? -1.629 28.516 15.625 1 98.81 13 ALA B O 1
ATOM 1780 N N . ALA B 1 14 ? -2.807 27.672 13.945 1 98.88 14 ALA B N 1
ATOM 1781 C CA . ALA B 1 14 ? -1.682 26.906 13.406 1 98.88 14 ALA B CA 1
ATOM 1782 C C . ALA B 1 14 ? -0.583 27.828 12.898 1 98.88 14 ALA B C 1
ATOM 1784 O O . ALA B 1 14 ? 0.602 27.594 13.148 1 98.88 14 ALA B O 1
ATOM 1785 N N . LEU B 1 15 ? -0.999 28.859 12.164 1 98.75 15 LEU B N 1
ATOM 1786 C CA . LEU B 1 15 ? -0.032 29.844 11.688 1 98.75 15 LEU B CA 1
ATOM 1787 C C . LEU B 1 15 ? 0.713 30.484 12.852 1 98.75 15 LEU B C 1
ATOM 1789 O O . LEU B 1 15 ? 1.943 30.578 12.836 1 98.75 15 LEU B O 1
ATOM 1793 N N . ASP B 1 16 ? -0.045 30.891 13.859 1 98.69 16 ASP B N 1
ATOM 1794 C CA . ASP B 1 16 ? 0.547 31.516 15.039 1 98.69 16 ASP B CA 1
ATOM 1795 C C . ASP B 1 16 ? 1.524 30.578 15.734 1 98.69 16 ASP B C 1
ATOM 1797 O O . ASP B 1 16 ? 2.537 31.016 16.281 1 98.69 16 ASP B O 1
ATOM 1801 N N . TYR B 1 17 ? 1.21 29.328 15.727 1 98.5 17 TYR B N 1
ATOM 1802 C CA . TYR B 1 17 ? 2.031 28.312 16.375 1 98.5 17 TYR B CA 1
ATOM 1803 C C . TYR B 1 17 ? 3.377 28.172 15.664 1 98.5 17 TYR B C 1
ATOM 1805 O O . TYR B 1 17 ? 4.414 28.031 16.328 1 98.5 17 TYR B O 1
ATOM 1813 N N . ILE B 1 18 ? 3.418 28.281 14.312 1 98.56 18 ILE B N 1
ATOM 1814 C CA . ILE B 1 18 ? 4.645 27.938 13.602 1 98.56 18 ILE B CA 1
ATOM 1815 C C . ILE B 1 18 ? 5.426 29.203 13.266 1 98.56 18 ILE B C 1
ATOM 1817 O O . ILE B 1 18 ? 6.637 29.156 13.055 1 98.56 18 ILE B O 1
ATOM 1821 N N . LEU B 1 19 ? 4.773 30.359 13.227 1 98.38 19 LEU B N 1
ATOM 1822 C CA . LEU B 1 19 ? 5.332 31.594 12.703 1 98.38 19 LEU B CA 1
ATOM 1823 C C . LEU B 1 19 ? 6.633 31.953 13.414 1 98.38 19 LEU B C 1
ATOM 1825 O O . LEU B 1 19 ? 7.633 32.281 12.766 1 98.38 19 LEU B O 1
ATOM 1829 N N . PRO B 1 20 ? 6.699 31.828 14.773 1 98.38 20 PRO B N 1
ATOM 1830 C CA . PRO B 1 20 ? 7.93 32.219 15.477 1 98.38 20 PRO B CA 1
ATOM 1831 C C . PRO B 1 20 ? 9.094 31.266 15.172 1 98.38 20 PRO B C 1
ATOM 1833 O O . PRO B 1 20 ? 10.242 31.594 15.492 1 98.38 20 PRO B O 1
ATOM 1836 N N . HIS B 1 21 ? 8.867 30.156 14.516 1 98.25 21 HIS B N 1
ATOM 1837 C CA . HIS B 1 21 ? 9.891 29.141 14.312 1 98.25 21 HIS B CA 1
ATOM 1838 C C . HIS B 1 21 ? 10.336 29.094 12.852 1 98.25 21 HIS B C 1
ATOM 1840 O O . HIS B 1 21 ? 11.266 28.359 12.508 1 98.25 21 HIS B O 1
ATOM 1846 N N . LEU B 1 22 ? 9.672 29.812 11.984 1 97.75 22 LEU B N 1
ATOM 1847 C CA . LEU B 1 22 ? 9.977 29.75 10.555 1 97.75 22 LEU B CA 1
ATOM 1848 C C . LEU B 1 22 ? 11.367 30.312 10.273 1 97.75 22 LEU B C 1
ATOM 1850 O O . LEU B 1 22 ? 11.781 31.297 10.883 1 97.75 22 LEU B O 1
ATOM 1854 N N . GLU B 1 23 ? 12.031 29.641 9.43 1 97.44 23 GLU B N 1
ATOM 1855 C CA . GLU B 1 23 ? 13.32 30.047 8.891 1 97.44 23 GLU B CA 1
ATOM 1856 C C . GLU B 1 23 ? 13.305 30.062 7.363 1 97.44 23 GLU B C 1
ATOM 1858 O O . GLU B 1 23 ? 12.539 29.328 6.738 1 97.44 23 GLU B O 1
ATOM 1863 N N . ASP B 1 24 ? 14.203 30.812 6.777 1 96.56 24 ASP B N 1
ATOM 1864 C CA . ASP B 1 24 ? 14.188 31.094 5.348 1 96.56 24 ASP B CA 1
ATOM 1865 C C . ASP B 1 24 ? 14.367 29.812 4.531 1 96.56 24 ASP B C 1
ATOM 1867 O O . ASP B 1 24 ? 13.883 29.719 3.404 1 96.56 24 ASP B O 1
ATOM 1871 N N . ASP B 1 25 ? 14.984 28.844 5.078 1 96.5 25 ASP B N 1
ATOM 1872 C CA . ASP B 1 25 ? 15.281 27.641 4.312 1 96.5 25 ASP B CA 1
ATOM 1873 C C . ASP B 1 25 ? 14.328 26.516 4.676 1 96.5 25 ASP B C 1
ATOM 1875 O O . ASP B 1 25 ? 14.508 25.375 4.234 1 96.5 25 ASP B O 1
ATOM 1879 N N . MET B 1 26 ? 13.328 26.844 5.445 1 97.75 26 MET B N 1
ATOM 1880 C CA . MET B 1 26 ? 12.398 25.844 5.949 1 97.75 26 MET B CA 1
ATOM 1881 C C . MET B 1 26 ? 11.391 25.453 4.875 1 97.75 26 MET B C 1
ATOM 1883 O O . MET B 1 26 ? 10.891 26.297 4.145 1 97.75 26 MET B O 1
ATOM 1887 N N . ILE B 1 27 ? 11.195 24.109 4.719 1 98.56 27 ILE B N 1
ATOM 1888 C CA . ILE B 1 27 ? 10.133 23.562 3.877 1 98.56 27 ILE B CA 1
ATOM 1889 C C . ILE B 1 27 ? 9.023 23 4.75 1 98.56 27 ILE B C 1
ATOM 1891 O O . ILE B 1 27 ? 9.289 22.219 5.672 1 98.56 27 ILE B O 1
ATOM 1895 N N . LEU B 1 28 ? 7.777 23.391 4.48 1 98.75 28 LEU B N 1
ATOM 1896 C CA . LEU B 1 28 ? 6.625 22.984 5.281 1 98.75 28 LEU B CA 1
ATOM 1897 C C . LEU B 1 28 ? 5.836 21.875 4.578 1 98.75 28 LEU B C 1
ATOM 1899 O O . LEU B 1 28 ? 5.75 21.859 3.348 1 98.75 28 LEU B O 1
ATOM 1903 N N . GLY B 1 29 ? 5.355 20.906 5.379 1 98.81 29 GLY B N 1
ATOM 1904 C CA . GLY B 1 29 ? 4.324 20.016 4.863 1 98.81 29 GLY B CA 1
ATOM 1905 C C . GLY B 1 29 ? 2.926 20.594 4.977 1 98.81 29 GLY B C 1
ATOM 1906 O O . GLY B 1 29 ? 2.553 21.125 6.02 1 98.81 29 GLY B O 1
ATOM 1907 N N . ILE B 1 30 ? 2.174 20.484 3.912 1 98.75 30 ILE B N 1
ATOM 1908 C CA . ILE B 1 30 ? 0.84 21.078 3.883 1 98.75 30 ILE B CA 1
ATOM 1909 C C . ILE B 1 30 ? -0.168 20.047 3.385 1 98.75 30 ILE B C 1
ATOM 1911 O O . ILE B 1 30 ? 0.035 19.422 2.338 1 98.75 30 ILE B O 1
ATOM 1915 N N . GLY B 1 31 ? -1.226 19.922 4.137 1 98.38 31 GLY B N 1
ATOM 1916 C CA . GLY B 1 31 ? -2.256 18.953 3.793 1 98.38 31 GLY B CA 1
ATOM 1917 C C . GLY B 1 31 ? -3.26 19.484 2.785 1 98.38 31 GLY B C 1
ATOM 1918 O O . GLY B 1 31 ? -2.939 20.359 1.992 1 98.38 31 GLY B O 1
ATOM 1919 N N . THR B 1 32 ? -4.402 18.797 2.729 1 96.5 32 THR B N 1
ATOM 1920 C CA . THR B 1 32 ? -5.453 19.094 1.764 1 96.5 32 THR B CA 1
ATOM 1921 C C . THR B 1 32 ? -6.809 19.203 2.459 1 96.5 32 THR B C 1
ATOM 1923 O O . THR B 1 32 ? -6.934 18.875 3.641 1 96.5 32 THR B O 1
ATOM 1926 N N . GLY B 1 33 ? -7.73 19.797 1.741 1 94.12 33 GLY B N 1
ATOM 1927 C CA . GLY B 1 33 ? -9.078 19.938 2.268 1 94.12 33 GLY B CA 1
ATOM 1928 C C . GLY B 1 33 ? -9.438 21.375 2.623 1 94.12 33 GLY B C 1
ATOM 1929 O O . GLY B 1 33 ? -8.609 22.266 2.486 1 94.12 33 GLY B O 1
ATOM 1930 N N . SER B 1 34 ? -10.648 21.578 3.166 1 94.31 34 SER B N 1
ATOM 1931 C CA . SER B 1 34 ? -11.227 22.891 3.346 1 94.31 34 SER B CA 1
ATOM 1932 C C . SER B 1 34 ? -10.477 23.688 4.414 1 94.31 34 SER B C 1
ATOM 1934 O O . SER B 1 34 ? -10.266 24.891 4.266 1 94.31 34 SER B O 1
ATOM 1936 N N . THR B 1 35 ? -10.078 23.031 5.48 1 95.31 35 THR B N 1
ATOM 1937 C CA . THR B 1 35 ? -9.375 23.734 6.539 1 95.31 35 THR B CA 1
ATOM 1938 C C . THR B 1 35 ? -7.945 24.078 6.105 1 95.31 35 THR B C 1
ATOM 1940 O O . THR B 1 35 ? -7.461 25.172 6.352 1 95.31 35 THR B O 1
ATOM 1943 N N . ALA B 1 36 ? -7.293 23.109 5.469 1 96.56 36 ALA B N 1
ATOM 1944 C CA . ALA B 1 36 ? -5.941 23.328 4.965 1 96.56 36 ALA B CA 1
ATOM 1945 C C . ALA B 1 36 ? -5.906 24.469 3.947 1 96.56 36 ALA B C 1
ATOM 1947 O O . ALA B 1 36 ? -4.934 25.219 3.883 1 96.56 36 ALA B O 1
ATOM 1948 N N . ARG B 1 37 ? -6.949 24.641 3.193 1 97.25 37 ARG B N 1
ATOM 1949 C CA . ARG B 1 37 ? -7.027 25.703 2.205 1 97.25 37 ARG B CA 1
ATOM 1950 C C . ARG B 1 37 ? -6.969 27.078 2.875 1 97.25 37 ARG B C 1
ATOM 1952 O O . ARG B 1 37 ? -6.312 27.984 2.371 1 97.25 37 ARG B O 1
ATOM 1959 N N . LEU B 1 38 ? -7.672 27.188 3.957 1 98.12 38 LEU B N 1
ATOM 1960 C CA . LEU B 1 38 ? -7.652 28.438 4.711 1 98.12 38 LEU B CA 1
ATOM 1961 C C . LEU B 1 38 ? -6.262 28.719 5.273 1 98.12 38 LEU B C 1
ATOM 1963 O O . LEU B 1 38 ? -5.793 29.859 5.254 1 98.12 38 LEU B O 1
ATOM 1967 N N . PHE B 1 39 ? -5.609 27.703 5.742 1 98.69 39 PHE B N 1
ATOM 1968 C CA . PHE B 1 39 ? -4.246 27.859 6.246 1 98.69 39 PHE B CA 1
ATOM 1969 C C . PHE B 1 39 ? -3.316 28.344 5.145 1 98.69 39 PHE B C 1
ATOM 1971 O O . PHE B 1 39 ? -2.498 29.25 5.371 1 98.69 39 PHE B O 1
ATOM 1978 N N . ILE B 1 40 ? -3.453 27.719 3.922 1 98.62 40 ILE B N 1
ATOM 1979 C CA . ILE B 1 40 ? -2.615 28.094 2.793 1 98.62 40 ILE B CA 1
ATOM 1980 C C . ILE B 1 40 ? -2.811 29.578 2.49 1 98.62 40 ILE B C 1
ATOM 1982 O O . ILE B 1 40 ? -1.842 30.312 2.25 1 98.62 40 ILE B O 1
ATOM 1986 N N . ASP B 1 41 ? -4.027 30.094 2.529 1 98.38 41 ASP B N 1
ATOM 1987 C CA . ASP B 1 41 ? -4.32 31.5 2.271 1 98.38 41 ASP B CA 1
ATOM 1988 C C . ASP B 1 41 ? -3.627 32.406 3.291 1 98.38 41 ASP B C 1
ATOM 1990 O O . ASP B 1 41 ? -3.047 33.438 2.926 1 98.38 41 ASP B O 1
ATOM 1994 N N . LEU B 1 42 ? -3.721 32.031 4.555 1 98.38 42 LEU B N 1
ATOM 1995 C CA . LEU B 1 42 ? -3.092 32.812 5.613 1 98.38 42 LEU B CA 1
ATOM 1996 C C . LEU B 1 42 ? -1.572 32.781 5.492 1 98.38 42 LEU B C 1
ATOM 1998 O O . LEU B 1 42 ? -0.901 33.781 5.691 1 98.38 42 LEU B O 1
ATOM 2002 N N . LEU B 1 43 ? -1.06 31.609 5.164 1 98.31 43 LEU B N 1
ATOM 2003 C CA . LEU B 1 43 ? 0.376 31.375 5.031 1 98.31 43 LEU B CA 1
ATOM 2004 C C . LEU B 1 43 ? 0.965 32.25 3.926 1 98.31 43 LEU B C 1
ATOM 2006 O O . LEU B 1 43 ? 2.117 32.688 4.016 1 98.31 43 LEU B O 1
ATOM 2010 N N . ALA B 1 44 ? 0.177 32.5 2.9 1 98.12 44 ALA B N 1
ATOM 2011 C CA . ALA B 1 44 ? 0.6 33.25 1.712 1 98.12 44 ALA B CA 1
ATOM 2012 C C . ALA B 1 44 ? 1.127 34.625 2.08 1 98.12 44 ALA B C 1
ATOM 2014 O O . ALA B 1 44 ? 2.049 35.156 1.44 1 98.12 44 ALA B O 1
ATOM 2015 N N . ALA B 1 45 ? 0.607 35.219 3.113 1 97.75 45 ALA B N 1
ATOM 2016 C CA . ALA B 1 45 ? 1.016 36.531 3.549 1 97.75 45 ALA B CA 1
ATOM 2017 C C . ALA B 1 45 ? 2.428 36.531 4.125 1 97.75 45 ALA B C 1
ATOM 2019 O O . ALA B 1 45 ? 3.053 37.562 4.293 1 97.75 45 ALA B O 1
ATOM 2020 N N . HIS B 1 46 ? 2.936 35.344 4.309 1 98 46 HIS B N 1
ATOM 2021 C CA . HIS B 1 46 ? 4.238 35.219 4.945 1 98 46 HIS B CA 1
ATOM 2022 C C . HIS B 1 46 ? 5.211 34.438 4.055 1 98 46 HIS B C 1
ATOM 2024 O O . HIS B 1 46 ? 6.152 33.812 4.547 1 98 46 HIS B O 1
ATOM 2030 N N . LYS B 1 47 ? 4.996 34.219 2.689 1 95 47 LYS B N 1
ATOM 2031 C CA . LYS B 1 47 ? 5.785 33.438 1.74 1 95 47 LYS B CA 1
ATOM 2032 C C . LYS B 1 47 ? 7.246 33.875 1.74 1 95 47 LYS B C 1
ATOM 2034 O O . LYS B 1 47 ? 8.133 33.094 1.354 1 95 47 LYS B O 1
ATOM 2039 N N . GLY B 1 48 ? 7.719 34.781 2.496 1 95.06 48 GLY B N 1
ATOM 2040 C CA . GLY B 1 48 ? 9.094 35.25 2.605 1 95.06 48 GLY B CA 1
ATOM 2041 C C . GLY B 1 48 ? 9.789 34.75 3.855 1 95.06 48 GLY B C 1
ATOM 2042 O O . GLY B 1 48 ? 11.016 34.875 3.977 1 95.06 48 GLY B O 1
ATOM 2043 N N . LYS B 1 49 ? 9.07 34.031 4.672 1 97.75 49 LYS B N 1
ATOM 2044 C CA . LYS B 1 49 ? 9.594 33.625 5.965 1 97.75 49 LYS B CA 1
ATOM 2045 C C . LYS B 1 49 ? 9.969 32.125 5.945 1 97.75 49 LYS B C 1
ATOM 2047 O O . LYS B 1 49 ? 10.422 31.594 6.953 1 97.75 49 LYS B O 1
ATOM 2052 N N . PHE B 1 50 ? 9.852 31.422 4.918 1 98 50 PHE B N 1
ATOM 2053 C CA . PHE B 1 50 ? 10.164 30.016 4.672 1 98 50 PHE B CA 1
ATOM 2054 C C . PHE B 1 50 ? 10.453 29.781 3.197 1 98 50 PHE B C 1
ATOM 2056 O O . PHE B 1 50 ? 10.234 30.656 2.363 1 98 50 PHE B O 1
ATOM 2063 N N . ASP B 1 51 ? 11 28.656 2.865 1 97.62 51 ASP B N 1
ATOM 2064 C CA . ASP B 1 51 ? 11.484 28.391 1.514 1 97.62 51 ASP B CA 1
ATOM 2065 C C . ASP B 1 51 ? 10.359 27.906 0.608 1 97.62 51 ASP B C 1
ATOM 2067 O O . ASP B 1 51 ? 10.266 28.297 -0.555 1 97.62 51 ASP B O 1
ATOM 2071 N N . GLY B 1 52 ? 9.531 27 1.103 1 98.19 52 GLY B N 1
ATOM 2072 C CA . GLY B 1 52 ? 8.461 26.391 0.318 1 98.19 52 GLY B CA 1
ATOM 2073 C C . GLY B 1 52 ? 7.707 25.312 1.064 1 98.19 52 GLY B C 1
ATOM 2074 O O . GLY B 1 52 ? 7.664 25.312 2.297 1 98.19 52 GLY B O 1
ATOM 2075 N N . ALA B 1 53 ? 7.043 24.453 0.226 1 98.69 53 ALA B N 1
ATOM 2076 C CA . ALA B 1 53 ? 6.199 23.453 0.864 1 98.69 53 ALA B CA 1
ATOM 2077 C C . ALA B 1 53 ? 6.219 22.141 0.077 1 98.69 53 ALA B C 1
ATOM 2079 O O . ALA B 1 53 ? 6.582 22.125 -1.102 1 98.69 53 ALA B O 1
ATOM 2080 N N . VAL B 1 54 ? 6 21.094 0.74 1 98.75 54 VAL B N 1
ATOM 2081 C CA . VAL B 1 54 ? 5.527 19.844 0.161 1 98.75 54 VAL B CA 1
ATOM 2082 C C . VAL B 1 54 ? 4.031 19.688 0.427 1 98.75 54 VAL B C 1
ATOM 2084 O O . VAL B 1 54 ? 3.561 19.938 1.537 1 98.75 54 VAL B O 1
ATOM 2087 N N . SER B 1 55 ? 3.275 19.297 -0.557 1 98.44 55 SER B N 1
ATOM 2088 C CA . SER B 1 55 ? 1.824 19.234 -0.413 1 98.44 55 SER B CA 1
ATOM 2089 C C . SER B 1 55 ? 1.306 17.812 -0.584 1 98.44 55 SER B C 1
ATOM 2091 O O . SER B 1 55 ? 1.926 17 -1.272 1 98.44 55 SER B O 1
ATOM 2093 N N . SER B 1 56 ? 0.154 17.516 0.006 1 98 56 SER B N 1
ATOM 2094 C CA . SER B 1 56 ? -0.386 16.156 0.012 1 98 56 SER B CA 1
ATOM 2095 C C . SER B 1 56 ? -1.377 15.953 -1.13 1 98 56 SER B C 1
ATOM 2097 O O . SER B 1 56 ? -1.974 14.883 -1.256 1 98 56 SER B O 1
ATOM 2099 N N . SER B 1 57 ? -1.605 16.984 -1.978 1 97.19 57 SER B N 1
ATOM 2100 C CA . SER B 1 57 ? -2.553 16.844 -3.078 1 97.19 57 SER B CA 1
ATOM 2101 C C . SER B 1 57 ? -2.246 17.812 -4.211 1 97.19 57 SER B C 1
ATOM 2103 O O . SER B 1 57 ? -1.569 18.812 -4.004 1 97.19 57 SER B O 1
ATOM 2105 N N . GLU B 1 58 ? -2.82 17.453 -5.371 1 96.25 58 GLU B N 1
ATOM 2106 C CA . GLU B 1 58 ? -2.697 18.359 -6.508 1 96.25 58 GLU B CA 1
ATOM 2107 C C . GLU B 1 58 ? -3.42 19.688 -6.246 1 96.25 58 GLU B C 1
ATOM 2109 O O . GLU B 1 58 ? -2.939 20.75 -6.637 1 96.25 58 GLU B O 1
ATOM 2114 N N . ALA B 1 59 ? -4.539 19.625 -5.605 1 95.62 59 ALA B N 1
ATOM 2115 C CA . ALA B 1 59 ? -5.309 20.812 -5.277 1 95.62 59 ALA B CA 1
ATOM 2116 C C . ALA B 1 59 ? -4.5 21.766 -4.395 1 95.62 59 ALA B C 1
ATOM 2118 O O . ALA B 1 59 ? -4.441 22.969 -4.656 1 95.62 59 ALA B O 1
ATOM 2119 N N . SER B 1 60 ? -3.898 21.234 -3.336 1 97.75 60 SER B N 1
ATOM 2120 C CA . SER B 1 60 ? -3.066 22.047 -2.457 1 97.75 60 SER B CA 1
ATOM 2121 C C . SER B 1 60 ? -1.858 22.609 -3.201 1 97.75 60 SER B C 1
ATOM 2123 O O . SER B 1 60 ? -1.477 23.766 -2.996 1 97.75 60 SER B O 1
ATOM 2125 N N . SER B 1 61 ? -1.27 21.766 -4.082 1 98.31 61 SER B N 1
ATOM 2126 C CA . SER B 1 61 ? -0.13 22.219 -4.875 1 98.31 61 SER B CA 1
ATOM 2127 C C . SER B 1 61 ? -0.5 23.422 -5.738 1 98.31 61 SER B C 1
ATOM 2129 O O . SER B 1 61 ? 0.234 24.422 -5.781 1 98.31 61 SER B O 1
ATOM 2131 N N . GLU B 1 62 ? -1.612 23.344 -6.383 1 98.31 62 GLU B N 1
ATOM 2132 C CA . GLU B 1 62 ? -2.066 24.422 -7.258 1 98.31 62 GLU B CA 1
ATOM 2133 C C . GLU B 1 62 ? -2.318 25.703 -6.469 1 98.31 62 GLU B C 1
ATOM 2135 O O . GLU B 1 62 ? -1.96 26.797 -6.918 1 98.31 62 GLU B O 1
ATOM 2140 N N . GLN B 1 63 ? -2.918 25.562 -5.355 1 98.38 63 GLN B N 1
ATOM 2141 C CA . GLN B 1 63 ? -3.189 26.734 -4.52 1 98.38 63 GLN B CA 1
ATOM 2142 C C . GLN B 1 63 ? -1.892 27.391 -4.055 1 98.38 63 GLN B C 1
ATOM 2144 O O . GLN B 1 63 ? -1.758 28.609 -4.102 1 98.38 63 GLN B O 1
ATOM 2149 N N . LEU B 1 64 ? -0.966 26.562 -3.578 1 98.69 64 LEU B N 1
ATOM 2150 C CA . LEU B 1 64 ? 0.327 27.062 -3.131 1 98.69 64 LEU B CA 1
ATOM 2151 C C . LEU B 1 64 ? 1.036 27.812 -4.258 1 98.69 64 LEU B C 1
ATOM 2153 O O . LEU B 1 64 ? 1.48 28.953 -4.07 1 98.69 64 LEU B O 1
ATOM 2157 N N . LYS B 1 65 ? 1.098 27.188 -5.418 1 98.56 65 LYS B N 1
ATOM 2158 C CA . LYS B 1 65 ? 1.74 27.797 -6.574 1 98.56 65 LYS B CA 1
ATOM 2159 C C . LYS B 1 65 ? 1.036 29.094 -6.969 1 98.56 65 LYS B C 1
ATOM 2161 O O . LYS B 1 65 ? 1.687 30.078 -7.352 1 98.56 65 LYS B O 1
ATOM 2166 N N . GLY B 1 66 ? -0.202 29.094 -6.906 1 98.5 66 GLY B N 1
ATOM 2167 C CA . GLY B 1 66 ? -0.982 30.281 -7.195 1 98.5 66 GLY B CA 1
ATOM 2168 C C . GLY B 1 66 ? -0.624 31.453 -6.309 1 98.5 66 GLY B C 1
ATOM 2169 O O . GLY B 1 66 ? -0.73 32.625 -6.73 1 98.5 66 GLY B O 1
ATOM 2170 N N . HIS B 1 67 ? -0.185 31.219 -5.07 1 98.5 67 HIS B N 1
ATOM 2171 C CA . HIS B 1 67 ? 0.217 32.25 -4.129 1 98.5 67 HIS B CA 1
ATOM 2172 C C . HIS B 1 67 ? 1.703 32.562 -4.258 1 98.5 67 HIS B C 1
ATOM 2174 O O . HIS B 1 67 ? 2.24 33.375 -3.492 1 98.5 67 HIS B O 1
ATOM 2180 N N . GLY B 1 68 ? 2.391 31.844 -5.184 1 98.38 68 GLY B N 1
ATOM 2181 C CA . GLY B 1 68 ? 3.816 32.062 -5.375 1 98.38 68 GLY B CA 1
ATOM 2182 C C . GLY B 1 68 ? 4.676 31.312 -4.375 1 98.38 68 GLY B C 1
ATOM 2183 O O . GLY B 1 68 ? 5.828 31.688 -4.137 1 98.38 68 GLY B O 1
ATOM 2184 N N . ILE B 1 69 ? 4.168 30.344 -3.725 1 98.62 69 ILE B N 1
ATOM 2185 C CA . ILE B 1 69 ? 4.93 29.5 -2.809 1 98.62 69 ILE B CA 1
ATOM 2186 C C . ILE B 1 69 ? 5.473 28.281 -3.553 1 98.62 69 ILE B C 1
ATOM 2188 O O . ILE B 1 69 ? 4.707 27.516 -4.125 1 98.62 69 ILE B O 1
ATOM 2192 N N . PRO B 1 70 ? 6.789 28.109 -3.586 1 98.38 70 PRO B N 1
ATOM 2193 C CA . PRO B 1 70 ? 7.367 26.953 -4.262 1 98.38 70 PRO B CA 1
ATOM 2194 C C . PRO B 1 70 ? 6.883 25.625 -3.676 1 98.38 70 PRO B C 1
ATOM 2196 O O . PRO B 1 70 ? 6.727 25.5 -2.459 1 98.38 70 PRO B O 1
ATOM 2199 N N . VAL B 1 71 ? 6.586 24.672 -4.555 1 98.62 71 VAL B N 1
ATOM 2200 C CA . VAL B 1 71 ? 6.219 23.312 -4.141 1 98.62 71 VAL B CA 1
ATOM 2201 C C . VAL B 1 71 ? 7.328 22.344 -4.52 1 98.62 71 VAL B C 1
ATOM 2203 O O . VAL B 1 71 ? 7.734 22.281 -5.684 1 98.62 71 VAL B O 1
ATOM 2206 N N . TYR B 1 72 ? 7.801 21.594 -3.516 1 98.5 72 TYR B N 1
ATOM 2207 C CA . TYR B 1 72 ? 8.938 20.703 -3.703 1 98.5 72 TYR B CA 1
ATOM 2208 C C . TYR B 1 72 ? 8.492 19.25 -3.766 1 98.5 72 TYR B C 1
ATOM 2210 O O . TYR B 1 72 ? 7.43 18.891 -3.238 1 98.5 72 TYR B O 1
ATOM 2218 N N . ASP B 1 73 ? 9.305 18.469 -4.457 1 97.75 73 ASP B N 1
ATOM 2219 C CA . ASP B 1 73 ? 9.203 17.016 -4.406 1 97.75 73 ASP B CA 1
ATOM 2220 C C . ASP B 1 73 ? 9.727 16.469 -3.078 1 97.75 73 ASP B C 1
ATOM 2222 O O . ASP B 1 73 ? 10.844 16.812 -2.66 1 97.75 73 ASP B O 1
ATOM 2226 N N . LEU B 1 74 ? 8.891 15.68 -2.451 1 98.38 74 LEU B N 1
ATOM 2227 C CA . LEU B 1 74 ? 9.273 15.18 -1.132 1 98.38 74 LEU B CA 1
ATOM 2228 C C . LEU B 1 74 ? 10.602 14.438 -1.189 1 98.38 74 LEU B C 1
ATOM 2230 O O . LEU B 1 74 ? 11.375 14.469 -0.228 1 98.38 74 LEU B O 1
ATOM 2234 N N . ASN B 1 75 ? 10.93 13.781 -2.301 1 98.25 75 ASN B N 1
ATOM 2235 C CA . ASN B 1 75 ? 12.172 13.023 -2.439 1 98.25 75 ASN B CA 1
ATOM 2236 C C . ASN B 1 75 ? 13.391 13.938 -2.369 1 98.25 75 ASN B C 1
ATOM 2238 O O . ASN B 1 75 ? 14.516 13.461 -2.18 1 98.25 75 ASN B O 1
ATOM 2242 N N . SER B 1 76 ? 13.211 15.219 -2.535 1 97.12 76 SER B N 1
ATOM 2243 C CA . SER B 1 76 ? 14.328 16.156 -2.547 1 97.12 76 SER B CA 1
ATOM 2244 C C . SER B 1 76 ? 14.43 16.906 -1.223 1 97.12 76 SER B C 1
ATOM 2246 O O . SER B 1 76 ? 15.25 17.812 -1.081 1 97.12 76 SER B O 1
ATOM 2248 N N . VAL B 1 77 ? 13.602 16.578 -0.27 1 95.69 77 VAL B N 1
ATOM 2249 C CA . VAL B 1 77 ? 13.508 17.312 0.994 1 95.69 77 VAL B CA 1
ATOM 2250 C C . VAL B 1 77 ? 14.102 16.453 2.117 1 95.69 77 VAL B C 1
ATOM 2252 O O . VAL B 1 77 ? 13.766 15.281 2.262 1 95.69 77 VAL B O 1
ATOM 2255 N N . ASP B 1 78 ? 14.969 17.031 2.871 1 84.12 78 ASP B N 1
ATOM 2256 C CA . ASP B 1 78 ? 15.68 16.328 3.928 1 84.12 78 ASP B CA 1
ATOM 2257 C C . ASP B 1 78 ? 14.836 16.234 5.195 1 84.12 78 ASP B C 1
ATOM 2259 O O . ASP B 1 78 ? 14.938 15.258 5.945 1 84.12 78 ASP B O 1
ATOM 2263 N N . SER B 1 79 ? 14.141 17.391 5.387 1 87.62 79 SER B N 1
ATOM 2264 C CA . SER B 1 79 ? 13.375 17.484 6.625 1 87.62 79 SER B CA 1
ATOM 2265 C C . SER B 1 79 ? 12.102 18.297 6.426 1 87.62 79 SER B C 1
ATOM 2267 O O . SER B 1 79 ? 12.055 19.203 5.59 1 87.62 79 SER B O 1
ATOM 2269 N N . LEU B 1 80 ? 11.062 17.906 7.121 1 97.62 80 LEU B N 1
ATOM 2270 C CA . LEU B 1 80 ? 9.812 18.656 7.25 1 97.62 80 LEU B CA 1
ATOM 2271 C C . LEU B 1 80 ? 9.516 18.969 8.711 1 97.62 80 LEU B C 1
ATOM 2273 O O . LEU B 1 80 ? 8.859 18.188 9.398 1 97.62 80 LEU B O 1
ATOM 2277 N N . PRO B 1 81 ? 9.969 20.141 9.188 1 98.38 81 PRO B N 1
ATOM 2278 C CA . PRO B 1 81 ? 9.805 20.438 10.617 1 98.38 81 PRO B CA 1
ATOM 2279 C C . PRO B 1 81 ? 8.352 20.422 11.062 1 98.38 81 PRO B C 1
ATOM 2281 O O . PRO B 1 81 ? 8.039 20 12.172 1 98.38 81 PRO B O 1
ATOM 2284 N N . PHE B 1 82 ? 7.473 20.922 10.094 1 98.81 82 PHE B N 1
ATOM 2285 C CA . PHE B 1 82 ? 6.055 21 10.414 1 98.81 82 PHE B CA 1
ATOM 2286 C C . PHE B 1 82 ? 5.211 20.422 9.281 1 98.81 82 PHE B C 1
ATOM 2288 O O . PHE B 1 82 ? 5.516 20.625 8.109 1 98.81 82 PHE B O 1
ATOM 2295 N N . TYR B 1 83 ? 4.246 19.734 9.625 1 98.94 83 TYR B N 1
ATOM 2296 C CA . TYR B 1 83 ? 3.156 19.344 8.742 1 98.94 83 TYR B CA 1
ATOM 2297 C C . TYR B 1 83 ? 1.812 19.797 9.305 1 98.94 83 TYR B C 1
ATOM 2299 O O . TYR B 1 83 ? 1.487 19.5 10.461 1 98.94 83 TYR B O 1
ATOM 2307 N N . ILE B 1 84 ? 1.029 20.547 8.562 1 98.94 84 ILE B N 1
ATOM 2308 C CA . ILE B 1 84 ? -0.277 21.047 8.977 1 98.94 84 ILE B CA 1
ATOM 2309 C C . ILE B 1 84 ? -1.366 20.438 8.102 1 98.94 84 ILE B C 1
ATOM 2311 O O . ILE B 1 84 ? -1.328 20.562 6.879 1 98.94 84 ILE B O 1
ATOM 2315 N N . ASP B 1 85 ? -2.295 19.828 8.695 1 98.75 85 ASP B N 1
ATOM 2316 C CA . ASP B 1 85 ? -3.369 19.172 7.949 1 98.75 85 ASP B CA 1
ATOM 2317 C C . ASP B 1 85 ? -4.605 18.984 8.82 1 98.75 85 ASP B C 1
ATOM 2319 O O . ASP B 1 85 ? -4.547 19.156 10.039 1 98.75 85 ASP B O 1
ATOM 2323 N N . GLY B 1 86 ? -5.734 18.781 8.195 1 98.25 86 GLY B N 1
ATOM 2324 C CA . GLY B 1 86 ? -6.969 18.516 8.914 1 98.25 86 GLY B CA 1
ATOM 2325 C C . GLY B 1 86 ? -7.188 17.031 9.18 1 98.25 86 GLY B C 1
ATOM 2326 O O . GLY B 1 86 ? -6.289 16.219 8.961 1 98.25 86 GLY B O 1
ATOM 2327 N N . ALA B 1 87 ? -8.367 16.734 9.688 1 98.38 87 ALA B N 1
ATOM 2328 C CA . ALA B 1 87 ? -8.797 15.359 9.93 1 98.38 87 ALA B CA 1
ATOM 2329 C C . ALA B 1 87 ? -10.32 15.234 9.82 1 98.38 87 ALA B C 1
ATOM 2331 O O . ALA B 1 87 ? -11.039 16.234 9.891 1 98.38 87 ALA B O 1
ATOM 2332 N N . ASP B 1 88 ? -10.75 14.039 9.609 1 98.62 88 ASP B N 1
ATOM 2333 C CA . ASP B 1 88 ? -12.18 13.742 9.602 1 98.62 88 ASP B CA 1
ATOM 2334 C C . ASP B 1 88 ? -12.68 13.406 11.008 1 98.62 88 ASP B C 1
ATOM 2336 O O . ASP B 1 88 ? -13.836 13.672 11.344 1 98.62 88 ASP B O 1
ATOM 2340 N N . GLU B 1 89 ? -11.82 12.781 11.812 1 98.81 89 GLU B N 1
ATOM 2341 C CA . GLU B 1 89 ? -12.039 12.531 13.234 1 98.81 89 GLU B CA 1
ATOM 2342 C C . GLU B 1 89 ? -10.734 12.602 14.016 1 98.81 89 GLU B C 1
ATOM 2344 O O . GLU B 1 89 ? -9.664 12.32 13.477 1 98.81 89 GLU B O 1
ATOM 2349 N N . ALA B 1 90 ? -10.867 12.93 15.258 1 98.75 90 ALA B N 1
ATOM 2350 C CA . ALA B 1 90 ? -9.773 12.883 16.219 1 98.75 90 ALA B CA 1
ATOM 2351 C C . ALA B 1 90 ? -10.266 12.438 17.594 1 98.75 90 ALA B C 1
ATOM 2353 O O . ALA B 1 90 ? -11.336 12.859 18.047 1 98.75 90 ALA B O 1
ATOM 2354 N N . ASN B 1 91 ? -9.516 11.531 18.219 1 98.44 91 ASN B N 1
ATOM 2355 C CA . ASN B 1 91 ? -9.891 11.141 19.578 1 98.44 91 ASN B CA 1
ATOM 2356 C C . ASN B 1 91 ? -8.922 11.703 20.609 1 98.44 91 ASN B C 1
ATOM 2358 O O . ASN B 1 91 ? -8.07 12.523 20.281 1 98.44 91 ASN B O 1
ATOM 2362 N N . ALA B 1 92 ? -9.086 11.289 21.828 1 97.25 92 ALA B N 1
ATOM 2363 C CA . ALA B 1 92 ? -8.336 11.859 22.953 1 97.25 92 ALA B CA 1
ATOM 2364 C C . ALA B 1 92 ? -6.852 11.539 22.844 1 97.25 92 ALA B C 1
ATOM 2366 O O . ALA B 1 92 ? -6.012 12.281 23.344 1 97.25 92 ALA B O 1
ATOM 2367 N N . GLN B 1 93 ? -6.488 10.469 22.188 1 97.75 93 GLN B N 1
ATOM 2368 C CA . GLN B 1 93 ? -5.098 10.055 22.016 1 97.75 93 GLN B CA 1
ATOM 2369 C C . GLN B 1 93 ? -4.473 10.711 20.797 1 97.75 93 GLN B C 1
ATOM 2371 O O . GLN B 1 93 ? -3.32 10.43 20.453 1 97.75 93 GLN B O 1
ATOM 2376 N N . LEU B 1 94 ? -5.254 11.531 20.078 1 98.69 94 LEU B N 1
ATOM 2377 C CA . LEU B 1 94 ? -4.879 12.234 18.844 1 98.69 94 LEU B CA 1
ATOM 2378 C C . LEU B 1 94 ? -4.672 11.258 17.703 1 98.69 94 LEU B C 1
ATOM 2380 O O . LEU B 1 94 ? -3.875 11.516 16.797 1 98.69 94 LEU B O 1
ATOM 2384 N N . HIS B 1 95 ? -5.297 10.055 17.875 1 98.81 95 HIS B N 1
ATOM 2385 C CA . HIS B 1 95 ? -5.504 9.227 16.703 1 98.81 95 HIS B CA 1
ATOM 2386 C C . HIS B 1 95 ? -6.535 9.844 15.766 1 98.81 95 HIS B C 1
ATOM 2388 O O . HIS B 1 95 ? -7.531 10.406 16.219 1 98.81 95 HIS B O 1
ATOM 2394 N N . LEU B 1 96 ? -6.285 9.664 14.508 1 98.88 96 LEU B N 1
ATOM 2395 C CA . LEU B 1 96 ? -7.152 10.352 13.555 1 98.88 96 LEU B CA 1
ATOM 2396 C C . LEU B 1 96 ? -7.734 9.367 12.547 1 98.88 96 LEU B C 1
ATOM 2398 O O . LEU B 1 96 ? -7.152 8.305 12.305 1 98.88 96 LEU B O 1
ATOM 2402 N N . ILE B 1 97 ? -8.844 9.695 11.984 1 98.94 97 ILE B N 1
ATOM 2403 C CA . ILE B 1 97 ? -9.281 9.219 10.68 1 98.94 97 ILE B CA 1
ATOM 2404 C C . ILE B 1 97 ? -9.125 10.328 9.641 1 98.94 97 ILE B C 1
ATOM 2406 O O . ILE B 1 97 ? -9.578 11.453 9.859 1 98.94 97 ILE B O 1
ATOM 2410 N N . LYS B 1 98 ? -8.414 10.055 8.656 1 98.75 98 LYS B N 1
ATOM 2411 C CA . LYS B 1 98 ? -8.258 10.945 7.512 1 98.75 98 LYS B CA 1
ATOM 2412 C C . LYS B 1 98 ? -8.617 10.242 6.207 1 98.75 98 LYS B C 1
ATOM 2414 O O . LYS B 1 98 ? -8.664 9.008 6.152 1 98.75 98 LYS B O 1
ATOM 2419 N N . GLY B 1 99 ? -8.883 11.086 5.121 1 98.06 99 GLY B N 1
ATOM 2420 C CA . GLY B 1 99 ? -9.078 10.492 3.811 1 98.06 99 GLY B CA 1
ATOM 2421 C C . GLY B 1 99 ? -10.422 10.836 3.195 1 98.06 99 GLY B C 1
ATOM 2422 O O . GLY B 1 99 ? -10.758 10.352 2.111 1 98.06 99 GLY B O 1
ATOM 2423 N N . GLY B 1 100 ? -11.227 11.68 3.852 1 97.56 100 GLY B N 1
ATOM 2424 C CA . GLY B 1 100 ? -12.453 12.156 3.227 1 97.56 100 GLY B CA 1
ATOM 2425 C C . GLY B 1 100 ? -12.227 12.75 1.851 1 97.56 100 GLY B C 1
ATOM 2426 O O . GLY B 1 100 ? -13.062 12.586 0.957 1 97.56 100 GLY B O 1
ATOM 2427 N N . GLY B 1 101 ? -11.133 13.406 1.654 1 96.88 101 GLY B N 1
ATOM 2428 C CA . GLY B 1 101 ? -10.805 14.047 0.391 1 96.88 101 GLY B CA 1
ATOM 2429 C C . GLY B 1 101 ? -10.023 13.148 -0.549 1 96.88 101 GLY B C 1
ATOM 2430 O O . GLY B 1 101 ? -9.57 13.594 -1.604 1 96.88 101 GLY B O 1
ATOM 2431 N N . ALA B 1 102 ? -9.781 11.922 -0.189 1 98 102 ALA B N 1
ATOM 2432 C CA . ALA B 1 102 ? -9.164 10.891 -1.021 1 98 102 ALA B CA 1
ATOM 2433 C C . ALA B 1 102 ? -7.668 11.148 -1.192 1 98 102 ALA B C 1
ATOM 2435 O O . ALA B 1 102 ? -7.074 10.773 -2.207 1 98 102 ALA B O 1
ATOM 2436 N N . ALA B 1 103 ? -7.016 11.844 -0.18 1 98.12 103 ALA B N 1
ATOM 2437 C CA . ALA B 1 103 ? -5.59 12.156 -0.252 1 98.12 103 ALA B CA 1
ATOM 2438 C C . ALA B 1 103 ? -4.805 11.398 0.812 1 98.12 103 ALA B C 1
ATOM 2440 O O . ALA B 1 103 ? -3.65 11.727 1.094 1 98.12 103 ALA B O 1
ATOM 2441 N N . LEU B 1 104 ? -5.316 10.406 1.414 1 98.44 104 LEU B N 1
ATOM 2442 C CA . LEU B 1 104 ? -4.844 9.773 2.643 1 98.44 104 LEU B CA 1
ATOM 2443 C C . LEU B 1 104 ? -3.432 9.227 2.463 1 98.44 104 LEU B C 1
ATOM 2445 O O . LEU B 1 104 ? -2.611 9.305 3.379 1 98.44 104 LEU B O 1
ATOM 2449 N N . THR B 1 105 ? -3.137 8.703 1.283 1 98.81 105 THR B N 1
ATOM 2450 C CA . THR B 1 105 ? -1.828 8.078 1.112 1 98.81 105 THR B CA 1
ATOM 2451 C C . THR B 1 105 ? -0.72 9.125 1.166 1 98.81 105 THR B C 1
ATOM 2453 O O . THR B 1 105 ? 0.232 8.992 1.938 1 98.81 105 THR B O 1
ATOM 2456 N N . ARG B 1 106 ? -0.875 10.18 0.398 1 98.75 106 ARG B N 1
ATOM 2457 C CA . ARG B 1 106 ? 0.144 11.227 0.392 1 98.75 106 ARG B CA 1
ATOM 2458 C C . ARG B 1 106 ? 0.208 11.938 1.74 1 98.75 106 ARG B C 1
ATOM 2460 O O . ARG B 1 106 ? 1.289 12.312 2.199 1 98.75 106 ARG B O 1
ATOM 2467 N N . GLU B 1 107 ? -0.954 12.102 2.348 1 98.81 107 GLU B N 1
ATOM 2468 C CA . GLU B 1 107 ? -0.994 12.672 3.688 1 98.81 107 GLU B CA 1
ATOM 2469 C C . GLU B 1 107 ? -0.211 11.82 4.68 1 98.81 107 GLU B C 1
ATOM 2471 O O . GLU B 1 107 ? 0.551 12.344 5.496 1 98.81 107 GLU B O 1
ATOM 2476 N N . LYS B 1 108 ? -0.393 10.539 4.625 1 98.81 108 LYS B N 1
ATOM 2477 C CA . LYS B 1 108 ? 0.298 9.633 5.539 1 98.81 108 LYS B CA 1
ATOM 2478 C C . LYS B 1 108 ? 1.808 9.68 5.324 1 98.81 108 LYS B C 1
ATOM 2480 O O . LYS B 1 108 ? 2.58 9.633 6.281 1 98.81 108 LYS B O 1
ATOM 2485 N N . ILE B 1 109 ? 2.256 9.734 4.102 1 98.69 109 ILE B N 1
ATOM 2486 C CA . ILE B 1 109 ? 3.676 9.773 3.768 1 98.69 109 ILE B CA 1
ATOM 2487 C C . ILE B 1 109 ? 4.301 11.047 4.336 1 98.69 109 ILE B C 1
ATOM 2489 O O . ILE B 1 109 ? 5.355 10.992 4.977 1 98.69 109 ILE B O 1
ATOM 2493 N N . ILE B 1 110 ? 3.65 12.195 4.125 1 98.75 110 ILE B N 1
ATOM 2494 C CA . ILE B 1 110 ? 4.176 13.461 4.641 1 98.75 110 ILE B CA 1
ATOM 2495 C C . ILE B 1 110 ? 4.199 13.422 6.168 1 98.75 110 ILE B C 1
ATOM 2497 O O . ILE B 1 110 ? 5.152 13.898 6.789 1 98.75 110 ILE B O 1
ATOM 2501 N N . THR B 1 111 ? 3.162 12.844 6.785 1 98.62 111 THR B N 1
ATOM 2502 C CA . THR B 1 111 ? 3.111 12.695 8.234 1 98.62 111 THR B CA 1
ATOM 2503 C C . THR B 1 111 ? 4.332 11.93 8.742 1 98.62 111 THR B C 1
ATOM 2505 O O . THR B 1 111 ? 4.945 12.32 9.734 1 98.62 111 THR B O 1
ATOM 2508 N N . ALA B 1 112 ? 4.703 10.906 8.047 1 98.06 112 ALA B N 1
ATOM 2509 C CA . ALA B 1 112 ? 5.809 10.039 8.461 1 98.06 112 ALA B CA 1
ATOM 2510 C C . ALA B 1 112 ? 7.141 10.781 8.398 1 98.06 112 ALA B C 1
ATOM 2512 O O . ALA B 1 112 ? 8.062 10.484 9.164 1 98.06 112 ALA B O 1
ATOM 2513 N N . VAL B 1 113 ? 7.262 11.742 7.527 1 98.12 113 VAL B N 1
ATOM 2514 C CA . VAL B 1 113 ? 8.523 12.445 7.297 1 98.12 113 VAL B CA 1
ATOM 2515 C C . VAL B 1 113 ? 8.617 13.656 8.219 1 98.12 113 VAL B C 1
ATOM 2517 O O . VAL B 1 113 ? 9.711 14.117 8.539 1 98.12 113 VAL B O 1
ATOM 2520 N N . ALA B 1 114 ? 7.508 14.188 8.68 1 98.56 114 ALA B N 1
ATOM 2521 C CA . ALA B 1 114 ? 7.457 15.438 9.438 1 98.56 114 ALA B CA 1
ATOM 2522 C C . ALA B 1 114 ? 7.93 15.227 10.875 1 98.56 114 ALA B C 1
ATOM 2524 O O . ALA B 1 114 ? 7.625 14.203 11.492 1 98.56 114 ALA B O 1
ATOM 2525 N N . ASP B 1 115 ? 8.602 16.219 11.398 1 98.19 115 ASP B N 1
ATOM 2526 C CA . ASP B 1 115 ? 8.984 16.188 12.805 1 98.19 115 ASP B CA 1
ATOM 2527 C C . ASP B 1 115 ? 7.777 16.422 13.703 1 98.19 115 ASP B C 1
ATOM 2529 O O . ASP B 1 115 ? 7.609 15.719 14.711 1 98.19 115 ASP B O 1
ATOM 2533 N N . LYS B 1 116 ? 6.957 17.359 13.328 1 98.56 116 LYS B N 1
ATOM 2534 C CA . LYS B 1 116 ? 5.77 17.703 14.102 1 98.56 116 LYS B CA 1
ATOM 2535 C C . LYS B 1 116 ? 4.535 17.766 13.211 1 98.56 116 LYS B C 1
ATOM 2537 O O . LYS B 1 116 ? 4.5 18.531 12.242 1 98.56 116 LYS B O 1
ATOM 2542 N N . PHE B 1 117 ? 3.58 16.969 13.531 1 98.81 117 PHE B N 1
ATOM 2543 C CA . PHE B 1 117 ? 2.293 17 12.844 1 98.81 117 PHE B CA 1
ATOM 2544 C C . PHE B 1 117 ? 1.266 17.781 13.656 1 98.81 117 PHE B C 1
ATOM 2546 O O . PHE B 1 117 ? 0.874 17.359 14.742 1 98.81 117 PHE B O 1
ATOM 2553 N N . ILE B 1 118 ? 0.809 18.875 13.094 1 98.88 118 ILE B N 1
ATOM 2554 C CA . ILE B 1 118 ? -0.207 19.734 13.695 1 98.88 118 ILE B CA 1
ATOM 2555 C C . ILE B 1 118 ? -1.543 19.516 12.984 1 98.88 118 ILE B C 1
ATOM 2557 O O . ILE B 1 118 ? -1.706 19.906 11.828 1 98.88 118 ILE B O 1
ATOM 2561 N N . CYS B 1 119 ? -2.463 18.969 13.695 1 98.88 119 CYS B N 1
ATOM 2562 C CA . CYS B 1 119 ? -3.801 18.75 13.164 1 98.88 119 CYS B CA 1
ATOM 2563 C C . CYS B 1 119 ? -4.727 19.906 13.5 1 98.88 119 CYS B C 1
ATOM 2565 O O . CYS B 1 119 ? -4.77 20.359 14.648 1 98.88 119 CYS B O 1
ATOM 2567 N N . ILE B 1 120 ? -5.406 20.406 12.516 1 98.81 120 ILE B N 1
ATOM 2568 C CA . ILE B 1 120 ? -6.355 21.5 12.711 1 98.81 120 ILE B CA 1
ATOM 2569 C C . ILE B 1 120 ? -7.762 21.031 12.359 1 98.81 120 ILE B C 1
ATOM 2571 O O . ILE B 1 120 ? -8.023 20.656 11.219 1 98.81 120 ILE B O 1
ATOM 2575 N N . ALA B 1 121 ? -8.664 21.125 13.273 1 98.06 121 ALA B N 1
ATOM 2576 C 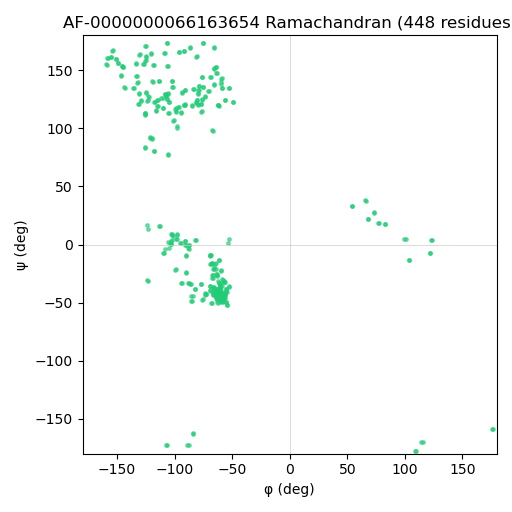CA . ALA B 1 121 ? -10.016 20.625 13.07 1 98.06 121 ALA B CA 1
ATOM 2577 C C . ALA B 1 121 ? -11.031 21.438 13.859 1 98.06 121 ALA B C 1
ATOM 2579 O O . ALA B 1 121 ? -10.672 22.141 14.812 1 98.06 121 ALA B O 1
ATOM 2580 N N . ASP B 1 122 ? -12.242 21.438 13.445 1 97.12 122 ASP B N 1
ATOM 2581 C CA . ASP B 1 122 ? -13.305 22.016 14.258 1 97.12 122 ASP B CA 1
ATOM 2582 C C . ASP B 1 122 ? -13.859 20.984 15.242 1 97.12 122 ASP B C 1
ATOM 2584 O O . ASP B 1 122 ? -13.633 19.781 15.078 1 97.12 122 ASP B O 1
ATOM 2588 N N . ALA B 1 123 ? -14.656 21.391 16.156 1 95.88 123 ALA B N 1
ATOM 2589 C CA . ALA B 1 123 ? -15.07 20.578 17.297 1 95.88 123 ALA B CA 1
ATOM 2590 C C . ALA B 1 123 ? -15.93 19.391 16.844 1 95.88 123 ALA B C 1
ATOM 2592 O O . ALA B 1 123 ? -16.047 18.391 17.547 1 95.88 123 ALA B O 1
ATOM 2593 N N . SER B 1 124 ? -16.531 19.484 15.648 1 96.12 124 SER B N 1
ATOM 2594 C CA . SER B 1 124 ? -17.375 18.391 15.156 1 96.12 124 SER B CA 1
ATOM 2595 C C . SER B 1 124 ? -16.547 17.141 14.852 1 96.12 124 SER B C 1
ATOM 2597 O O . SER B 1 124 ? -17.094 16.047 14.688 1 96.12 124 SER B O 1
ATOM 2599 N N . LYS B 1 125 ? -15.195 17.297 14.75 1 97.81 125 LYS B N 1
ATOM 2600 C CA . LYS B 1 125 ? -14.312 16.188 14.398 1 97.81 125 LYS B CA 1
ATOM 2601 C C . LYS B 1 125 ? -13.836 15.445 15.641 1 97.81 125 LYS B C 1
ATOM 2603 O O . LYS B 1 125 ? -13.203 14.391 15.539 1 97.81 125 LYS B O 1
ATOM 2608 N N . ASP B 1 126 ? -14.133 16.031 16.766 1 97.94 126 ASP B N 1
ATOM 2609 C CA . ASP B 1 126 ? -13.719 15.445 18.047 1 97.94 126 ASP B CA 1
ATOM 2610 C C . ASP B 1 126 ? -14.664 14.312 18.453 1 97.94 126 ASP B C 1
ATOM 2612 O O . ASP B 1 126 ? -15.867 14.531 18.609 1 97.94 126 ASP B O 1
ATOM 2616 N N . VAL B 1 127 ? -14.156 13.117 18.625 1 98.56 127 VAL B N 1
ATOM 2617 C CA . VAL B 1 127 ? -14.984 11.977 19 1 98.56 127 VAL B CA 1
ATOM 2618 C C . VAL B 1 127 ? -14.328 11.203 20.141 1 98.56 127 VAL B C 1
ATOM 2620 O O . VAL B 1 127 ? -13.102 11.234 20.281 1 98.56 127 VAL B O 1
ATOM 2623 N N . ASP B 1 128 ? -15.078 10.484 20.922 1 98.12 128 ASP B N 1
ATOM 2624 C CA . ASP B 1 128 ? -14.547 9.617 21.969 1 98.12 128 ASP B CA 1
ATOM 2625 C C . ASP B 1 128 ? -13.953 8.336 21.375 1 98.12 128 ASP B C 1
ATOM 2627 O O . ASP B 1 128 ? -12.859 7.922 21.75 1 98.12 128 ASP B O 1
ATOM 2631 N N . VAL B 1 129 ? -14.758 7.789 20.5 1 98.56 129 VAL B N 1
ATOM 2632 C CA . VAL B 1 129 ? -14.367 6.57 19.797 1 98.56 129 VAL B CA 1
ATOM 2633 C C . VAL B 1 129 ? -14.383 6.809 18.297 1 98.56 129 VAL B C 1
ATOM 2635 O O . VAL B 1 129 ? -15.383 7.277 17.75 1 98.56 129 VAL B O 1
ATOM 2638 N N . LEU B 1 130 ? -13.289 6.508 17.609 1 98.75 130 LEU B N 1
ATOM 2639 C CA . LEU B 1 130 ? -13.219 6.66 16.156 1 98.75 130 LEU B CA 1
ATOM 2640 C C . LEU B 1 130 ? -14.195 5.719 15.461 1 98.75 130 LEU B C 1
ATOM 2642 O O . LEU B 1 130 ? -14.469 4.625 15.961 1 98.75 130 LEU B O 1
ATOM 2646 N N . GLY B 1 131 ? -14.625 6.145 14.266 1 98.44 131 GLY B N 1
ATOM 2647 C CA . GLY B 1 131 ? -15.406 5.227 13.445 1 98.44 131 GLY B CA 1
ATOM 2648 C C . GLY B 1 131 ? -16.781 5.762 13.086 1 98.44 131 GLY B C 1
ATOM 2649 O O . GLY B 1 131 ? -17.531 5.121 12.352 1 98.44 131 GLY B O 1
ATOM 2650 N N . LYS B 1 132 ? -17.188 6.902 13.656 1 97.62 132 LYS B N 1
ATOM 2651 C CA . LYS B 1 132 ? -18.422 7.539 13.195 1 97.62 132 LYS B CA 1
ATOM 2652 C C . LYS B 1 132 ? -18.297 7.965 11.734 1 97.62 132 LYS B C 1
ATOM 2654 O O . LYS B 1 132 ? -19.25 7.797 10.953 1 97.62 132 LYS B O 1
ATOM 2659 N N . PHE B 1 133 ? -17.25 8.633 11.445 1 98.31 133 PHE B N 1
ATOM 2660 C CA . PHE B 1 133 ? -16.875 8.852 10.055 1 98.31 133 PHE B CA 1
ATOM 2661 C C . PHE B 1 133 ? -16.391 7.555 9.422 1 98.31 133 PHE B C 1
ATOM 2663 O O . PHE B 1 133 ? -15.594 6.828 10.016 1 98.31 133 PHE B O 1
ATOM 2670 N N . PRO B 1 134 ? -16.906 7.188 8.18 1 98.81 134 PRO B N 1
ATOM 2671 C CA . PRO B 1 134 ? -16.422 5.953 7.555 1 98.81 134 PRO B CA 1
ATOM 2672 C C . PRO B 1 134 ? -14.906 5.969 7.32 1 98.81 134 PRO B C 1
ATOM 2674 O O . PRO B 1 134 ? -14.352 6.984 6.887 1 98.81 134 PRO B O 1
ATOM 2677 N N . LEU B 1 135 ? -14.281 4.883 7.664 1 98.94 135 LEU B N 1
ATOM 2678 C CA . LEU B 1 135 ? -12.836 4.758 7.508 1 98.94 135 LEU B CA 1
ATOM 2679 C C . LEU B 1 135 ? -12.461 4.512 6.051 1 98.94 135 LEU B C 1
ATOM 2681 O O . LEU B 1 135 ? -12.812 3.475 5.48 1 98.94 135 LEU B O 1
ATOM 2685 N N . PRO B 1 136 ? -11.773 5.438 5.43 1 98.94 136 PRO B N 1
ATOM 2686 C CA . PRO B 1 136 ? -11.336 5.199 4.051 1 98.94 136 PRO B CA 1
ATOM 2687 C C . PRO B 1 136 ? -10.156 4.234 3.963 1 98.94 136 PRO B C 1
ATOM 2689 O O . PRO B 1 136 ? -9.219 4.32 4.758 1 98.94 136 PRO B O 1
ATOM 2692 N N . VAL B 1 137 ? -10.234 3.336 3.051 1 98.94 137 VAL B N 1
ATOM 2693 C CA . VAL B 1 137 ? -9.148 2.424 2.713 1 98.94 137 VAL B CA 1
ATOM 2694 C C . VAL B 1 137 ? -8.844 2.514 1.221 1 98.94 137 VAL B C 1
ATOM 2696 O O . VAL B 1 137 ? -9.703 2.236 0.386 1 98.94 137 VAL B O 1
ATOM 2699 N N . GLU B 1 138 ? -7.652 3.029 0.907 1 98.94 138 GLU B N 1
ATOM 2700 C CA . GLU B 1 138 ? -7.215 3.082 -0.485 1 98.94 138 GLU B CA 1
ATOM 2701 C C . GLU B 1 138 ? -6.684 1.728 -0.947 1 98.94 138 GLU B C 1
ATOM 2703 O O . GLU B 1 138 ? -5.836 1.128 -0.28 1 98.94 138 GLU B O 1
ATOM 2708 N N . VAL B 1 139 ? -7.18 1.246 -2.111 1 98.94 139 VAL B N 1
ATOM 2709 C CA . VAL B 1 139 ? -6.867 -0.114 -2.537 1 98.94 139 VAL B CA 1
ATOM 2710 C C . VAL B 1 139 ? -6.449 -0.112 -4.008 1 98.94 139 VAL B C 1
ATOM 2712 O O . VAL B 1 139 ? -6.934 0.702 -4.797 1 98.94 139 VAL B O 1
ATOM 2715 N N . ILE B 1 140 ? -5.508 -0.999 -4.34 1 98.81 140 ILE B N 1
ATOM 2716 C CA . ILE B 1 140 ? -5.254 -1.304 -5.746 1 98.81 140 ILE B CA 1
ATOM 2717 C C . ILE B 1 140 ? -6.559 -1.697 -6.43 1 98.81 140 ILE B C 1
ATOM 2719 O O . ILE B 1 140 ? -7.312 -2.527 -5.918 1 98.81 140 ILE B O 1
ATOM 2723 N N . PRO B 1 141 ? -6.836 -1.158 -7.645 1 98.38 141 PRO B N 1
ATOM 2724 C CA . PRO B 1 141 ? -8.141 -1.398 -8.266 1 98.38 141 PRO B CA 1
ATOM 2725 C C . PRO B 1 141 ? -8.469 -2.885 -8.406 1 98.38 141 PRO B C 1
ATOM 2727 O O . PRO B 1 141 ? -9.586 -3.307 -8.102 1 98.38 141 PRO B O 1
ATOM 2730 N N . MET B 1 142 ? -7.504 -3.711 -8.719 1 98.06 142 MET B N 1
ATOM 2731 C CA . MET B 1 142 ? -7.719 -5.137 -8.938 1 98.06 142 MET B CA 1
ATOM 2732 C C . MET B 1 142 ? -8.078 -5.84 -7.637 1 98.06 142 MET B C 1
ATOM 2734 O O . MET B 1 142 ? -8.633 -6.945 -7.652 1 98.06 142 MET B O 1
ATOM 2738 N N . ALA B 1 143 ? -7.836 -5.227 -6.508 1 98.44 143 ALA B N 1
ATOM 2739 C CA . ALA B 1 143 ? -7.953 -5.891 -5.215 1 98.44 143 ALA B CA 1
ATOM 2740 C C . ALA B 1 143 ? -9.242 -5.48 -4.504 1 98.44 143 ALA B C 1
ATOM 2742 O O . ALA B 1 143 ? -9.5 -5.914 -3.377 1 98.44 143 ALA B O 1
ATOM 2743 N N . ARG B 1 144 ? -10.055 -4.641 -5.098 1 98.62 144 ARG B N 1
ATOM 2744 C CA . ARG B 1 144 ? -11.18 -4.004 -4.414 1 98.62 144 ARG B CA 1
ATOM 2745 C C . ARG B 1 144 ? -12.078 -5.047 -3.762 1 98.62 144 ARG B C 1
ATOM 2747 O O . ARG B 1 144 ? -12.375 -4.957 -2.568 1 98.62 144 ARG B O 1
ATOM 2754 N N . ALA B 1 145 ? -12.531 -6.078 -4.531 1 98.38 145 ALA B N 1
ATOM 2755 C CA . ALA B 1 145 ? -13.445 -7.082 -4.004 1 98.38 145 ALA B CA 1
ATOM 2756 C C . ALA B 1 145 ? -12.773 -7.93 -2.926 1 98.38 145 ALA B C 1
ATOM 2758 O O . ALA B 1 145 ? -13.383 -8.234 -1.898 1 98.38 145 ALA B O 1
ATOM 2759 N N . HIS B 1 146 ? -11.547 -8.32 -3.135 1 98.06 146 HIS B N 1
ATOM 2760 C CA . HIS B 1 146 ? -10.805 -9.102 -2.154 1 98.06 146 HIS B CA 1
ATOM 2761 C C . HIS B 1 146 ? -10.672 -8.352 -0.832 1 98.06 146 HIS B C 1
ATOM 2763 O O . HIS B 1 146 ? -10.977 -8.898 0.23 1 98.06 146 HIS B O 1
ATOM 2769 N N . VAL B 1 147 ? -10.25 -7.074 -0.872 1 98.75 147 VAL B N 1
ATOM 2770 C CA . VAL B 1 147 ? -10.062 -6.273 0.334 1 98.75 147 VAL B CA 1
ATOM 2771 C C . VAL B 1 147 ? -11.398 -6.09 1.045 1 98.75 147 VAL B C 1
ATOM 2773 O O . VAL B 1 147 ? -11.469 -6.16 2.273 1 98.75 147 VAL B O 1
ATOM 2776 N N . ALA B 1 148 ? -12.438 -5.867 0.23 1 98.62 148 ALA B N 1
ATOM 2777 C CA . ALA B 1 148 ? -13.766 -5.75 0.82 1 98.62 148 ALA B CA 1
ATOM 2778 C C . ALA B 1 148 ? -14.125 -6.996 1.627 1 98.62 148 ALA B C 1
ATOM 2780 O O . ALA B 1 148 ? -14.609 -6.895 2.754 1 98.62 148 ALA B O 1
ATOM 2781 N N . ARG B 1 149 ? -13.859 -8.172 1.077 1 98 149 ARG B N 1
ATOM 2782 C CA . ARG B 1 149 ? -14.156 -9.414 1.777 1 98 149 ARG B CA 1
ATOM 2783 C C . ARG B 1 149 ? -13.359 -9.516 3.074 1 98 149 ARG B C 1
ATOM 2785 O O . ARG B 1 149 ? -13.891 -9.945 4.102 1 98 149 ARG B O 1
ATOM 2792 N N . GLU B 1 150 ? -12.109 -9.141 3.045 1 98.06 150 GLU B N 1
ATOM 2793 C CA . GLU B 1 150 ? -11.273 -9.18 4.242 1 98.06 150 GLU B CA 1
ATOM 2794 C C . GLU B 1 150 ? -11.797 -8.227 5.309 1 98.06 150 GLU B C 1
ATOM 2796 O O . GLU B 1 150 ? -11.773 -8.547 6.5 1 98.06 150 GLU B O 1
ATOM 2801 N N . ILE B 1 151 ? -12.234 -7.023 4.902 1 98.62 151 ILE B N 1
ATOM 2802 C CA . ILE B 1 151 ? -12.734 -6.016 5.832 1 98.62 151 ILE B CA 1
ATOM 2803 C C . ILE B 1 151 ? -14.016 -6.516 6.492 1 98.62 151 ILE B C 1
ATOM 2805 O O . ILE B 1 151 ? -14.234 -6.297 7.684 1 98.62 151 ILE B O 1
ATOM 2809 N N . VAL B 1 152 ? -14.875 -7.215 5.727 1 98.5 152 VAL B N 1
ATOM 2810 C CA . VAL B 1 152 ? -16.094 -7.793 6.281 1 98.5 152 VAL B CA 1
ATOM 2811 C C . VAL B 1 152 ? -15.734 -8.781 7.391 1 98.5 152 VAL B C 1
ATOM 2813 O O . VAL B 1 152 ? -16.375 -8.797 8.445 1 98.5 152 VAL B O 1
ATOM 2816 N N . LYS B 1 153 ? -14.672 -9.555 7.223 1 97.62 153 LYS B N 1
ATOM 2817 C CA . LYS B 1 153 ? -14.234 -10.516 8.234 1 97.62 153 LYS B CA 1
ATOM 2818 C C . LYS B 1 153 ? -13.805 -9.805 9.516 1 97.62 153 LYS B C 1
ATOM 2820 O O . LYS B 1 153 ? -13.867 -10.383 10.602 1 97.62 153 LYS B O 1
ATOM 2825 N N . LEU B 1 154 ? -13.406 -8.586 9.375 1 96.88 154 LEU B N 1
ATOM 2826 C CA . LEU B 1 154 ? -12.961 -7.801 10.523 1 96.88 154 LEU B CA 1
ATOM 2827 C C . LEU B 1 154 ? -14.133 -7.094 11.195 1 96.88 154 LEU B C 1
ATOM 2829 O O . LEU B 1 154 ? -13.953 -6.398 12.195 1 96.88 154 LEU B O 1
ATOM 2833 N N . GLY B 1 155 ? -15.305 -7.203 10.664 1 97.06 155 GLY B N 1
ATOM 2834 C CA . GLY B 1 155 ? -16.5 -6.652 11.266 1 97.06 155 GLY B CA 1
ATOM 2835 C C . GLY B 1 155 ? -16.938 -5.34 10.641 1 97.06 155 GLY B C 1
ATOM 2836 O O . GLY B 1 155 ? -17.875 -4.691 11.125 1 97.06 155 GLY B O 1
ATOM 2837 N N . GLY B 1 156 ? -16.25 -4.922 9.594 1 98.12 156 GLY B N 1
ATOM 2838 C CA . GLY B 1 156 ? -16.594 -3.68 8.922 1 98.12 156 GLY B CA 1
ATOM 2839 C C . GLY B 1 156 ? -17.562 -3.873 7.766 1 98.12 156 GLY B C 1
ATOM 2840 O O . GLY B 1 156 ? -17.812 -5.004 7.34 1 98.12 156 GLY B O 1
ATOM 2841 N N . ASN B 1 157 ? -18.125 -2.756 7.312 1 98.69 157 ASN B N 1
ATOM 2842 C CA . ASN B 1 157 ? -19 -2.711 6.152 1 98.69 157 ASN B CA 1
ATOM 2843 C C . ASN B 1 157 ? -18.438 -1.812 5.055 1 98.69 157 ASN B C 1
ATOM 2845 O O . ASN B 1 157 ? -18.766 -0.622 5 1 98.69 157 ASN B O 1
ATOM 2849 N N . PRO B 1 158 ? -17.656 -2.43 4.129 1 98.88 158 PRO B N 1
ATOM 2850 C CA . PRO B 1 158 ? -17 -1.636 3.084 1 98.88 158 PRO B CA 1
ATOM 2851 C C . PRO B 1 158 ? -17.953 -1.261 1.946 1 98.88 158 PRO B C 1
ATOM 2853 O O . PRO B 1 158 ? -18.734 -2.096 1.493 1 98.88 158 PRO B O 1
ATOM 2856 N N . VAL B 1 159 ? -17.875 -0.014 1.506 1 98.88 159 VAL B N 1
ATOM 2857 C CA . VAL B 1 159 ? -18.609 0.5 0.359 1 98.88 159 VAL B CA 1
ATOM 2858 C C . VAL B 1 159 ? -17.656 1.211 -0.597 1 98.88 159 VAL B C 1
ATOM 2860 O O . VAL B 1 159 ? -16.922 2.111 -0.191 1 98.88 159 VAL B O 1
ATOM 2863 N N . HIS B 1 160 ? -17.672 0.751 -1.813 1 98.81 160 HIS B N 1
ATOM 2864 C CA . HIS B 1 160 ? -16.828 1.385 -2.824 1 98.81 160 HIS B CA 1
ATOM 2865 C C . HIS B 1 160 ? -17.219 2.844 -3.031 1 98.81 160 HIS B C 1
ATOM 2867 O O . HIS B 1 160 ? -18.391 3.146 -3.279 1 98.81 160 HIS B O 1
ATOM 2873 N N . ARG B 1 161 ? -16.234 3.809 -2.768 1 98.75 161 ARG B N 1
ATOM 2874 C CA . ARG B 1 161 ? -16.453 5.215 -3.09 1 98.75 161 ARG B CA 1
ATOM 2875 C C . ARG B 1 161 ? -16.531 5.426 -4.598 1 98.75 161 ARG B C 1
ATOM 2877 O O . ARG B 1 161 ? -15.492 5.547 -5.262 1 98.75 161 ARG B O 1
ATOM 2884 N N . GLN B 1 162 ? -17.656 5.504 -5.207 1 98 162 GLN B N 1
ATOM 2885 C CA . GLN B 1 162 ? -17.859 5.555 -6.648 1 98 162 GLN B CA 1
ATOM 2886 C C . GLN B 1 162 ? -17.281 6.836 -7.238 1 98 162 GLN B C 1
ATOM 2888 O O . GLN B 1 162 ? -17.203 7.863 -6.559 1 98 162 GLN B O 1
ATOM 2893 N N . ASP B 1 163 ? -16.859 6.816 -8.477 1 96.62 163 ASP B N 1
ATOM 2894 C CA . ASP B 1 163 ? -16.375 7.949 -9.25 1 96.62 163 ASP B CA 1
ATOM 2895 C C . ASP B 1 163 ? -15.242 8.672 -8.516 1 96.62 163 ASP B C 1
ATOM 2897 O O . ASP B 1 163 ? -15.203 9.898 -8.484 1 96.62 163 ASP B O 1
ATOM 2901 N N . CYS B 1 164 ? -14.453 7.949 -7.797 1 98.06 164 CYS B N 1
ATOM 2902 C CA . CYS B 1 164 ? -13.305 8.477 -7.074 1 98.06 164 CYS B CA 1
ATOM 2903 C C . CYS B 1 164 ? -12.031 7.719 -7.438 1 98.06 164 CYS B C 1
ATOM 2905 O O . CYS B 1 164 ? -11.953 6.504 -7.238 1 98.06 164 CYS B O 1
ATOM 2907 N N . VAL B 1 165 ? -11.164 8.328 -8.086 1 98.25 165 VAL B N 1
ATOM 2908 C CA . VAL B 1 165 ? -9.812 7.832 -8.336 1 98.25 165 VAL B CA 1
ATOM 2909 C C . VAL B 1 165 ? -8.797 8.719 -7.633 1 98.25 165 VAL B C 1
ATOM 2911 O O . VAL B 1 165 ? -8.812 9.945 -7.789 1 98.25 165 VAL B O 1
ATOM 2914 N N . THR B 1 166 ? -8.031 8.172 -6.727 1 98.12 166 THR B N 1
ATOM 2915 C CA . THR B 1 166 ? -7.059 8.938 -5.961 1 98.12 166 THR B CA 1
ATOM 2916 C C . THR B 1 166 ? -5.953 9.469 -6.871 1 98.12 166 THR B C 1
ATOM 2918 O O . THR B 1 166 ? -5.836 9.047 -8.023 1 98.12 166 THR B O 1
ATOM 2921 N N . ASP B 1 167 ? -5.113 10.375 -6.336 1 96.19 167 ASP B N 1
ATOM 2922 C CA . ASP B 1 167 ? -3.971 10.906 -7.074 1 96.19 167 ASP B CA 1
ATOM 2923 C C . ASP B 1 167 ? -2.986 9.797 -7.441 1 96.19 167 ASP B C 1
ATOM 2925 O O . ASP B 1 167 ? -2.127 9.977 -8.305 1 96.19 167 ASP B O 1
ATOM 2929 N N . ASN B 1 168 ? -3.113 8.586 -6.844 1 97.12 168 ASN B N 1
ATOM 2930 C CA . ASN B 1 168 ? -2.242 7.441 -7.109 1 97.12 168 ASN B CA 1
ATOM 2931 C C . ASN B 1 168 ? -2.914 6.43 -8.031 1 97.12 168 ASN B C 1
ATOM 2933 O O . ASN B 1 168 ? -2.408 5.32 -8.219 1 97.12 168 ASN B O 1
ATOM 2937 N N . GLY B 1 169 ? -4.062 6.797 -8.562 1 97.62 169 GLY B N 1
ATOM 2938 C CA . GLY B 1 169 ? -4.754 5.934 -9.508 1 97.62 169 GLY B CA 1
ATOM 2939 C C . GLY B 1 169 ? -5.473 4.777 -8.844 1 97.62 169 GLY B C 1
ATOM 2940 O O . GLY B 1 169 ? -5.781 3.773 -9.492 1 97.62 169 GLY B O 1
ATOM 2941 N N . CYS B 1 170 ? -5.719 4.883 -7.562 1 98.69 170 CYS B N 1
ATOM 2942 C CA . CYS B 1 170 ? -6.316 3.799 -6.793 1 98.69 170 CYS B CA 1
ATOM 2943 C C . CYS B 1 170 ? -7.766 4.113 -6.445 1 98.69 170 CYS B C 1
ATOM 2945 O O . CYS B 1 170 ? -8.297 5.152 -6.848 1 98.69 170 CYS B O 1
ATOM 2947 N N . GLN B 1 171 ? -8.422 3.135 -5.867 1 98.88 171 GLN B N 1
ATOM 2948 C CA . GLN B 1 171 ? -9.82 3.256 -5.449 1 98.88 171 GLN B CA 1
ATOM 2949 C C . GLN B 1 171 ? -9.93 3.309 -3.928 1 98.88 171 GLN B C 1
ATOM 2951 O O . GLN B 1 171 ? -8.953 3.049 -3.219 1 98.88 171 GLN B O 1
ATOM 2956 N N . ILE B 1 172 ? -11.117 3.727 -3.455 1 98.94 172 ILE B N 1
ATOM 2957 C CA . ILE B 1 172 ? -11.305 3.834 -2.014 1 98.94 172 ILE B CA 1
ATOM 2958 C C . ILE B 1 172 ? -12.523 3.008 -1.59 1 98.94 172 ILE B C 1
ATOM 2960 O O . ILE B 1 172 ? -13.555 3.027 -2.258 1 98.94 172 ILE B O 1
ATOM 2964 N N . LEU B 1 173 ? -12.383 2.178 -0.574 1 98.94 173 LEU B N 1
ATOM 2965 C CA . LEU B 1 173 ? -13.477 1.593 0.192 1 98.94 173 LEU B CA 1
ATOM 2966 C C . LEU B 1 173 ? -13.734 2.389 1.467 1 98.94 173 LEU B C 1
ATOM 2968 O O . LEU B 1 173 ? -12.828 2.566 2.287 1 98.94 173 LEU B O 1
ATOM 2972 N N . ASP B 1 174 ? -14.938 2.951 1.59 1 98.94 174 ASP B N 1
ATOM 2973 C CA . ASP B 1 174 ? -15.352 3.537 2.859 1 98.94 174 ASP B CA 1
ATOM 2974 C C . ASP B 1 174 ? -15.945 2.48 3.785 1 98.94 174 ASP B C 1
ATOM 2976 O O . ASP B 1 174 ? -16.938 1.828 3.438 1 98.94 174 ASP B O 1
ATOM 2980 N N . VAL B 1 175 ? -15.359 2.287 4.918 1 98.94 175 VAL B N 1
ATOM 2981 C CA . VAL B 1 175 ? -15.758 1.208 5.816 1 98.94 175 VAL B CA 1
ATOM 2982 C C . VAL B 1 175 ? -16.672 1.76 6.914 1 98.94 175 VAL B C 1
ATOM 2984 O O . VAL B 1 175 ? -16.234 2.557 7.746 1 98.94 175 VAL B O 1
ATOM 2987 N N . TYR B 1 176 ? -17.844 1.365 6.926 1 98.69 176 TYR B N 1
ATOM 2988 C CA . TYR B 1 176 ? -18.859 1.791 7.883 1 98.69 176 TYR B CA 1
ATOM 2989 C C . TYR B 1 176 ? -18.984 0.794 9.031 1 98.69 176 TYR B C 1
ATOM 2991 O O . TYR B 1 176 ? -18.422 -0.304 8.969 1 98.69 176 TYR B O 1
ATOM 2999 N N . ASP B 1 177 ? -19.641 1.189 10.109 1 96.56 177 ASP B N 1
ATOM 3000 C CA . ASP B 1 177 ? -20.078 0.365 11.227 1 96.56 177 ASP B CA 1
ATOM 3001 C C . ASP B 1 177 ? -18.891 -0.206 12 1 96.56 177 ASP B C 1
ATOM 3003 O O . ASP B 1 177 ? -18.906 -1.379 12.383 1 96.56 177 ASP B O 1
ATOM 3007 N N . LEU B 1 178 ? -17.891 0.666 12.094 1 95.88 178 LEU B N 1
ATOM 3008 C CA . LEU B 1 178 ? -16.75 0.318 12.938 1 95.88 178 LEU B CA 1
ATOM 3009 C C . LEU B 1 178 ? -16.75 1.152 14.219 1 95.88 178 LEU B C 1
ATOM 3011 O O . LEU B 1 178 ? -17.047 2.348 14.18 1 95.88 178 LEU B O 1
ATOM 3015 N N . ALA B 1 179 ? -16.641 0.578 15.352 1 97.38 179 ALA B N 1
ATOM 3016 C CA . ALA B 1 179 ? -16.188 1.217 16.594 1 97.38 179 ALA B CA 1
ATOM 3017 C C . ALA B 1 179 ? -14.734 0.875 16.891 1 97.38 179 ALA B C 1
ATOM 3019 O O . ALA B 1 179 ? -14.422 -0.253 17.281 1 97.38 179 ALA B O 1
ATOM 3020 N N . ILE B 1 180 ? -13.891 1.844 16.688 1 98.38 180 ILE B N 1
ATOM 3021 C CA . ILE B 1 180 ? -12.461 1.557 16.672 1 98.38 180 ILE B CA 1
ATOM 3022 C C . ILE B 1 180 ? -11.852 1.876 18.031 1 98.38 180 ILE B C 1
ATOM 3024 O O . ILE B 1 180 ? -11.531 3.033 18.312 1 98.38 180 ILE B O 1
ATOM 3028 N N . HIS B 1 181 ? -11.625 0.864 18.797 1 97.94 181 HIS B N 1
ATOM 3029 C CA . HIS B 1 181 ? -11.133 1.028 20.156 1 97.94 181 HIS B CA 1
ATOM 3030 C C . HIS B 1 181 ? -9.609 0.913 20.203 1 97.94 181 HIS B C 1
ATOM 3032 O O . HIS B 1 181 ? -8.969 1.484 21.094 1 97.94 181 HIS B O 1
ATOM 3038 N N . ASP B 1 182 ? -9.047 0.102 19.359 1 98.38 182 ASP B N 1
ATOM 3039 C CA . ASP B 1 182 ? -7.602 -0.056 19.234 1 98.38 182 ASP B CA 1
ATOM 3040 C C . ASP B 1 182 ? -7.129 0.346 17.828 1 98.38 182 ASP B C 1
ATOM 3042 O O . ASP B 1 182 ? -6.863 -0.513 16.984 1 98.38 182 ASP B O 1
ATOM 3046 N N . ALA B 1 183 ? -6.98 1.64 17.609 1 98.62 183 ALA B N 1
ATOM 3047 C CA . ALA B 1 183 ? -6.711 2.215 16.297 1 98.62 183 ALA B CA 1
ATOM 3048 C C . ALA B 1 183 ? -5.359 1.752 15.766 1 98.62 183 ALA B C 1
ATOM 3050 O O . ALA B 1 183 ? -5.25 1.355 14.602 1 98.62 183 ALA B O 1
ATOM 3051 N N . PRO B 1 184 ? -4.258 1.72 16.656 1 98.62 184 PRO B N 1
ATOM 3052 C CA . PRO B 1 184 ? -2.975 1.255 16.125 1 98.62 184 PRO B CA 1
ATOM 3053 C C . PRO B 1 184 ? -3.027 -0.189 15.625 1 98.62 184 PRO B C 1
ATOM 3055 O O . PRO B 1 184 ? -2.48 -0.505 14.57 1 98.62 184 PRO B O 1
ATOM 3058 N N . ALA B 1 185 ? -3.688 -1.041 16.328 1 98.56 185 ALA B N 1
ATOM 3059 C CA . ALA B 1 185 ? -3.764 -2.449 15.945 1 98.56 185 ALA B CA 1
ATOM 3060 C C . ALA B 1 185 ? -4.539 -2.621 14.648 1 98.56 185 ALA B C 1
ATOM 3062 O O . ALA B 1 185 ? -4.137 -3.391 13.773 1 98.56 185 ALA B O 1
ATOM 3063 N N . LEU B 1 186 ? -5.645 -1.931 14.516 1 98.75 186 LEU B N 1
ATOM 3064 C CA . LEU B 1 186 ? -6.445 -2.029 13.305 1 98.75 186 LEU B CA 1
ATOM 3065 C C . LEU B 1 186 ? -5.684 -1.473 12.102 1 98.75 186 LEU B C 1
ATOM 3067 O O . LEU B 1 186 ? -5.727 -2.047 11.016 1 98.75 186 LEU B O 1
ATOM 3071 N N . GLU B 1 187 ? -5.023 -0.36 12.312 1 98.88 187 GLU B N 1
ATOM 3072 C CA . GLU B 1 187 ? -4.211 0.232 11.258 1 98.88 187 GLU B CA 1
ATOM 3073 C C . GLU B 1 187 ? -3.184 -0.764 10.727 1 98.88 187 GLU B C 1
ATOM 3075 O O . GLU B 1 187 ? -3.084 -0.976 9.516 1 98.88 187 GLU B O 1
ATOM 3080 N N . ALA B 1 188 ? -2.482 -1.377 11.641 1 98.62 188 ALA B N 1
ATOM 3081 C CA . ALA B 1 188 ? -1.448 -2.338 11.273 1 98.62 188 ALA B CA 1
ATOM 3082 C C . ALA B 1 188 ? -2.053 -3.551 10.57 1 98.62 188 ALA B C 1
ATOM 3084 O O . ALA B 1 188 ? -1.493 -4.051 9.586 1 98.62 188 ALA B O 1
ATOM 3085 N N . LYS B 1 189 ? -3.148 -4.008 11.023 1 98.38 189 LYS B N 1
ATOM 3086 C CA . LYS B 1 189 ? -3.816 -5.168 10.438 1 98.38 189 LYS B CA 1
ATOM 3087 C C . LYS B 1 189 ? -4.258 -4.883 9.008 1 98.38 189 LYS B C 1
ATOM 3089 O O . LYS B 1 189 ? -4.035 -5.699 8.109 1 98.38 189 LYS B O 1
ATOM 3094 N N . LEU B 1 190 ? -4.852 -3.762 8.805 1 98.81 190 LEU B N 1
ATOM 3095 C CA . LEU B 1 190 ? -5.32 -3.379 7.477 1 98.81 190 LEU B CA 1
ATOM 3096 C C . LEU B 1 190 ? -4.152 -3.238 6.508 1 98.81 190 LEU B C 1
ATOM 3098 O O . LEU B 1 190 ? -4.254 -3.631 5.344 1 98.81 190 LEU B O 1
ATOM 3102 N N . ASN B 1 191 ? -3.064 -2.691 7.031 1 98.75 191 ASN B N 1
ATOM 3103 C CA . ASN B 1 191 ? -1.882 -2.508 6.195 1 98.75 191 ASN B CA 1
ATOM 3104 C C . ASN B 1 191 ? -1.366 -3.836 5.652 1 98.75 191 ASN B C 1
ATOM 3106 O O . ASN B 1 191 ? -0.662 -3.867 4.641 1 98.75 191 ASN B O 1
ATOM 3110 N N . ASN B 1 192 ? -1.7 -4.945 6.289 1 98.62 192 ASN B N 1
ATOM 3111 C CA . ASN B 1 192 ? -1.146 -6.238 5.906 1 98.62 192 ASN B CA 1
ATOM 3112 C C . ASN B 1 192 ? -2.111 -7.023 5.02 1 98.62 192 ASN B C 1
ATOM 3114 O O . ASN B 1 192 ? -1.849 -8.172 4.676 1 98.62 192 ASN B O 1
ATOM 3118 N N . ILE B 1 193 ? -3.225 -6.422 4.652 1 98.69 193 ILE B N 1
ATOM 3119 C CA . ILE B 1 193 ? -4.109 -7.027 3.662 1 98.69 193 ILE B CA 1
ATOM 3120 C C . ILE B 1 193 ? -3.576 -6.758 2.258 1 98.69 193 ILE B C 1
ATOM 3122 O O . ILE B 1 193 ? -3.357 -5.602 1.882 1 98.69 193 ILE B O 1
ATOM 3126 N N . ALA B 1 194 ? -3.344 -7.828 1.464 1 98.5 194 ALA B N 1
ATOM 3127 C CA . ALA B 1 194 ? -2.834 -7.684 0.102 1 98.5 194 ALA B CA 1
ATOM 3128 C C . ALA B 1 194 ? -3.742 -6.781 -0.729 1 98.5 194 ALA B C 1
ATOM 3130 O O . ALA B 1 194 ? -4.953 -7.004 -0.802 1 98.5 194 ALA B O 1
ATOM 3131 N N . GLY B 1 195 ? -3.193 -5.73 -1.298 1 98.75 195 GLY B N 1
ATOM 3132 C CA . GLY B 1 195 ? -3.959 -4.836 -2.15 1 98.75 195 GLY B CA 1
ATOM 3133 C C . GLY B 1 195 ? -4.328 -3.533 -1.468 1 98.75 195 GLY B C 1
ATOM 3134 O O . GLY B 1 195 ? -4.777 -2.59 -2.121 1 98.75 195 GLY B O 1
ATOM 3135 N N . VAL B 1 196 ? -4.172 -3.461 -0.142 1 98.94 196 VAL B N 1
ATOM 3136 C CA . VAL B 1 196 ? -4.332 -2.189 0.558 1 98.94 196 VAL B CA 1
ATOM 3137 C C . VAL B 1 196 ? -3.102 -1.316 0.331 1 98.94 196 VAL B C 1
ATOM 3139 O O . VAL B 1 196 ? -1.973 -1.752 0.568 1 98.94 196 VAL B O 1
ATOM 3142 N N . VAL B 1 197 ? -3.318 -0.113 -0.167 1 98.88 197 VAL B N 1
ATOM 3143 C CA . VAL B 1 197 ? -2.24 0.854 -0.351 1 98.88 197 VAL B CA 1
ATOM 3144 C C . VAL B 1 197 ? -2.012 1.626 0.947 1 98.88 197 VAL B C 1
ATOM 3146 O O . VAL B 1 197 ? -0.871 1.786 1.389 1 98.88 197 VAL B O 1
ATOM 3149 N N . THR B 1 198 ? -3.096 2.088 1.466 1 98.69 198 THR B N 1
ATOM 3150 C CA . THR B 1 198 ? -3.111 2.836 2.719 1 98.69 198 THR B CA 1
ATOM 3151 C C . THR B 1 198 ? -4.504 2.809 3.346 1 98.69 198 THR B C 1
ATOM 3153 O O . THR B 1 198 ? -5.492 2.533 2.664 1 98.69 198 THR B O 1
ATOM 3156 N N . ASN B 1 199 ? -4.594 2.965 4.68 1 98.88 199 ASN B N 1
ATOM 3157 C CA . ASN B 1 199 ? -5.887 3.223 5.301 1 98.88 199 ASN B CA 1
ATOM 3158 C C . ASN B 1 199 ? -5.895 4.551 6.055 1 98.88 199 ASN B C 1
ATOM 3160 O O . ASN B 1 199 ? -4.836 5.113 6.336 1 98.88 199 ASN B O 1
ATOM 3164 N N . GLY B 1 200 ? -7.039 5 6.355 1 98.94 200 GLY B N 1
ATOM 3165 C CA . GLY B 1 200 ? -7.215 6.367 6.82 1 98.94 200 GLY B CA 1
ATOM 3166 C C . GLY B 1 200 ? -6.914 6.539 8.297 1 98.94 200 GLY B C 1
ATOM 3167 O O . GLY B 1 200 ? -7.117 7.621 8.859 1 98.94 200 GLY B O 1
ATOM 3168 N N . LEU B 1 201 ? -6.469 5.527 9 1 98.94 201 LEU B N 1
ATOM 3169 C CA . LEU B 1 201 ? -6.094 5.652 10.406 1 98.94 201 LEU B CA 1
ATOM 3170 C C . LEU B 1 201 ? -4.684 6.215 10.547 1 98.94 201 LEU B C 1
ATOM 3172 O O . LEU B 1 201 ? -3.744 5.703 9.938 1 98.94 201 LEU B O 1
ATOM 3176 N N . PHE B 1 202 ? -4.562 7.277 11.211 1 98.88 202 PHE B N 1
ATOM 3177 C CA . PHE B 1 202 ? -3.293 7.848 11.648 1 98.88 202 PHE B CA 1
ATOM 3178 C C . PHE B 1 202 ? -3.086 7.633 13.141 1 98.88 202 PHE B C 1
ATOM 3180 O O . PHE B 1 202 ? -3.242 8.562 13.938 1 98.88 202 PHE B O 1
ATOM 3187 N N . ALA B 1 203 ? -2.705 6.414 13.484 1 98.75 203 ALA B N 1
ATOM 3188 C CA . ALA B 1 203 ? -2.609 6.016 14.891 1 98.75 203 ALA B CA 1
ATOM 3189 C C . ALA B 1 203 ? -1.209 5.508 15.219 1 98.75 203 ALA B C 1
ATOM 3191 O O . ALA B 1 203 ? -0.743 5.648 16.359 1 98.75 203 ALA B O 1
ATOM 3192 N N . LEU B 1 204 ? -0.553 4.906 14.195 1 98.31 204 LEU B N 1
ATOM 3193 C CA . LEU B 1 204 ? 0.833 4.492 14.383 1 98.31 204 LEU B CA 1
ATOM 3194 C C . LEU B 1 204 ? 1.752 5.707 14.484 1 98.31 204 LEU B C 1
ATOM 3196 O O . LEU B 1 204 ? 2.74 5.684 15.219 1 98.31 204 LEU B O 1
ATOM 3200 N N . ARG B 1 205 ? 1.445 6.73 13.734 1 98.06 205 ARG B N 1
ATOM 3201 C CA . ARG B 1 205 ? 2.029 8.062 13.797 1 98.06 205 ARG B CA 1
ATOM 3202 C C . ARG B 1 205 ? 0.949 9.125 13.969 1 98.06 205 ARG B C 1
ATOM 3204 O O . ARG B 1 205 ? 0.538 9.766 12.992 1 98.06 205 ARG B O 1
ATOM 3211 N N . PRO B 1 206 ? 0.531 9.344 15.227 1 98.5 206 PRO B N 1
ATOM 3212 C CA . PRO B 1 206 ? -0.573 10.273 15.492 1 98.5 206 PRO B CA 1
ATOM 3213 C C . PRO B 1 206 ? -0.155 11.734 15.367 1 98.5 206 PRO B C 1
ATOM 3215 O O . PRO B 1 206 ? 1.014 12.023 15.102 1 98.5 206 PRO B O 1
ATOM 3218 N N . ALA B 1 207 ? -1.12 12.617 15.461 1 98.81 207 ALA B N 1
ATOM 3219 C CA . ALA B 1 207 ? -0.782 14.031 15.547 1 98.81 207 ALA B CA 1
ATOM 3220 C C . ALA B 1 207 ? 0.007 14.336 16.812 1 98.81 207 ALA B C 1
ATOM 3222 O O . ALA B 1 207 ? -0.177 13.664 17.844 1 98.81 207 ALA B O 1
ATOM 3223 N N . ASP B 1 208 ? 0.876 15.297 16.703 1 98.69 208 ASP B N 1
ATOM 3224 C CA . ASP B 1 208 ? 1.602 15.773 17.875 1 98.69 208 ASP B CA 1
ATOM 3225 C C . ASP B 1 208 ? 0.807 16.859 18.609 1 98.69 208 ASP B C 1
ATOM 3227 O O . ASP B 1 208 ? 0.895 16.969 19.828 1 98.69 208 ASP B O 1
ATOM 3231 N N . VAL B 1 209 ? 0.086 17.656 17.859 1 98.69 209 VAL B N 1
ATOM 3232 C CA . VAL B 1 209 ? -0.745 18.75 18.344 1 98.69 209 VAL B CA 1
ATOM 3233 C C . VAL B 1 209 ? -2.096 18.719 17.625 1 98.69 209 VAL B C 1
ATOM 3235 O O . VAL B 1 209 ? -2.164 18.516 16.422 1 98.69 209 VAL B O 1
ATOM 3238 N N . LEU B 1 210 ? -3.09 18.875 18.391 1 98.81 210 LEU B N 1
ATOM 3239 C CA . LEU B 1 210 ? -4.426 19.094 17.844 1 98.81 210 LEU B CA 1
ATOM 3240 C C . LEU B 1 210 ? -4.953 20.469 18.234 1 98.81 210 LEU B C 1
ATOM 3242 O O . LEU B 1 210 ? -5.059 20.781 19.422 1 98.81 210 LEU B O 1
ATOM 3246 N N . LEU B 1 211 ? -5.137 21.297 17.281 1 98.81 211 LEU B N 1
ATOM 3247 C CA . LEU B 1 211 ? -5.848 22.547 17.469 1 98.81 211 LEU B CA 1
ATOM 3248 C C . LEU B 1 211 ? -7.324 22.406 17.109 1 98.81 211 LEU B C 1
ATOM 3250 O O . LEU B 1 211 ? -7.664 22.203 15.938 1 98.81 211 LEU B O 1
ATOM 3254 N N . LEU B 1 212 ? -8.125 22.531 18.109 1 98.44 212 LEU B N 1
ATOM 3255 C CA . LEU B 1 212 ? -9.555 22.281 17.969 1 98.44 212 LEU B CA 1
ATOM 3256 C C . LEU B 1 212 ? -10.344 23.578 18.078 1 98.44 212 LEU B C 1
ATOM 3258 O O . LEU B 1 212 ? -10.297 24.25 19.109 1 98.44 212 LEU B O 1
ATOM 3262 N N . GLY B 1 213 ? -11.031 23.906 16.984 1 98 213 GLY B N 1
ATOM 3263 C CA . GLY B 1 213 ? -11.906 25.062 17.047 1 98 213 GLY B CA 1
ATOM 3264 C C . GLY B 1 213 ? -13.203 24.797 17.766 1 98 213 GLY B C 1
ATOM 3265 O O . GLY B 1 213 ? -13.984 23.938 17.359 1 98 213 GLY B O 1
ATOM 3266 N N . THR B 1 214 ? -13.422 25.594 18.844 1 96.88 214 THR B N 1
ATOM 3267 C CA . THR B 1 214 ? -14.648 25.453 19.609 1 96.88 214 THR B CA 1
ATOM 3268 C C . THR B 1 214 ? -15.367 26.797 1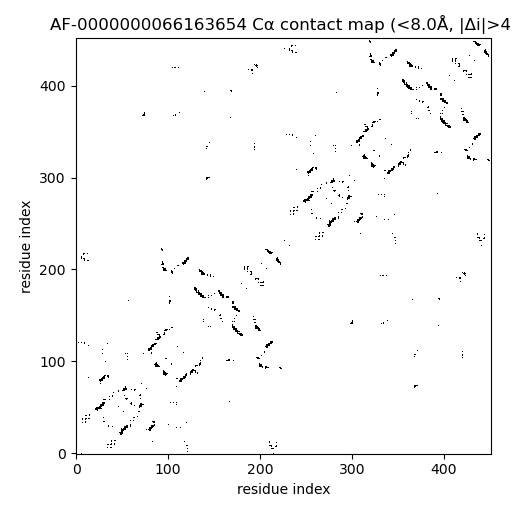9.719 1 96.88 214 THR B C 1
ATOM 3270 O O . THR B 1 214 ? -14.828 27.828 19.312 1 96.88 214 THR B O 1
ATOM 3273 N N . THR B 1 215 ? -16.547 26.75 20.219 1 94.56 215 THR B N 1
ATOM 3274 C CA . THR B 1 215 ? -17.312 27.969 20.406 1 94.56 215 THR B CA 1
ATOM 3275 C C . THR B 1 215 ? -16.641 28.891 21.422 1 94.56 215 THR B C 1
ATOM 3277 O O . THR B 1 215 ? -16.875 30.094 21.453 1 94.56 215 THR B O 1
ATOM 3280 N N . ASN B 1 216 ? -15.805 28.312 22.25 1 95.69 216 ASN B N 1
ATOM 3281 C CA . ASN B 1 216 ? -15.102 29.062 23.281 1 95.69 216 ASN B CA 1
ATOM 3282 C C . ASN B 1 216 ? -13.688 29.438 22.844 1 95.69 216 ASN B C 1
ATOM 3284 O O . ASN B 1 216 ? -12.898 29.938 23.656 1 95.69 216 ASN B O 1
ATOM 3288 N N . GLY B 1 217 ? -13.438 29.203 21.609 1 96.62 217 GLY B N 1
ATOM 3289 C CA . GLY B 1 217 ? -12.094 29.453 21.109 1 96.62 217 GLY B CA 1
ATOM 3290 C C . GLY B 1 217 ? -11.367 28.203 20.688 1 96.62 217 GLY B C 1
ATOM 3291 O O . GLY B 1 217 ? -11.984 27.141 20.5 1 96.62 217 GLY B O 1
ATOM 3292 N N . VAL B 1 218 ? -10.07 28.328 20.422 1 98.38 218 VAL B N 1
ATOM 3293 C CA . VAL B 1 218 ? -9.266 27.203 19.953 1 98.38 218 VAL B CA 1
ATOM 3294 C C . VAL B 1 218 ? -8.664 26.484 21.156 1 98.38 218 VAL B C 1
ATOM 3296 O O . VAL B 1 218 ? -8 27.094 22 1 98.38 218 VAL B O 1
ATOM 3299 N N . GLU B 1 219 ? -8.984 25.25 21.266 1 98.06 219 GLU B N 1
ATOM 3300 C CA . GLU B 1 219 ? -8.383 24.375 22.266 1 98.06 219 GLU B CA 1
ATOM 3301 C C . GLU B 1 219 ? -7.145 23.672 21.703 1 98.06 219 GLU B C 1
ATOM 3303 O O . GLU B 1 219 ? -7.172 23.156 20.578 1 98.06 219 GLU B O 1
ATOM 3308 N N . THR B 1 220 ? -6.051 23.688 22.484 1 98.25 220 THR B N 1
ATOM 3309 C CA . THR B 1 220 ? -4.824 23.016 22.078 1 98.25 220 THR B CA 1
ATOM 3310 C C . THR B 1 220 ? -4.617 21.734 22.906 1 98.25 220 THR B C 1
ATOM 3312 O O . THR B 1 220 ? -4.637 21.781 24.141 1 98.25 220 THR B O 1
ATOM 3315 N N . ARG B 1 221 ? -4.453 20.641 22.156 1 98.06 221 ARG B N 1
ATOM 3316 C CA . ARG B 1 221 ? -4.133 19.359 22.797 1 98.06 221 ARG B CA 1
ATOM 3317 C C . ARG B 1 221 ? -2.795 18.828 22.297 1 98.06 221 ARG B C 1
ATOM 3319 O O . ARG B 1 221 ? -2.482 18.922 21.109 1 98.06 221 ARG B O 1
ATOM 3326 N N . PHE B 1 222 ? -2.018 18.25 23.219 1 97.56 222 PHE B N 1
ATOM 3327 C CA . PHE B 1 222 ? -0.729 17.656 22.875 1 97.56 222 PHE B CA 1
ATOM 3328 C C . PHE B 1 222 ? -0.754 16.141 23.062 1 97.56 222 PHE B C 1
ATOM 3330 O O . PHE B 1 222 ? -1.386 15.648 24 1 97.56 222 PHE B O 1
ATOM 3337 N N . ALA B 1 223 ? -0.079 15.492 22.094 1 91.81 223 ALA B N 1
ATOM 3338 C CA . ALA B 1 223 ? 0.082 14.055 22.281 1 91.81 223 ALA B CA 1
ATOM 3339 C C . ALA B 1 223 ? 0.828 13.75 23.578 1 91.81 223 ALA B C 1
ATOM 3341 O O . ALA B 1 223 ? 1.701 14.523 24 1 91.81 223 ALA B O 1
ATOM 3342 N N . ALA B 1 224 ? 0.347 12.703 24.141 1 81.75 224 ALA B N 1
ATOM 3343 C CA . ALA B 1 224 ? 1.057 12.312 25.359 1 81.75 224 ALA B CA 1
ATOM 3344 C C . ALA B 1 224 ? 2.51 11.961 25.062 1 81.75 224 ALA B C 1
ATOM 3346 O O . ALA B 1 224 ? 2.816 11.43 23.984 1 81.75 224 ALA B O 1
ATOM 3347 N N . LYS B 1 225 ? 3.41 12.664 25.672 1 67.38 225 LYS B N 1
ATOM 3348 C CA . LYS B 1 225 ? 4.824 12.336 25.547 1 67.38 225 LYS B CA 1
ATOM 3349 C C . LYS B 1 225 ? 5.07 10.852 25.812 1 67.38 225 LYS B C 1
ATOM 3351 O O . LYS B 1 225 ? 4.508 10.289 26.75 1 67.38 225 LYS B O 1
ATOM 3356 N N . PRO B 1 226 ? 5.773 10.109 24.641 1 55.19 226 PRO B N 1
ATOM 3357 C CA . PRO B 1 226 ? 6.051 8.711 24.984 1 55.19 226 PRO B CA 1
ATOM 3358 C C . PRO B 1 226 ? 6.719 8.562 26.359 1 55.19 226 PRO B C 1
ATOM 3360 O O . PRO B 1 226 ? 7.383 9.492 26.828 1 55.19 226 PRO B O 1
#

Sequence (452 aa):
MTQDELKQAVAQAALDYILPHLEDDMILGIGTGSTARLFIDLLAAHKGKFDGAVSSSEASSEQLKGHGIPVYDLNSVDSLPFYIDGADEANAQLHLIKGGGAALTREKIITAVADKFICIADASKDVDVLGKFPLPVEVIPMARAHVAREIVKLGGNPVHRQDCVTDNGCQILDVYDLAIHDAPALEAKLNNIAGVVTNGLFALRPADVLLLGTTNGVETRFAAKPMTQDELKQAVAQAALDYILPHLEDDMILGIGTGSTARLFIDLLAAHKGKFDGAVSSSEASSEQLKGHGIPVYDLNSVDSLPFYIDGADEANAQLHLIKGGGAALTREKIITAVADKFICIADASKDVDVLGKFPLPVEVIPMARAHVAREIVKLGGNPVHRQDCVTDNGCQILDVYDLAIHDAPALEAKLNNIAGVVTNGLFALRPADVLLLGTTNGVETRFAAKP

Radius of gyration: 24.01 Å; Cα contacts (8 Å, |Δi|>4): 1092; chains: 2; bounding box: 42×72×53 Å

Solvent-accessible surface area (backbone atoms only — not comparable to full-atom values): 22930 Å² total; per-residue (Å²): 127,52,73,66,53,24,29,47,51,18,25,49,49,53,47,64,67,46,57,87,69,55,38,58,80,37,37,34,32,36,28,48,57,76,42,26,50,49,29,52,60,61,48,46,81,48,60,78,43,32,52,33,28,32,57,27,35,70,67,37,41,49,54,38,47,72,61,70,32,50,73,52,60,56,61,79,52,91,64,21,63,39,26,42,26,47,54,63,30,32,30,89,76,31,31,31,37,34,33,90,84,50,37,35,57,47,40,45,32,52,54,73,59,24,75,33,34,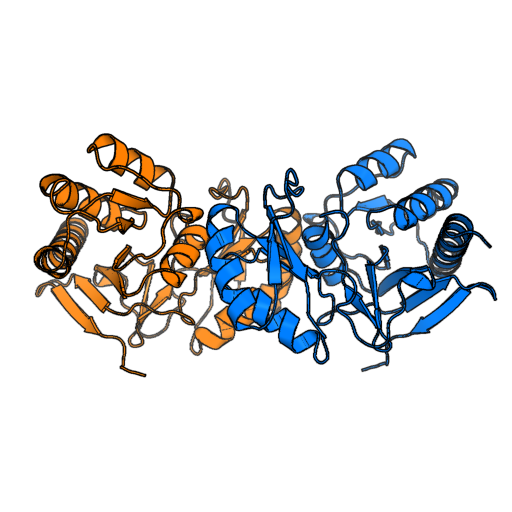37,31,34,34,36,54,88,26,58,38,86,56,49,34,83,59,56,45,29,30,34,22,40,66,68,23,45,50,61,43,39,55,54,40,41,75,72,58,33,45,60,39,76,47,75,99,47,67,31,96,71,72,25,31,37,31,34,27,31,77,39,79,45,84,55,50,45,61,50,42,53,53,51,36,64,39,60,34,31,50,38,58,14,56,32,40,85,69,40,38,45,30,38,34,32,12,45,90,90,41,71,45,81,45,67,40,77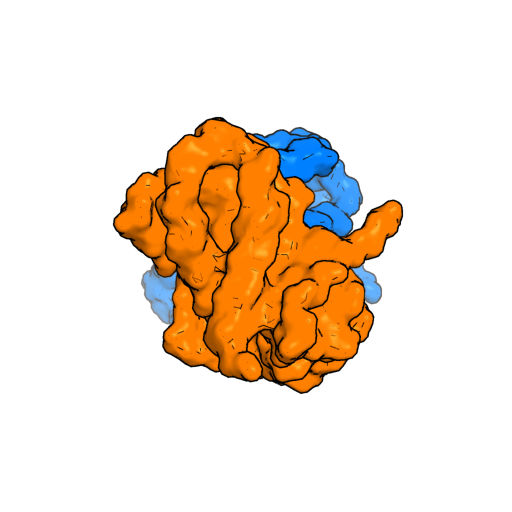,77,132,127,54,72,66,53,22,30,48,52,18,26,50,51,51,49,63,68,46,57,87,69,55,37,59,82,37,38,32,34,37,29,50,57,76,42,26,50,49,28,51,60,62,48,46,81,47,58,79,42,32,51,32,28,31,56,26,36,71,69,37,41,52,53,37,47,73,62,69,33,49,76,51,60,55,62,78,52,92,63,22,66,38,25,43,25,47,54,64,29,33,29,90,74,31,33,30,38,33,33,91,83,50,38,34,58,46,40,45,31,51,53,72,59,24,75,34,33,38,32,34,35,36,53,88,26,58,38,85,60,48,35,84,60,56,46,29,30,35,21,39,66,69,23,46,50,61,44,40,54,56,40,40,75,72,58,33,48,60,38,75,46,75,98,48,66,32,97,70,71,26,32,37,31,35,27,32,78,40,79,45,85,56,50,45,62,51,43,53,53,51,36,65,39,59,35,30,51,37,59,17,56,31,39,86,69,40,37,44,29,39,33,31,11,44,90,91,41,71,46,80,44,68,39,77,76,131

Nearest PDB structures (foldseek):
  4x84-assembly1_D  TM=9.971E-01  e=5.936E-40  Pseudomonas aeruginosa PAO1
  1ks2-assembly1_B  TM=9.878E-01  e=2.493E-36  Escherichia coli
  6mc0-assembly1_B  TM=9.756E-01  e=1.204E-33  Legionella pneumophila subsp. pneumophila str. Philadelphia 1
  3kwm-assembly2_C  TM=9.831E-01  e=1.427E-32  Francisella tularensis subsp. tularensis
  5uf2-assembly1_A  TM=9.715E-01  e=1.470E-30  Neisseria gonorrhoeae NCCP11945

InterPro domains:
  IPR004788 Ribose 5-phosphate isomerase, type A [PF06026] (53-217)
  IPR004788 Ribose 5-phosphate isomerase, type A [PTHR11934] (2-220)
  IPR004788 Ribose 5-phosphate isomerase, type A [TIGR00021] (7-218)
  IPR004788 Ribose 5-phosphate isomerase, type A [cd01398] (6-214)
  IPR020672 Ribose-5-phosphate isomerase, type A, subgroup [MF_00170] (3-221)
  IPR037171 NagB/RpiA transferase-like [SSF100950] (1-150)